Protein AF-A0A9D8ZMS9-F1 (afdb_monomer)

Radius of gyration: 28.66 Å; Cα contacts (8 Å, |Δi|>4): 1091; chains: 1; bounding box: 72×51×78 Å

Solvent-accessible surface area (backbone atoms only — not comparable to full-atom values): 24114 Å² total; per-residue (Å²): 144,78,85,88,74,78,82,69,72,63,55,64,58,48,53,50,51,54,50,47,52,61,45,56,66,60,70,61,58,89,68,68,77,79,68,61,65,37,78,36,44,39,47,71,63,52,75,87,72,69,56,50,59,54,47,83,34,45,58,52,64,69,58,27,33,52,52,52,30,52,50,39,34,76,74,28,33,71,51,44,43,53,44,82,54,97,88,26,40,40,48,44,69,20,27,24,73,45,74,42,47,82,84,37,60,77,54,43,29,66,53,50,47,56,52,56,53,75,39,49,81,30,61,60,34,47,71,55,50,38,30,41,48,37,57,49,44,64,27,46,49,36,48,60,50,75,44,78,42,77,48,94,53,92,51,32,22,30,42,33,45,50,61,52,77,45,56,63,52,70,50,79,47,79,46,72,56,83,48,104,77,59,52,21,38,40,38,36,39,40,40,37,36,25,31,76,88,45,51,40,12,36,41,38,39,40,39,38,38,33,29,70,39,89,68,22,42,39,39,36,37,37,42,35,45,36,36,64,73,52,95,69,51,32,31,39,32,42,36,42,38,41,38,44,35,41,32,52,40,95,89,42,86,90,44,70,45,40,42,38,38,43,37,42,35,44,36,42,36,38,41,82,44,56,40,86,45,34,40,33,38,41,38,38,34,45,37,40,38,40,39,39,39,76,86,48,77,70,42,34,37,44,34,44,37,40,38,42,40,42,38,38,47,48,83,92,74,22,36,43,35,40,36,45,32,44,34,44,35,34,36,71,71,47,87,83,46,60,29,44,37,42,37,38,36,43,38,38,38,37,60,39,63,83,96,39,62,66,29,40,37,40,40,39,36,39,37,36,46,44,36,88,60,54,54,82,93,72,39,42,54,41,58,5,84,83,46,34,50,98,47,64,58,62,58,42,42,11,43,24,28,38,38,34,34,40,38,38,35,37,69,47,57,91,51,62,100,86,42,48,40,37,31,45,33,40,39,41,21,36,36,38,34,30,27,50,87,92,58,56,45,94,50,18,43,51,64,51,75,51,74,37,70,54,70,39,38,39,40,40,38,95,88,74,53,70,50,76,85

Nearest PDB structures (foldseek):
  3aeh-assembly2_B  TM=5.557E-01  e=7.759E-02  Escherichia coli
  3qq2-assembly1_A-2  TM=4.553E-01  e=2.622E-01  Bordetella pertussis
  3qq2-assembly2_B  TM=3.272E-01  e=3.555E-01  Bordetella pertussis
  1qj9-assembly1_A  TM=1.861E-01  e=5.507E+00  Escherichia coli

Foldseek 3Di:
DDDDDDPPPVPVVVVVVVVVVVVVVVVVPPDDPPQAKDWAQEADDDVVNVPDRTDIFGPPPVRRQVVVQVVVVVVFQVLWGWDADPRHTYIAQAAEAAEAQPQDDPLASVLLCVLVVVRHRHSGGNQSLQQSQQLQCLQPQKHWDWDWDDDPDPRYTYTYIDTDGDQKDKDWDWDQDDDVVSQKIKIKIWMKGGSPPHHSKIWIKIWMWIAHHVAKIKIKIKIKIKDAPDSQAKIKMKMKMKMKMWHADPVHGPDIKIKIKIKIKIKIKGWPGTGPFKTKMKMKMWMWMWMDMPVDHIWIKIKIKMKIKMKGADPLGKIKIKMKMKMWMDTPVDRPQIKIKIKMKIWIWDQDDPPRRQKIKIKIKMWMAMDLSDDPVRWDWDCAPPFADPDDTLQATANIKMKMKIKMWGWDAPDPPQGKIKIKMKMKMKMKHAHDPVPDDSRYHRIDIHIDIDIWMWTAHPVGDIDID

pLDDT: mean 86.44, std 16.37, range [25.28, 98.62]

Structure (mmCIF, N/CA/C/O backbone):
data_AF-A0A9D8ZMS9-F1
#
_entry.id   AF-A0A9D8ZMS9-F1
#
loop_
_atom_site.group_PDB
_atom_site.id
_atom_site.type_symbol
_atom_site.label_atom_id
_atom_site.label_alt_id
_atom_site.label_comp_id
_atom_site.label_asym_id
_atom_site.label_entity_id
_atom_site.label_seq_id
_atom_site.pdbx_PDB_ins_code
_atom_site.Cartn_x
_atom_site.Cartn_y
_atom_site.Cartn_z
_atom_site.occupancy
_atom_site.B_iso_or_equiv
_atom_site.auth_seq_id
_atom_site.auth_comp_id
_atom_site.auth_asym_id
_atom_site.auth_atom_id
_atom_site.pdbx_PDB_model_num
ATOM 1 N N . MET A 1 1 ? -31.679 13.398 -10.135 1.00 32.59 1 MET A N 1
ATOM 2 C CA . MET A 1 1 ? -32.448 12.443 -9.307 1.00 32.59 1 MET A CA 1
ATOM 3 C C . MET A 1 1 ? -32.090 11.039 -9.766 1.00 32.59 1 MET A C 1
ATOM 5 O O . MET A 1 1 ? -32.759 10.492 -10.629 1.00 32.59 1 MET A O 1
ATOM 9 N N . ALA A 1 2 ? -30.979 10.505 -9.268 1.00 25.44 2 ALA A N 1
ATOM 10 C CA . ALA A 1 2 ? -30.561 9.128 -9.500 1.00 25.44 2 ALA A CA 1
ATOM 11 C C . ALA A 1 2 ? -30.476 8.478 -8.120 1.00 25.44 2 ALA A C 1
ATOM 13 O O . ALA A 1 2 ? -29.866 9.046 -7.216 1.00 25.44 2 ALA A O 1
ATOM 14 N N . ALA A 1 3 ? -31.209 7.381 -7.946 1.00 25.28 3 ALA A N 1
ATOM 15 C CA . ALA A 1 3 ? -31.308 6.666 -6.689 1.00 25.28 3 ALA A CA 1
ATOM 16 C C . ALA A 1 3 ? -29.977 5.969 -6.395 1.00 25.28 3 ALA A C 1
ATOM 18 O O . ALA A 1 3 ? -29.545 5.104 -7.154 1.00 25.28 3 ALA A O 1
ATOM 19 N N . ASP A 1 4 ? -29.368 6.373 -5.288 1.00 28.28 4 ASP A N 1
ATOM 20 C CA . ASP A 1 4 ? -28.261 5.694 -4.638 1.00 28.28 4 ASP A CA 1
ATOM 21 C C . ASP A 1 4 ? -28.756 4.330 -4.131 1.00 28.28 4 ASP A C 1
ATOM 23 O O . ASP A 1 4 ? -29.648 4.235 -3.283 1.00 28.28 4 ASP A O 1
ATOM 27 N N . ARG A 1 5 ? -28.255 3.263 -4.748 1.00 29.19 5 ARG A N 1
ATOM 28 C CA . ARG A 1 5 ? -28.404 1.886 -4.279 1.00 29.19 5 ARG A CA 1
ATOM 29 C C . ARG A 1 5 ? -27.010 1.285 -4.250 1.00 29.19 5 ARG A C 1
ATOM 31 O O . ARG A 1 5 ? -26.634 0.550 -5.161 1.00 29.19 5 ARG A O 1
ATOM 38 N N . SER A 1 6 ? -26.246 1.625 -3.217 1.00 29.08 6 SER A N 1
ATOM 39 C CA . SER A 1 6 ? -25.078 0.833 -2.851 1.00 29.08 6 SER A CA 1
ATOM 40 C C . SER A 1 6 ? -25.536 -0.592 -2.481 1.00 29.08 6 SER A C 1
ATOM 42 O O . SER A 1 6 ? -26.592 -0.767 -1.857 1.00 29.08 6 SER A O 1
ATOM 44 N N . PRO A 1 7 ? -24.814 -1.643 -2.900 1.00 32.88 7 PRO A N 1
ATOM 45 C CA . PRO A 1 7 ? -25.074 -2.993 -2.427 1.00 32.88 7 PRO A CA 1
ATOM 46 C C . PRO A 1 7 ? -24.729 -3.059 -0.936 1.00 32.88 7 PRO A C 1
ATOM 48 O O . PRO A 1 7 ? -23.581 -2.877 -0.546 1.00 32.88 7 PRO A O 1
ATOM 51 N N . ASP A 1 8 ? -25.742 -3.306 -0.108 1.00 38.41 8 ASP A N 1
ATOM 52 C CA . ASP A 1 8 ? -25.639 -3.506 1.340 1.00 38.41 8 ASP A CA 1
ATOM 53 C C . ASP A 1 8 ? -24.909 -4.838 1.619 1.00 38.41 8 ASP A C 1
ATOM 55 O O . ASP A 1 8 ? -25.531 -5.882 1.842 1.00 38.41 8 ASP A O 1
ATOM 59 N N . SER A 1 9 ? -23.572 -4.819 1.539 1.00 37.38 9 SER A N 1
ATOM 60 C CA . SER A 1 9 ? -22.677 -5.962 1.790 1.00 37.38 9 SER A CA 1
ATOM 61 C C . SER A 1 9 ? -22.818 -6.524 3.211 1.00 37.38 9 SER A C 1
ATOM 63 O O . SER A 1 9 ? -22.474 -7.679 3.454 1.00 37.38 9 SER A O 1
ATOM 65 N N . GLY A 1 10 ? -23.437 -5.770 4.127 1.00 34.59 10 GLY A N 1
ATOM 66 C CA . GLY A 1 10 ? -23.785 -6.221 5.471 1.00 34.59 10 GLY A CA 1
ATOM 67 C C . GLY A 1 10 ? -24.973 -7.189 5.539 1.00 34.59 10 GLY A C 1
ATOM 68 O O . GLY A 1 10 ? -25.121 -7.891 6.539 1.00 34.59 10 GLY A O 1
ATOM 69 N N . ARG A 1 11 ? -25.835 -7.290 4.514 1.00 41.75 11 ARG A N 1
ATOM 70 C CA . ARG A 1 11 ? -27.015 -8.182 4.576 1.00 41.75 11 ARG A CA 1
ATOM 71 C C . ARG A 1 11 ? -26.667 -9.662 4.493 1.00 41.75 11 ARG A C 1
ATOM 73 O O . ARG A 1 11 ? -27.336 -10.464 5.144 1.00 41.75 11 ARG A O 1
ATOM 80 N N . PHE A 1 12 ? -25.630 -10.031 3.744 1.00 35.69 12 PHE A N 1
ATOM 81 C CA . PHE A 1 12 ? -25.224 -11.434 3.620 1.00 35.69 12 PHE A CA 1
ATOM 82 C C . PHE A 1 12 ? -24.545 -11.937 4.901 1.00 35.69 12 PHE A C 1
ATOM 84 O O . PHE A 1 12 ? -24.896 -13.005 5.399 1.00 35.69 12 PHE A O 1
ATOM 91 N N . THR A 1 13 ? -23.682 -11.128 5.518 1.00 42.75 13 THR A N 1
ATOM 92 C CA . THR A 1 13 ? -23.058 -11.420 6.820 1.00 42.75 13 THR A CA 1
ATOM 93 C C . THR A 1 13 ? -24.071 -11.409 7.969 1.00 42.75 13 THR A C 1
ATOM 95 O O . THR A 1 13 ? -23.980 -12.244 8.867 1.00 42.75 13 THR A O 1
ATOM 98 N N . ARG A 1 14 ? -25.094 -10.538 7.935 1.00 45.81 14 ARG A N 1
ATOM 99 C CA . ARG A 1 14 ? -26.176 -10.513 8.944 1.00 45.81 14 ARG A CA 1
ATOM 100 C C . ARG A 1 14 ? -27.107 -11.724 8.857 1.00 45.81 14 ARG A C 1
ATOM 102 O O . ARG A 1 14 ? -27.477 -12.264 9.896 1.00 45.81 14 ARG A O 1
ATOM 109 N N . LEU A 1 15 ? -27.446 -12.190 7.651 1.00 39.09 15 LEU A N 1
ATOM 110 C CA . LEU A 1 15 ? -28.250 -13.407 7.465 1.00 39.09 15 LEU A CA 1
ATOM 111 C C . LEU A 1 15 ? -27.482 -14.670 7.879 1.00 39.09 15 LEU A C 1
ATOM 113 O O . LEU A 1 15 ? -28.068 -15.551 8.506 1.00 39.09 15 LEU A O 1
ATOM 117 N N . TRP A 1 16 ? -26.170 -14.725 7.626 1.00 36.34 16 TRP A N 1
ATOM 118 C CA . TRP A 1 16 ? -25.318 -15.811 8.117 1.00 36.34 16 TRP A CA 1
ATOM 119 C C . TRP A 1 16 ? -25.125 -15.778 9.638 1.00 36.34 16 TRP A C 1
ATOM 121 O O . TRP A 1 16 ? -25.208 -16.830 10.262 1.00 36.34 16 TRP A O 1
ATOM 131 N N . ARG A 1 17 ? -24.969 -14.603 10.270 1.00 43.09 17 ARG A N 1
ATOM 132 C CA . ARG A 1 17 ? -24.903 -14.475 11.743 1.00 43.09 17 ARG A CA 1
ATOM 133 C C . ARG A 1 17 ? -26.229 -14.818 12.432 1.00 43.09 17 ARG A C 1
ATOM 135 O O . ARG A 1 17 ? -26.209 -15.467 13.474 1.00 43.09 17 ARG A O 1
ATOM 142 N N . ALA A 1 18 ? -27.373 -14.463 11.843 1.00 39.91 18 ALA A N 1
ATOM 143 C CA . ALA A 1 18 ? -28.687 -14.871 12.349 1.00 39.91 18 ALA A CA 1
ATOM 144 C C . ALA A 1 18 ? -28.916 -16.390 12.209 1.00 39.91 18 ALA A C 1
ATOM 146 O O . ALA A 1 18 ? -29.448 -17.022 13.122 1.00 39.91 18 ALA A O 1
ATOM 147 N N . ALA A 1 19 ? -28.453 -16.999 11.110 1.00 35.91 19 ALA A N 1
ATOM 148 C CA . ALA A 1 19 ? -28.483 -18.450 10.921 1.00 35.91 19 ALA A CA 1
ATOM 149 C C . ALA A 1 19 ? -27.513 -19.185 11.869 1.00 35.91 19 ALA A C 1
ATOM 151 O O . ALA A 1 19 ? -27.873 -20.216 12.431 1.00 35.91 19 ALA A O 1
ATOM 152 N N . LEU A 1 20 ? -26.326 -18.625 12.132 1.00 35.28 20 LEU A N 1
ATOM 153 C CA . LEU A 1 20 ? -25.379 -19.133 13.131 1.00 35.28 20 LEU A CA 1
ATOM 154 C C . LEU A 1 20 ? -25.895 -18.972 14.566 1.00 35.28 20 LEU A C 1
ATOM 156 O O . LEU A 1 20 ? -25.636 -19.850 15.378 1.00 35.28 20 LEU A O 1
ATOM 160 N N . MET A 1 21 ? -26.686 -17.940 14.883 1.00 37.22 21 MET A N 1
ATOM 161 C CA . MET A 1 21 ? -27.389 -17.854 16.172 1.00 37.22 21 MET A CA 1
ATOM 162 C C . MET A 1 21 ? -28.465 -18.935 16.315 1.00 37.22 21 MET A C 1
ATOM 164 O O . MET A 1 21 ? -28.586 -19.525 17.386 1.00 37.22 21 MET A O 1
ATOM 168 N N . ALA A 1 22 ? -29.210 -19.251 15.252 1.00 35.62 22 ALA A N 1
ATOM 169 C CA . ALA A 1 22 ? -30.188 -20.340 15.285 1.00 35.62 22 ALA A CA 1
ATOM 170 C C . ALA A 1 22 ? -29.521 -21.725 15.434 1.00 35.62 22 ALA A C 1
ATOM 172 O O . ALA A 1 22 ? -30.077 -22.606 16.086 1.00 35.62 22 ALA A O 1
ATOM 173 N N . VAL A 1 23 ? -28.310 -21.907 14.891 1.00 34.38 23 VAL A N 1
ATOM 174 C CA . VAL A 1 23 ? -27.540 -23.161 14.994 1.00 34.38 23 VAL A CA 1
ATOM 175 C C . VAL A 1 23 ? -26.730 -23.250 16.296 1.00 34.38 23 VAL A C 1
ATOM 177 O O . VAL A 1 23 ? -26.658 -24.323 16.883 1.00 34.38 23 VAL A O 1
ATOM 180 N N . ALA A 1 24 ? -26.200 -22.149 16.834 1.00 32.69 24 ALA A N 1
ATOM 181 C CA . ALA A 1 24 ? -25.522 -22.138 18.136 1.00 32.69 24 ALA A CA 1
ATOM 182 C C . ALA A 1 24 ? -26.488 -22.432 19.298 1.00 32.69 24 ALA A C 1
ATOM 184 O O . ALA A 1 24 ? -26.107 -23.082 20.269 1.00 32.69 24 ALA A O 1
ATOM 185 N N . VAL A 1 25 ? -27.763 -22.048 19.167 1.00 39.34 25 VAL A N 1
ATOM 186 C CA . VAL A 1 25 ? -28.828 -22.467 20.096 1.00 39.34 25 VAL A CA 1
ATOM 187 C C . VAL A 1 25 ? -29.140 -23.968 19.966 1.00 39.34 25 VAL A C 1
ATOM 189 O O . VAL A 1 25 ? -29.541 -24.590 20.946 1.00 39.34 25 VAL A O 1
ATOM 192 N N . ALA A 1 26 ? -28.897 -24.577 18.801 1.00 32.78 26 ALA A N 1
ATOM 193 C CA . ALA A 1 26 ? -29.140 -26.001 18.558 1.00 32.78 26 ALA A CA 1
ATOM 194 C C . ALA A 1 26 ? -27.946 -26.919 18.897 1.00 32.78 26 ALA A C 1
ATOM 196 O O . ALA A 1 26 ? -28.153 -28.097 19.154 1.00 32.78 26 ALA A O 1
ATOM 197 N N . VAL A 1 27 ? -26.704 -26.418 18.927 1.00 35.09 27 VAL A N 1
ATOM 198 C CA . VAL A 1 27 ? -25.498 -27.247 19.173 1.00 35.09 27 VAL A CA 1
ATOM 199 C C . VAL A 1 27 ? -25.089 -27.293 20.658 1.00 35.09 27 VAL A C 1
ATOM 201 O O . VAL A 1 27 ? -24.317 -28.156 21.064 1.00 35.09 27 VAL A O 1
ATOM 204 N N . CYS A 1 28 ? -25.676 -26.456 21.519 1.00 38.84 28 CYS A N 1
ATOM 205 C CA . CYS A 1 28 ? -25.526 -26.576 22.977 1.00 38.84 28 CYS A CA 1
ATOM 206 C C . CYS A 1 28 ? -26.526 -27.548 23.644 1.00 38.84 28 CYS A C 1
ATOM 208 O O . CYS A 1 28 ? -26.547 -27.633 24.872 1.00 38.84 28 CYS A O 1
ATOM 210 N N . SER A 1 29 ? -27.355 -28.285 22.891 1.00 37.97 29 SER A N 1
ATOM 211 C CA . SER A 1 29 ? -28.418 -29.122 23.477 1.00 37.97 29 SER A CA 1
ATOM 212 C C . SER A 1 29 ? -28.005 -30.536 23.905 1.00 37.97 29 SER A C 1
ATOM 214 O O . SER A 1 29 ? -28.779 -31.176 24.611 1.00 37.97 29 SER A O 1
ATOM 216 N N . ASP A 1 30 ? -26.802 -31.016 23.577 1.00 36.00 30 ASP A N 1
ATOM 217 C CA . ASP A 1 30 ? -26.403 -32.411 23.875 1.00 36.00 30 ASP A CA 1
ATOM 218 C C . ASP A 1 30 ? -25.651 -32.595 25.209 1.00 36.00 30 ASP A C 1
ATOM 220 O O . ASP A 1 30 ? -25.070 -33.640 25.497 1.00 36.00 30 ASP A O 1
ATOM 224 N N . GLY A 1 31 ? -25.746 -31.597 26.089 1.00 40.31 31 GLY A N 1
ATOM 225 C CA . GLY A 1 31 ? -25.284 -31.652 27.476 1.00 40.31 31 GLY A CA 1
ATOM 226 C C . GLY A 1 31 ? -26.101 -30.712 28.357 1.00 40.31 31 GLY A C 1
ATOM 227 O O . GLY A 1 31 ? -25.558 -29.782 28.946 1.00 40.31 31 GLY A O 1
ATOM 228 N N . ALA A 1 32 ? -27.423 -30.900 28.381 1.00 39.12 32 ALA A N 1
ATOM 229 C CA . ALA A 1 32 ? -28.373 -29.999 29.025 1.00 39.12 32 ALA A CA 1
ATOM 230 C C . ALA A 1 32 ? -28.212 -29.948 30.558 1.00 39.12 32 ALA A C 1
ATOM 232 O O . ALA A 1 32 ? -28.909 -30.633 31.307 1.00 39.12 32 ALA A O 1
ATOM 233 N N . TYR A 1 33 ? -27.374 -29.034 31.047 1.00 44.41 33 TYR A N 1
ATOM 234 C CA . TYR A 1 33 ? -27.774 -28.264 32.219 1.00 44.41 33 TYR A CA 1
ATOM 235 C C . TYR A 1 33 ? -28.958 -27.407 31.770 1.00 44.41 33 TYR A C 1
ATOM 237 O O . TYR A 1 33 ? -28.778 -26.376 31.126 1.00 44.41 33 TYR A O 1
ATOM 245 N N . ALA A 1 34 ? -30.178 -27.877 32.035 1.00 51.09 34 ALA A N 1
ATOM 246 C CA . ALA A 1 34 ? -31.378 -27.076 31.855 1.00 51.09 34 ALA A CA 1
ATOM 247 C C . ALA A 1 34 ? -31.293 -25.890 32.822 1.00 51.09 34 ALA A C 1
ATOM 249 O O . ALA A 1 34 ? -31.653 -25.994 33.994 1.00 51.09 34 ALA A O 1
ATOM 250 N N . PHE A 1 35 ? -30.730 -24.778 32.357 1.00 64.75 35 PHE A N 1
ATOM 251 C CA . PHE A 1 35 ? -30.815 -23.527 33.083 1.00 64.75 35 PHE A CA 1
ATOM 252 C C . PHE A 1 35 ? -32.279 -23.108 33.056 1.00 64.75 35 PHE A C 1
ATOM 254 O O . PHE A 1 35 ? -32.855 -22.927 31.987 1.00 64.75 35 PHE A O 1
ATOM 261 N N . GLU A 1 36 ? -32.884 -22.982 34.233 1.00 86.56 36 GLU A N 1
ATOM 262 C CA . GLU A 1 36 ? -34.180 -22.329 34.375 1.00 86.56 36 GLU A CA 1
ATOM 263 C C . GLU A 1 36 ? -34.077 -20.943 33.725 1.00 86.56 36 GLU A C 1
ATOM 265 O O . GLU A 1 36 ? -33.159 -20.184 34.048 1.00 86.56 36 GLU A O 1
ATOM 270 N N . THR A 1 37 ? -34.943 -20.634 32.761 1.00 89.62 37 THR A N 1
ATOM 271 C CA . THR A 1 37 ? -34.996 -19.331 32.088 1.00 89.62 37 THR A CA 1
ATOM 272 C C . THR A 1 37 ? -36.157 -18.510 32.633 1.00 89.62 37 THR A C 1
ATOM 274 O O . THR A 1 37 ? -37.153 -19.042 33.122 1.00 89.62 37 THR A O 1
ATOM 277 N N . ARG A 1 38 ? -36.030 -17.182 32.580 1.00 91.94 38 ARG A N 1
ATOM 278 C CA . ARG A 1 38 ? -37.138 -16.260 32.842 1.00 91.94 38 ARG A CA 1
ATOM 279 C C . ARG A 1 38 ? -37.095 -15.093 31.865 1.00 91.94 38 ARG A C 1
ATOM 281 O O . ARG A 1 38 ? -36.030 -14.731 31.364 1.00 91.94 38 ARG A O 1
ATOM 288 N N . ASN A 1 39 ? -38.248 -14.473 31.644 1.00 91.19 39 ASN A N 1
ATOM 289 C CA . ASN A 1 39 ? -38.324 -13.221 30.899 1.00 91.19 39 ASN A CA 1
ATOM 290 C C . ASN A 1 39 ? -37.866 -12.077 31.801 1.00 91.19 39 ASN A C 1
ATOM 292 O O . ASN A 1 39 ? -38.512 -11.763 32.800 1.00 91.19 39 ASN A O 1
ATOM 296 N N . TRP A 1 40 ? -36.736 -11.476 31.454 1.00 91.12 40 TRP A N 1
ATOM 297 C CA . TRP A 1 40 ? -36.205 -10.301 32.131 1.00 91.12 40 TRP A CA 1
ATOM 298 C C . TRP A 1 40 ? -36.715 -9.044 31.457 1.00 91.12 40 TRP A C 1
ATOM 300 O O . TRP A 1 40 ? -36.636 -8.959 30.237 1.00 91.12 40 TRP A O 1
ATOM 310 N N . VAL A 1 41 ? -37.180 -8.067 32.237 1.00 90.12 41 VAL A N 1
ATOM 311 C CA . VAL A 1 41 ? -37.403 -6.709 31.727 1.00 90.12 41 VAL A CA 1
ATOM 312 C C . VAL A 1 41 ? -36.042 -6.046 31.539 1.00 90.12 41 VAL A C 1
ATOM 314 O O . VAL A 1 41 ? -35.221 -6.067 32.464 1.00 90.12 41 VAL A O 1
ATOM 317 N N . VAL A 1 42 ? -35.797 -5.507 30.347 1.00 89.12 42 VAL A N 1
ATOM 318 C CA . VAL A 1 42 ? -34.519 -4.893 29.980 1.00 89.12 42 VAL A CA 1
ATOM 319 C C . VAL A 1 42 ? -34.739 -3.448 29.550 1.00 89.12 42 VAL A C 1
ATOM 321 O O . VAL A 1 42 ? -35.445 -3.190 28.578 1.00 89.12 42 VAL A O 1
ATOM 324 N N . ASP A 1 43 ? -34.084 -2.523 30.243 1.00 87.06 43 ASP A N 1
ATOM 325 C CA . ASP A 1 43 ? -34.103 -1.099 29.923 1.00 87.06 43 ASP A CA 1
ATOM 326 C C . ASP A 1 43 ? -32.843 -0.719 29.131 1.00 87.06 43 ASP A C 1
ATOM 328 O O . ASP A 1 43 ? -31.720 -1.059 29.515 1.00 87.06 43 ASP A O 1
ATOM 332 N N . GLY A 1 44 ? -33.028 0.021 28.033 1.00 83.31 44 GLY A N 1
ATOM 333 C CA . GLY A 1 44 ? -31.926 0.563 27.233 1.00 83.31 44 GLY A CA 1
ATOM 334 C C . GLY A 1 44 ? -31.354 -0.385 26.178 1.00 83.31 44 GLY A C 1
ATOM 335 O O . GLY A 1 44 ? -30.194 -0.234 25.815 1.00 83.31 44 GLY A O 1
ATOM 336 N N . LEU A 1 45 ? -32.129 -1.357 25.679 1.00 83.19 45 LEU A N 1
ATOM 337 C CA . LEU A 1 45 ? -31.731 -2.133 24.497 1.00 83.19 45 LEU A CA 1
ATOM 338 C C . LEU A 1 45 ? -31.652 -1.222 23.263 1.00 83.19 45 LEU A C 1
ATOM 340 O O . LEU A 1 45 ? -32.537 -0.384 23.064 1.00 83.19 45 LEU A O 1
ATOM 344 N N . PRO A 1 46 ? -30.633 -1.389 22.408 1.00 75.44 46 PRO A N 1
ATOM 345 C CA . PRO A 1 46 ? -30.525 -0.588 21.206 1.00 75.44 46 PRO A CA 1
ATOM 346 C C . PRO A 1 46 ? -31.580 -1.050 20.185 1.00 75.44 46 PRO A C 1
ATOM 348 O O . PRO A 1 46 ? -32.026 -2.202 20.189 1.00 75.44 46 PRO A O 1
ATOM 351 N N . ALA A 1 47 ? -32.033 -0.130 19.330 1.00 69.31 47 ALA A N 1
ATOM 352 C CA . ALA A 1 47 ? -33.161 -0.362 18.419 1.00 69.31 47 ALA A CA 1
ATOM 353 C C . ALA A 1 47 ? -32.907 -1.488 17.396 1.00 69.31 47 ALA A C 1
ATOM 355 O O . ALA A 1 47 ? -33.844 -2.089 16.876 1.00 69.31 47 ALA A O 1
ATOM 356 N N . ASP A 1 48 ? -31.642 -1.771 17.111 1.00 66.12 48 ASP A N 1
ATOM 357 C CA . ASP A 1 48 ? -31.160 -2.846 16.248 1.00 66.12 48 ASP A CA 1
ATOM 358 C C . ASP A 1 48 ? -31.063 -4.213 16.954 1.00 66.12 48 ASP A C 1
ATOM 360 O O . ASP A 1 48 ? -31.041 -5.237 16.273 1.00 66.12 48 ASP A O 1
ATOM 364 N N . ALA A 1 49 ? -31.109 -4.262 18.291 1.00 61.66 49 ALA A N 1
ATOM 365 C CA . ALA A 1 49 ? -31.246 -5.488 19.088 1.00 61.66 49 ALA A CA 1
ATOM 366 C C . ALA A 1 49 ? -32.719 -5.821 19.401 1.00 61.66 49 ALA A C 1
ATOM 368 O O . ALA A 1 49 ? -33.060 -6.310 20.480 1.00 61.66 49 ALA A O 1
ATOM 369 N N . ASP A 1 50 ? -33.593 -5.561 18.428 1.00 57.38 50 ASP A N 1
ATOM 370 C CA . ASP A 1 50 ? -35.014 -5.922 18.411 1.00 57.38 50 ASP A CA 1
ATOM 371 C C . ASP A 1 50 ? -35.915 -5.149 19.396 1.00 57.38 50 ASP A C 1
ATOM 373 O O . ASP A 1 50 ? -37.099 -5.460 19.498 1.00 57.38 50 ASP A O 1
ATOM 377 N N . GLY A 1 51 ? -35.394 -4.133 20.103 1.00 56.03 51 GLY A N 1
ATOM 378 C CA . GLY A 1 51 ? -36.173 -3.160 20.893 1.00 56.03 51 GLY A CA 1
ATOM 379 C C . GLY A 1 51 ? -37.150 -3.755 21.918 1.00 56.03 51 GLY A C 1
ATOM 380 O O . GLY A 1 51 ? -38.056 -3.063 22.380 1.00 56.03 51 GLY A O 1
ATOM 381 N N . ARG A 1 52 ? -37.019 -5.048 22.239 1.00 61.44 52 ARG A N 1
ATOM 382 C CA . ARG A 1 52 ? -37.960 -5.761 23.101 1.00 61.44 52 ARG A CA 1
ATOM 383 C C . ARG A 1 52 ? -37.720 -5.339 24.540 1.00 61.44 52 ARG A C 1
ATOM 385 O O . ARG A 1 52 ? -36.623 -5.502 25.052 1.00 61.44 52 ARG A O 1
ATOM 392 N N . GLU A 1 53 ? -38.777 -4.911 25.221 1.00 69.81 53 GLU A N 1
ATOM 393 C CA . GLU A 1 53 ? -38.743 -4.612 26.661 1.00 69.81 53 GLU A CA 1
ATOM 394 C C . GLU A 1 53 ? -38.481 -5.864 27.516 1.00 69.81 53 GLU A C 1
ATOM 396 O O . GLU A 1 53 ? -38.236 -5.751 28.715 1.00 69.81 53 GLU A O 1
ATOM 401 N N . THR A 1 54 ? -38.526 -7.066 26.919 1.00 80.75 54 THR A N 1
ATOM 402 C CA . THR A 1 54 ? -38.225 -8.329 27.600 1.00 80.75 54 THR A CA 1
ATOM 403 C C . THR A 1 54 ? -37.318 -9.257 26.792 1.00 80.75 54 THR A C 1
ATOM 405 O O . THR A 1 54 ? -37.479 -9.412 25.580 1.00 80.75 54 THR A O 1
ATOM 408 N N . VAL A 1 55 ? -36.375 -9.911 27.479 1.00 85.00 55 VAL A N 1
ATOM 409 C CA . VAL A 1 55 ? -35.440 -10.890 26.900 1.00 85.00 55 VAL A CA 1
ATOM 410 C C . VAL A 1 55 ? -35.431 -12.159 27.747 1.00 85.00 55 VAL A C 1
ATOM 412 O O . VAL A 1 55 ? -35.293 -12.102 28.970 1.00 85.00 55 VAL A O 1
ATOM 415 N N . GLU A 1 56 ? -35.550 -13.315 27.097 1.00 89.69 56 GLU A N 1
ATOM 416 C CA . GLU A 1 56 ? -35.409 -14.610 27.762 1.00 89.69 56 GLU A CA 1
ATOM 417 C C . GLU A 1 56 ? -33.925 -14.899 28.043 1.00 89.69 56 GLU A C 1
ATOM 419 O O . GLU A 1 56 ? -33.092 -14.974 27.132 1.00 89.69 56 GLU A O 1
ATOM 424 N N . LEU A 1 57 ? -33.583 -15.013 29.326 1.00 91.00 57 LEU A N 1
ATOM 425 C CA . LEU A 1 57 ? -32.232 -15.273 29.837 1.00 91.00 57 LEU A CA 1
ATOM 426 C C . LEU A 1 57 ? -32.331 -16.219 31.049 1.00 91.00 57 LEU A C 1
ATOM 428 O O . LEU A 1 57 ? -33.432 -16.423 31.569 1.00 91.00 57 LEU A O 1
ATOM 432 N N . PRO A 1 58 ? -31.217 -16.790 31.546 1.00 93.81 58 PRO A N 1
ATOM 433 C CA . PRO A 1 58 ? -31.251 -17.601 32.760 1.00 93.81 58 PRO A CA 1
ATOM 434 C C . PRO A 1 58 ? -31.912 -16.874 33.937 1.00 93.81 58 PRO A C 1
ATOM 436 O O . PRO A 1 58 ? -31.757 -15.667 34.108 1.00 93.81 58 PRO A O 1
ATOM 439 N N . ALA A 1 59 ? -32.635 -17.606 34.776 1.00 91.44 59 ALA A N 1
ATOM 440 C CA . ALA A 1 59 ? -33.311 -17.076 35.953 1.00 91.44 59 ALA A CA 1
ATOM 441 C C . ALA A 1 59 ? -32.322 -16.548 37.002 1.00 91.44 59 ALA A C 1
ATOM 443 O O . ALA A 1 59 ? -32.654 -15.637 37.758 1.00 91.44 59 ALA A O 1
ATOM 444 N N . ASN A 1 60 ? -31.091 -17.075 37.018 1.00 93.62 60 ASN A N 1
ATOM 445 C CA . ASN A 1 60 ? -30.004 -16.545 37.833 1.00 93.62 60 ASN A CA 1
ATOM 446 C C . ASN A 1 60 ? -29.613 -15.125 37.350 1.00 93.62 60 ASN A C 1
ATOM 448 O O . ASN A 1 60 ? -29.154 -14.989 36.210 1.00 93.62 60 ASN A O 1
ATOM 452 N N . PRO A 1 61 ? -29.732 -14.083 38.198 1.00 91.75 61 PRO A N 1
ATOM 453 C CA . PRO A 1 61 ? -29.480 -12.698 37.797 1.00 91.75 61 PRO A CA 1
ATOM 454 C C . PRO A 1 61 ? -28.066 -12.437 37.277 1.00 91.75 61 PRO A C 1
ATOM 456 O O . PRO A 1 61 ? -27.892 -11.734 36.284 1.00 91.75 61 PRO A O 1
ATOM 459 N N . ASP A 1 62 ? -27.047 -13.027 37.900 1.00 92.00 62 ASP A N 1
ATOM 460 C CA . ASP A 1 62 ? -25.656 -12.819 37.492 1.00 92.00 62 ASP A CA 1
ATOM 461 C C . ASP A 1 62 ? -25.360 -13.484 36.146 1.00 92.00 62 ASP A C 1
ATOM 463 O O . ASP A 1 62 ? -24.632 -12.933 35.317 1.00 92.00 62 ASP A O 1
ATOM 467 N N . ALA A 1 63 ? -25.942 -14.662 35.904 1.00 92.56 63 ALA A N 1
ATOM 468 C CA . ALA A 1 63 ? -25.858 -15.327 34.611 1.00 92.56 63 ALA A CA 1
ATOM 469 C C . ALA A 1 63 ? -26.573 -14.515 33.521 1.00 92.56 63 ALA A C 1
ATOM 471 O O . ALA A 1 63 ? -25.998 -14.308 32.453 1.00 92.56 63 ALA A O 1
ATOM 472 N N . ALA A 1 64 ? -27.774 -13.995 33.801 1.00 92.00 64 ALA A N 1
ATOM 473 C CA . ALA A 1 64 ? -28.514 -13.137 32.877 1.00 92.00 64 ALA A CA 1
ATOM 474 C C . ALA A 1 64 ? -27.726 -11.873 32.510 1.00 92.00 64 ALA A C 1
ATOM 476 O O . ALA A 1 64 ? -27.564 -11.576 31.326 1.00 92.00 64 ALA A O 1
ATOM 477 N N . ARG A 1 65 ? -27.162 -11.177 33.508 1.00 94.06 65 ARG A N 1
ATOM 478 C CA . ARG A 1 65 ? -26.321 -9.986 33.310 1.00 94.06 65 ARG A CA 1
ATOM 479 C C . ARG A 1 65 ? -25.123 -10.266 32.410 1.00 94.06 65 ARG A C 1
ATOM 481 O O . ARG A 1 65 ? -24.910 -9.539 31.446 1.00 94.06 65 ARG A O 1
ATOM 488 N N . ARG A 1 66 ? -24.348 -11.318 32.706 1.00 92.38 66 ARG A N 1
ATOM 489 C CA . ARG A 1 66 ? -23.152 -11.672 31.921 1.00 92.38 66 ARG A CA 1
ATOM 490 C C . ARG A 1 66 ? -23.499 -12.046 30.485 1.00 92.38 66 ARG A C 1
ATOM 492 O O . ARG A 1 66 ? -22.828 -11.589 29.569 1.00 92.38 66 ARG A O 1
ATOM 499 N N . ILE A 1 67 ? -24.549 -12.844 30.285 1.00 92.69 67 ILE A N 1
ATOM 500 C CA . ILE A 1 67 ? -24.979 -13.252 28.942 1.00 92.69 67 ILE A CA 1
ATOM 501 C C . ILE A 1 67 ? -25.485 -12.049 28.149 1.00 92.69 67 ILE A C 1
ATOM 503 O O . ILE A 1 67 ? -25.144 -11.918 26.978 1.00 92.69 67 ILE A O 1
ATOM 507 N N . LEU A 1 68 ? -26.272 -11.158 28.761 1.00 91.56 68 LEU A N 1
ATOM 508 C CA . LEU A 1 68 ? -26.744 -9.952 28.083 1.00 91.56 68 LEU A CA 1
ATOM 509 C C . LEU A 1 68 ? -25.587 -9.003 27.745 1.00 91.56 68 LEU A C 1
ATOM 511 O O . LEU A 1 68 ? -25.535 -8.505 26.625 1.00 91.56 68 LEU A O 1
ATOM 515 N N . ALA A 1 69 ? -24.633 -8.808 28.659 1.00 91.88 69 ALA A N 1
ATOM 516 C CA . ALA A 1 69 ? -23.431 -8.018 28.394 1.00 91.88 69 ALA A CA 1
ATOM 517 C C . ALA A 1 69 ? -22.620 -8.599 27.224 1.00 91.88 69 ALA A C 1
ATOM 519 O O . ALA A 1 69 ? -22.275 -7.873 26.298 1.00 91.88 69 ALA A O 1
ATOM 520 N N . HIS A 1 70 ? -22.411 -9.918 27.203 1.00 91.12 70 HIS A N 1
ATOM 521 C CA . HIS A 1 70 ? -21.722 -10.587 26.101 1.00 91.12 70 HIS A CA 1
ATOM 522 C C . HIS A 1 70 ? -22.500 -10.505 24.774 1.00 91.12 70 HIS A C 1
ATOM 524 O O . HIS A 1 70 ? -21.913 -10.367 23.703 1.00 91.12 70 HIS A O 1
ATOM 530 N N . LYS A 1 71 ? -23.840 -10.538 24.808 1.00 90.56 71 LYS A N 1
ATOM 531 C CA . LYS A 1 71 ? -24.661 -10.270 23.615 1.00 90.56 71 LYS A CA 1
ATOM 532 C C . LYS A 1 71 ? -24.435 -8.848 23.096 1.00 90.56 71 LYS A C 1
ATOM 534 O O . LYS A 1 71 ? -24.255 -8.685 21.896 1.00 90.56 71 LYS A O 1
ATOM 539 N N . LEU A 1 72 ? -24.418 -7.841 23.971 1.00 91.12 72 LEU A N 1
ATOM 540 C CA . LEU A 1 72 ? -24.175 -6.442 23.592 1.00 91.12 72 LEU A CA 1
ATOM 541 C C . LEU A 1 72 ? -22.770 -6.235 23.012 1.00 91.12 72 LEU A C 1
ATOM 543 O O . LEU A 1 72 ? -22.628 -5.541 22.009 1.00 91.12 72 LEU A O 1
ATOM 547 N N . GLU A 1 73 ? -21.758 -6.887 23.580 1.00 90.81 73 GLU A N 1
ATOM 548 C CA . GLU A 1 73 ? -20.397 -6.924 23.033 1.00 90.81 73 GLU A CA 1
ATOM 549 C C . GLU A 1 73 ? -20.386 -7.480 21.598 1.00 90.81 73 GLU A C 1
ATOM 551 O O . GLU A 1 73 ? -19.858 -6.838 20.692 1.00 90.81 73 GLU A O 1
ATOM 556 N N . ASN A 1 74 ? -21.066 -8.607 21.359 1.00 89.62 74 ASN A N 1
ATOM 557 C CA . ASN A 1 74 ? -21.209 -9.203 20.024 1.00 89.62 74 ASN A CA 1
ATOM 558 C C . ASN A 1 74 ? -22.043 -8.347 19.050 1.00 89.62 74 ASN A C 1
ATOM 560 O O . ASN A 1 74 ? -21.872 -8.458 17.834 1.00 89.62 74 ASN A O 1
ATOM 564 N N . PHE A 1 75 ? -22.929 -7.488 19.564 1.00 89.06 75 PHE A N 1
ATOM 565 C CA . PHE A 1 75 ? -23.628 -6.462 18.781 1.00 89.06 75 PHE A CA 1
ATOM 566 C C . PHE A 1 75 ? -22.774 -5.212 18.522 1.00 89.06 75 PHE A C 1
ATOM 568 O O . PHE A 1 75 ? -23.225 -4.301 17.836 1.00 89.06 75 PHE A O 1
ATOM 575 N N . GLY A 1 76 ? -21.535 -5.172 19.019 1.00 92.38 76 GLY A N 1
ATOM 576 C CA . GLY A 1 76 ? -20.594 -4.089 18.765 1.00 92.38 76 GLY A CA 1
ATOM 577 C C . GLY A 1 76 ? -20.600 -2.989 19.822 1.00 92.38 76 GLY A C 1
ATOM 578 O O . GLY A 1 76 ? -20.118 -1.900 19.531 1.00 92.38 76 GLY A O 1
ATOM 579 N N . TYR A 1 77 ? -21.111 -3.240 21.031 1.00 92.75 77 TYR A N 1
ATOM 580 C CA . TYR A 1 77 ? -21.093 -2.296 22.156 1.00 92.75 77 TYR A CA 1
ATOM 581 C C . TYR A 1 77 ? -20.126 -2.761 23.259 1.00 92.75 77 TYR A C 1
ATOM 583 O O . TYR A 1 77 ? -20.568 -3.209 24.320 1.00 92.75 77 TYR A O 1
ATOM 591 N N . PRO A 1 78 ? -18.800 -2.648 23.054 1.00 92.69 78 PRO A N 1
ATOM 592 C CA . PRO A 1 78 ? -17.801 -3.251 23.943 1.00 92.69 78 PRO A CA 1
ATOM 593 C C . PRO A 1 78 ? -17.747 -2.608 25.335 1.00 92.69 78 PRO A C 1
ATOM 595 O O . PRO A 1 78 ? -17.261 -3.216 26.284 1.00 92.69 78 PRO A O 1
ATOM 598 N N . LEU A 1 79 ? -18.248 -1.378 25.476 1.00 93.44 79 LEU A N 1
ATOM 599 C CA . LEU A 1 79 ? -18.297 -0.663 26.754 1.00 93.44 79 LEU A CA 1
ATOM 600 C C . LEU A 1 79 ? -19.660 -0.752 27.453 1.00 93.44 79 LEU A C 1
ATOM 602 O O . LEU A 1 79 ? -19.882 -0.060 28.449 1.00 93.44 79 LEU A O 1
ATOM 606 N N . ALA A 1 80 ? -20.600 -1.545 26.934 1.00 92.19 80 ALA A N 1
ATOM 607 C CA . ALA A 1 80 ? -21.898 -1.704 27.571 1.00 92.19 80 ALA A CA 1
ATOM 608 C C . ALA A 1 80 ? -21.775 -2.507 28.873 1.00 92.19 80 ALA A C 1
ATOM 610 O O . ALA A 1 80 ? -21.121 -3.548 28.942 1.00 92.19 80 ALA A O 1
ATOM 611 N N . ARG A 1 81 ? -22.447 -2.031 29.918 1.00 90.88 81 ARG A N 1
ATOM 612 C CA . ARG A 1 81 ? -22.560 -2.713 31.209 1.00 90.88 81 ARG A CA 1
ATOM 613 C C . ARG A 1 81 ? -24.022 -3.001 31.490 1.00 90.88 81 ARG A C 1
ATOM 615 O O . ARG A 1 81 ? -24.894 -2.217 31.128 1.00 90.88 81 ARG A O 1
ATOM 622 N N . VAL A 1 82 ? -24.270 -4.132 32.140 1.00 92.62 82 VAL A N 1
ATOM 623 C CA . VAL A 1 82 ? -25.614 -4.554 32.534 1.00 92.62 82 VAL A CA 1
ATOM 624 C C . VAL A 1 82 ? -25.658 -4.651 34.047 1.00 92.62 82 VAL A C 1
ATOM 626 O O . VAL A 1 82 ? -24.931 -5.457 34.642 1.00 92.62 82 VAL A O 1
ATOM 629 N N . ASP A 1 83 ? -26.525 -3.855 34.658 1.00 92.44 83 ASP A N 1
ATOM 630 C CA . ASP A 1 83 ? -26.767 -3.829 36.097 1.00 92.44 83 ASP A CA 1
ATOM 631 C C . ASP A 1 83 ? -28.177 -4.312 36.432 1.00 92.44 83 ASP A C 1
ATOM 633 O O . ASP A 1 83 ? -29.078 -4.271 35.600 1.00 92.44 83 ASP A O 1
ATOM 637 N N . LEU A 1 84 ? -28.353 -4.822 37.652 1.00 92.50 84 LEU A N 1
ATOM 638 C CA . LEU A 1 84 ? -29.652 -5.244 38.167 1.00 92.50 84 LEU A CA 1
ATOM 639 C C . LEU A 1 84 ? -30.198 -4.152 39.087 1.00 92.50 84 LEU A C 1
ATOM 641 O O . LEU A 1 84 ? -29.620 -3.905 40.146 1.00 92.50 84 LEU A O 1
ATOM 645 N N . VAL A 1 85 ? -31.318 -3.544 38.709 1.00 92.31 85 VAL A N 1
ATOM 646 C CA . VAL A 1 85 ? -32.004 -2.514 39.498 1.00 92.31 85 VAL A CA 1
ATOM 647 C C . VAL A 1 85 ? -33.466 -2.915 39.629 1.00 92.31 85 VAL A C 1
ATOM 649 O O . VAL A 1 85 ? -34.149 -3.059 38.622 1.00 92.31 85 VAL A O 1
ATOM 652 N N . GLU A 1 86 ? -33.939 -3.136 40.859 1.00 87.12 86 GLU A N 1
ATOM 653 C CA . GLU A 1 86 ? -35.357 -3.438 41.142 1.00 87.12 86 GLU A CA 1
ATOM 654 C C . GLU A 1 86 ? -35.937 -4.560 40.249 1.00 87.12 86 GLU A C 1
ATOM 656 O O . GLU A 1 86 ? -37.013 -4.438 39.672 1.00 87.12 86 GLU A O 1
ATOM 661 N N . GLU A 1 87 ? -35.182 -5.660 40.116 1.00 87.00 87 GLU A N 1
ATOM 662 C CA . GLU A 1 87 ? -35.485 -6.838 39.275 1.00 87.00 87 GLU A CA 1
ATOM 663 C C . GLU A 1 87 ? -35.409 -6.640 37.750 1.00 87.00 87 GLU A C 1
ATOM 665 O O . GLU A 1 87 ? -35.686 -7.577 36.994 1.00 87.00 87 GLU A O 1
ATOM 670 N N . ARG A 1 88 ? -34.959 -5.473 37.287 1.00 90.88 88 ARG A N 1
ATOM 671 C CA . ARG A 1 88 ? -34.757 -5.150 35.870 1.00 90.88 88 ARG A CA 1
ATOM 672 C C . ARG A 1 88 ? -33.284 -5.134 35.507 1.00 90.88 88 ARG A C 1
ATOM 674 O O . ARG A 1 88 ? -32.440 -4.749 36.317 1.00 90.88 88 ARG A O 1
ATOM 681 N N . LEU A 1 89 ? -32.976 -5.535 34.279 1.00 92.50 89 LEU A N 1
ATOM 682 C CA . LEU A 1 89 ? -31.637 -5.392 33.718 1.00 92.50 89 LEU A CA 1
ATOM 683 C C . LEU A 1 89 ? -31.539 -4.023 33.044 1.00 92.50 89 LEU A C 1
ATOM 685 O O . LEU A 1 89 ? -32.215 -3.775 32.052 1.00 92.50 89 LEU A O 1
ATOM 689 N N . VAL A 1 90 ? -30.705 -3.138 33.577 1.00 91.50 90 VAL A N 1
ATOM 690 C CA . VAL A 1 90 ? -30.486 -1.796 33.029 1.00 91.50 90 VAL A CA 1
ATOM 691 C C . VAL A 1 90 ? -29.164 -1.785 32.277 1.00 91.50 90 VAL A C 1
ATOM 693 O O . VAL A 1 90 ? -28.122 -2.143 32.835 1.00 91.50 90 VAL A O 1
ATOM 696 N N . ILE A 1 91 ? -29.206 -1.381 31.009 1.00 91.56 91 ILE A N 1
ATOM 697 C CA . ILE A 1 91 ? -28.022 -1.254 30.163 1.00 91.56 91 ILE A CA 1
ATOM 698 C C . ILE A 1 91 ? -27.476 0.168 30.283 1.00 91.56 91 ILE A C 1
ATOM 700 O O . ILE A 1 91 ? -28.165 1.144 29.998 1.00 91.56 91 ILE A O 1
ATOM 704 N N . THR A 1 92 ? -26.208 0.279 30.672 1.00 91.00 92 THR A N 1
ATOM 705 C CA . THR A 1 92 ? -25.455 1.535 30.631 1.00 91.00 92 THR A CA 1
ATOM 706 C C . THR A 1 92 ? -24.401 1.439 29.544 1.00 91.00 92 THR A C 1
ATOM 708 O O . THR A 1 92 ? -23.492 0.610 29.623 1.00 91.00 92 THR A O 1
ATOM 711 N N . TYR A 1 93 ? -24.500 2.298 28.534 1.00 91.44 93 TYR A N 1
ATOM 712 C CA . TYR A 1 93 ? -23.470 2.410 27.511 1.00 91.44 93 TYR A CA 1
ATOM 713 C C . TYR A 1 93 ? -22.310 3.243 28.036 1.00 91.44 93 TYR A C 1
ATOM 715 O O . TYR A 1 93 ? -22.485 4.404 28.410 1.00 91.44 93 TYR A O 1
ATOM 723 N N . GLY A 1 94 ? -21.116 2.654 28.066 1.00 93.12 94 GLY A N 1
ATOM 724 C CA . GLY A 1 94 ? -19.920 3.400 28.413 1.00 93.12 94 GLY A CA 1
ATOM 725 C C . GLY A 1 94 ? -19.700 4.566 27.452 1.00 93.12 94 GLY A C 1
ATOM 726 O O . GLY A 1 94 ? -19.893 4.420 26.247 1.00 93.12 94 GLY A O 1
ATOM 727 N N . THR A 1 95 ? -19.321 5.724 27.978 1.00 95.81 95 THR A N 1
ATOM 728 C CA . THR A 1 95 ? -19.056 6.948 27.218 1.00 95.81 95 THR A CA 1
ATOM 729 C C . THR A 1 95 ? -17.597 7.337 27.381 1.00 95.81 95 THR A C 1
ATOM 731 O O . THR A 1 95 ? -17.087 7.390 28.500 1.00 95.81 95 THR A O 1
ATOM 734 N N . VAL A 1 96 ? -16.919 7.642 26.276 1.00 96.75 96 VAL A N 1
ATOM 735 C CA . VAL A 1 96 ? -15.562 8.196 26.335 1.00 96.75 96 VAL A CA 1
ATOM 736 C C . VAL A 1 96 ? -15.664 9.683 26.665 1.00 96.75 96 VAL A C 1
ATOM 738 O O . VAL A 1 96 ? -16.217 10.452 25.885 1.00 96.75 96 VAL A O 1
ATOM 741 N N . THR A 1 97 ? -15.155 10.111 27.816 1.00 97.00 97 THR A N 1
ATOM 742 C CA . THR A 1 97 ? -15.257 11.502 28.295 1.00 97.00 97 THR A CA 1
ATOM 743 C C . THR A 1 97 ? -13.967 12.291 28.113 1.00 97.00 97 THR A C 1
ATOM 745 O O . THR A 1 97 ? -14.006 13.517 28.017 1.00 97.00 97 THR A O 1
ATOM 748 N N . ALA A 1 98 ? -12.829 11.604 28.015 1.00 96.94 98 ALA A N 1
ATOM 749 C CA . ALA A 1 98 ? -11.520 12.219 27.854 1.00 96.94 98 ALA A CA 1
ATOM 750 C C . ALA A 1 98 ? -10.592 11.368 26.978 1.00 96.94 98 ALA A C 1
ATOM 752 O O . ALA A 1 98 ? -10.832 10.181 26.744 1.00 96.94 98 ALA A O 1
ATOM 753 N N . ILE A 1 99 ? -9.508 11.990 26.517 1.00 97.38 99 ILE A N 1
ATOM 754 C CA . ILE A 1 99 ? -8.420 11.328 25.795 1.00 97.38 99 ILE A CA 1
ATOM 755 C C . ILE A 1 99 ? -7.091 11.637 26.478 1.00 97.38 99 ILE A C 1
ATOM 757 O O . ILE A 1 99 ? -6.900 12.744 26.985 1.00 97.38 99 ILE A O 1
ATOM 761 N N . ASP A 1 100 ? -6.166 10.685 26.449 1.00 97.38 100 ASP A N 1
ATOM 762 C CA . ASP A 1 100 ? -4.789 10.881 26.893 1.00 97.38 100 ASP A CA 1
ATOM 763 C C . ASP A 1 100 ? -3.813 10.454 25.792 1.00 97.38 100 ASP A C 1
ATOM 765 O O . ASP A 1 100 ? -3.782 9.305 25.353 1.00 97.38 100 ASP A O 1
ATOM 769 N N . VAL A 1 101 ? -3.022 11.424 25.338 1.00 97.25 101 VAL A N 1
ATOM 770 C CA . VAL A 1 101 ? -1.970 11.277 24.320 1.00 97.25 101 VAL A CA 1
ATOM 771 C C . VAL A 1 101 ? -0.615 11.769 24.843 1.00 97.25 101 VAL A C 1
ATOM 773 O O . VAL A 1 101 ? 0.319 11.999 24.073 1.00 97.25 101 VAL A O 1
ATOM 776 N N . SER A 1 102 ? -0.503 11.991 26.155 1.00 95.88 102 SER A N 1
ATOM 777 C CA . SER A 1 102 ? 0.668 12.604 26.787 1.00 95.88 102 SER A CA 1
ATOM 778 C C . SER A 1 102 ? 1.927 11.743 26.670 1.00 95.88 102 SER A C 1
ATOM 780 O O . SER A 1 102 ? 3.019 12.288 26.512 1.00 95.88 102 SER A O 1
ATOM 782 N N . ALA A 1 103 ? 1.768 10.417 26.664 1.00 93.75 103 ALA A N 1
ATOM 783 C CA . ALA A 1 103 ? 2.857 9.450 26.534 1.00 93.75 103 ALA A CA 1
ATOM 784 C C . ALA A 1 103 ? 3.445 9.347 25.112 1.00 93.75 103 ALA A C 1
ATOM 786 O O . ALA A 1 103 ? 4.474 8.704 24.924 1.00 93.75 103 ALA A O 1
ATOM 787 N N . LEU A 1 104 ? 2.808 9.961 24.110 1.00 95.62 104 LEU A N 1
ATOM 788 C CA . LEU A 1 104 ? 3.227 9.867 22.711 1.00 95.62 104 LEU A CA 1
ATOM 789 C C . LEU A 1 104 ? 4.305 10.895 22.355 1.00 95.62 104 LEU A C 1
ATOM 791 O O . LEU A 1 104 ? 4.361 11.984 22.943 1.00 95.62 104 LEU A O 1
ATOM 795 N N . ASP A 1 105 ? 5.098 10.573 21.327 1.00 94.69 105 ASP A N 1
ATOM 796 C CA . ASP A 1 105 ? 6.033 11.513 20.700 1.00 94.69 105 ASP A CA 1
ATOM 797 C C . ASP A 1 105 ? 5.280 12.773 20.232 1.00 94.69 105 ASP A C 1
ATOM 799 O O . ASP A 1 105 ? 4.190 12.705 19.649 1.00 94.69 105 ASP A O 1
ATOM 803 N N . GLU A 1 106 ? 5.863 13.938 20.512 1.00 94.06 106 GLU A N 1
ATOM 804 C CA . GLU A 1 106 ? 5.292 15.246 20.191 1.00 94.06 106 GLU A CA 1
ATOM 805 C C . GLU A 1 106 ? 4.986 15.401 18.695 1.00 94.06 106 GLU A C 1
ATOM 807 O O . GLU A 1 106 ? 4.003 16.051 18.340 1.00 94.06 106 GLU A O 1
ATOM 812 N N . ALA A 1 107 ? 5.759 14.742 17.825 1.00 92.81 107 ALA A N 1
ATOM 813 C CA . ALA A 1 107 ? 5.584 14.805 16.380 1.00 92.81 107 ALA A CA 1
ATOM 814 C C . ALA A 1 107 ? 4.236 14.235 15.910 1.00 92.81 107 ALA A C 1
ATOM 816 O O . ALA A 1 107 ? 3.671 14.743 14.945 1.00 92.81 107 ALA A O 1
ATOM 817 N N . VAL A 1 108 ? 3.688 13.215 16.581 1.00 94.25 108 VAL A N 1
ATOM 818 C CA . VAL A 1 108 ? 2.434 12.539 16.175 1.00 94.25 108 VAL A CA 1
ATOM 819 C C . VAL A 1 108 ? 1.250 12.848 17.088 1.00 94.25 108 VAL A C 1
ATOM 821 O O . VAL A 1 108 ? 0.095 12.671 16.689 1.00 94.25 108 VAL A O 1
ATOM 824 N N . ARG A 1 109 ? 1.516 13.361 18.296 1.00 95.00 109 ARG A N 1
ATOM 825 C CA . ARG A 1 109 ? 0.506 13.673 19.317 1.00 95.00 109 ARG A CA 1
ATOM 826 C C . ARG A 1 109 ? -0.679 14.500 18.792 1.00 95.00 109 ARG A C 1
ATOM 828 O O . ARG A 1 109 ? -1.809 14.118 19.103 1.00 95.00 109 ARG A O 1
ATOM 835 N N . PRO A 1 110 ? -0.496 15.581 18.001 1.00 93.31 110 PRO A N 1
ATOM 836 C CA . PRO A 1 110 ? -1.623 16.377 17.518 1.00 93.31 110 PRO A CA 1
ATOM 837 C C . PRO A 1 110 ? -2.579 15.575 16.631 1.00 93.31 110 PRO A C 1
ATOM 839 O O . PRO A 1 110 ? -3.790 15.656 16.814 1.00 93.31 110 PRO A O 1
ATOM 842 N N . LEU A 1 111 ? -2.049 14.777 15.698 1.00 93.00 111 LEU A N 1
ATOM 843 C CA . LEU A 1 111 ? -2.860 13.990 14.765 1.00 93.00 111 LEU A CA 1
ATOM 844 C C . LEU A 1 111 ? -3.621 12.871 15.487 1.00 93.00 111 LEU A C 1
ATOM 846 O O . LEU A 1 111 ? -4.830 12.735 15.307 1.00 93.00 111 LEU A O 1
ATOM 850 N N . ILE A 1 112 ? -2.944 12.127 16.367 1.00 94.94 112 ILE A N 1
ATOM 851 C CA . ILE A 1 112 ? -3.577 11.062 17.162 1.00 94.94 112 ILE A CA 1
ATOM 852 C C . ILE A 1 112 ? -4.649 11.644 18.091 1.00 94.94 112 ILE A C 1
ATOM 854 O O . ILE A 1 112 ? -5.739 11.083 18.202 1.00 94.94 112 ILE A O 1
ATOM 858 N N . GLY A 1 113 ? -4.388 12.808 18.693 1.00 95.44 113 GLY A N 1
ATOM 859 C CA . GLY A 1 113 ? -5.373 13.532 19.494 1.00 95.44 113 GLY A CA 1
ATOM 860 C C . GLY A 1 113 ? -6.637 13.887 18.706 1.00 95.44 113 GLY A C 1
ATOM 861 O O . GLY A 1 113 ? -7.738 13.729 19.228 1.00 95.44 113 GLY A O 1
ATOM 862 N N . ARG A 1 114 ? -6.511 14.293 17.433 1.00 93.50 114 ARG A N 1
ATOM 863 C CA . ARG A 1 114 ? -7.675 14.554 16.566 1.00 93.50 114 ARG A CA 1
ATOM 864 C C . ARG A 1 114 ? -8.461 13.286 16.245 1.00 93.50 114 ARG A C 1
ATOM 866 O O . ARG A 1 114 ? -9.688 13.329 16.281 1.00 93.50 114 ARG A O 1
ATOM 873 N N . TYR A 1 115 ? -7.793 12.161 15.981 1.00 93.62 115 TYR A N 1
ATOM 874 C CA . TYR A 1 115 ? -8.467 10.879 15.743 1.00 93.62 115 TYR A CA 1
ATOM 875 C C . TYR A 1 115 ? -9.220 10.375 16.977 1.00 93.62 115 TYR A C 1
ATOM 877 O O . TYR A 1 115 ? -10.401 10.042 16.876 1.00 93.62 115 TYR A O 1
ATOM 885 N N . LEU A 1 116 ? -8.579 10.386 18.148 1.00 95.19 116 LEU A N 1
ATOM 886 C CA . LEU A 1 116 ? -9.223 9.998 19.404 1.00 95.19 116 LEU A CA 1
ATOM 887 C C . LEU A 1 116 ? -10.324 10.966 19.831 1.00 95.19 116 LEU A C 1
ATOM 889 O O . LEU A 1 116 ? -11.330 10.539 20.394 1.00 95.19 116 LEU A O 1
ATOM 893 N N . GLY A 1 117 ? -10.169 12.258 19.538 1.00 94.69 117 GLY A N 1
ATOM 894 C CA . GLY A 1 117 ? -11.171 13.279 19.838 1.00 94.69 117 GLY A CA 1
ATOM 895 C C . GLY A 1 117 ? -12.541 12.965 19.237 1.00 94.69 117 GLY A C 1
ATOM 896 O O . GLY A 1 117 ? -13.558 13.364 19.794 1.00 94.69 117 GLY A O 1
ATOM 897 N N . GLN A 1 118 ? -12.591 12.175 18.159 1.00 92.25 118 GLN A N 1
ATOM 898 C CA . GLN A 1 118 ? -13.845 11.746 17.544 1.00 92.25 118 GLN A CA 1
ATOM 899 C C . GLN A 1 118 ? -14.619 10.686 18.354 1.00 92.25 118 GLN A C 1
ATOM 901 O O . GLN A 1 118 ? -15.726 10.324 17.953 1.00 92.25 118 GLN A O 1
ATOM 906 N N . LEU A 1 119 ? -14.037 10.159 19.436 1.00 94.69 119 LEU A N 1
ATOM 907 C CA . LEU A 1 119 ? -14.687 9.245 20.381 1.00 94.69 119 LEU A CA 1
ATOM 908 C C . LEU A 1 119 ? -15.304 9.996 21.572 1.00 94.69 119 LEU A C 1
ATOM 910 O O . LEU A 1 119 ? -16.199 9.465 22.228 1.00 94.69 119 LEU A O 1
ATOM 914 N N . VAL A 1 120 ? -14.852 11.221 21.859 1.00 96.00 120 VAL A N 1
ATOM 915 C CA . VAL A 1 120 ? -15.280 11.979 23.042 1.00 96.00 120 VAL A CA 1
ATOM 916 C C . VAL A 1 120 ? -16.766 12.328 22.964 1.00 96.00 120 VAL A C 1
ATOM 918 O O . VAL A 1 120 ? -17.255 12.813 21.947 1.00 96.00 120 VAL A O 1
ATOM 921 N N . GLY A 1 121 ? -17.485 12.091 24.060 1.00 93.69 121 GLY A N 1
ATOM 922 C CA . GLY A 1 121 ? -18.930 12.286 24.169 1.00 93.69 121 GLY A CA 1
ATOM 923 C C . GLY A 1 121 ? -19.756 11.195 23.487 1.00 93.69 121 GLY A C 1
ATOM 924 O O . GLY A 1 121 ? -20.970 11.344 23.374 1.00 93.69 121 GLY A O 1
ATOM 925 N N . THR A 1 122 ? -19.124 10.113 23.026 1.00 92.31 122 THR A N 1
ATOM 926 C CA . THR A 1 122 ? -19.803 8.998 22.355 1.00 92.31 122 THR A CA 1
ATOM 927 C C . THR A 1 122 ? -19.681 7.706 23.155 1.00 92.31 122 THR A C 1
ATOM 929 O O . THR A 1 122 ? -18.751 7.539 23.948 1.00 92.31 122 THR A O 1
ATOM 932 N N . SER A 1 123 ? -20.600 6.775 22.901 1.00 92.69 123 SER A N 1
ATOM 933 C CA . SER A 1 123 ? -20.459 5.365 23.262 1.00 92.69 123 SER A CA 1
ATOM 934 C C . SER A 1 123 ? -19.947 4.601 22.044 1.00 92.69 123 SER A C 1
ATOM 936 O O . SER A 1 123 ? -20.753 4.216 21.193 1.00 92.69 123 SER A O 1
ATOM 938 N N . PRO A 1 124 ? -18.620 4.458 21.884 1.00 92.50 124 PRO A N 1
ATOM 939 C CA . PRO A 1 124 ? -18.061 3.989 20.631 1.00 92.50 124 PRO A CA 1
ATOM 940 C C . PRO A 1 124 ? -18.400 2.518 20.398 1.00 92.50 124 PRO A C 1
ATOM 942 O O . PRO A 1 124 ? -18.261 1.681 21.292 1.00 92.50 124 PRO A O 1
ATOM 945 N N . THR A 1 125 ? -18.831 2.215 19.176 1.00 93.31 125 THR A N 1
ATOM 946 C CA . THR A 1 125 ? -19.018 0.838 18.725 1.00 93.31 125 THR A CA 1
ATOM 947 C C . THR A 1 125 ? -17.679 0.197 18.363 1.00 93.31 125 THR A C 1
ATOM 949 O O . THR A 1 125 ? -16.689 0.902 18.145 1.00 93.31 125 THR A O 1
ATOM 952 N N . THR A 1 126 ? -17.642 -1.131 18.244 1.00 92.50 126 THR A N 1
ATOM 953 C CA . THR A 1 126 ? -16.453 -1.863 17.775 1.00 92.50 126 THR A CA 1
ATOM 954 C C . THR A 1 126 ? -15.965 -1.334 16.426 1.00 92.50 126 THR A C 1
ATOM 956 O O . THR A 1 126 ? -14.795 -0.989 16.315 1.00 92.50 126 THR A O 1
ATOM 959 N N . ASP A 1 127 ? -16.858 -1.139 15.451 1.00 91.12 127 ASP A N 1
ATOM 960 C CA . ASP A 1 127 ? -16.514 -0.589 14.128 1.00 91.12 127 ASP A CA 1
ATOM 961 C C . ASP A 1 127 ? -15.873 0.802 14.224 1.00 91.12 127 ASP A C 1
ATOM 963 O O . ASP A 1 127 ? -14.975 1.160 13.460 1.00 91.12 127 ASP A O 1
ATOM 967 N N . ARG A 1 128 ? -16.339 1.617 15.177 1.00 92.06 128 ARG A N 1
ATOM 968 C CA . ARG A 1 128 ? -15.820 2.967 15.374 1.00 92.06 128 ARG A CA 1
ATOM 969 C C . ARG A 1 128 ? -14.443 2.955 16.026 1.00 92.06 128 ARG A C 1
ATOM 971 O O . ARG A 1 128 ? -13.583 3.735 15.618 1.00 92.06 128 ARG A O 1
ATOM 978 N N . LEU A 1 129 ? -14.240 2.099 17.027 1.00 94.00 129 LEU A N 1
ATOM 979 C CA . LEU A 1 129 ? -12.930 1.892 17.645 1.00 94.00 129 LEU A CA 1
ATOM 980 C C . LEU A 1 129 ? -11.937 1.365 16.617 1.00 94.00 129 LEU A C 1
ATOM 982 O O . LEU A 1 129 ? -10.843 1.913 16.503 1.00 94.00 129 LEU A O 1
ATOM 986 N N . ASP A 1 130 ? -12.349 0.372 15.837 1.00 93.31 130 ASP A N 1
ATOM 987 C CA . ASP A 1 130 ? -11.535 -0.229 14.795 1.00 93.31 130 ASP A CA 1
ATOM 988 C C . ASP A 1 130 ? -11.079 0.811 13.766 1.00 93.31 130 ASP A C 1
ATOM 990 O O . ASP A 1 130 ? -9.884 0.982 13.530 1.00 93.31 130 ASP A O 1
ATOM 994 N N . GLN A 1 131 ? -12.008 1.619 13.250 1.00 91.75 131 GLN A N 1
ATOM 995 C CA . GLN A 1 131 ? -11.681 2.698 12.322 1.00 91.75 131 GLN A CA 1
ATOM 996 C C . GLN A 1 131 ? -10.668 3.699 12.907 1.00 91.75 131 GLN A C 1
ATOM 998 O O . GLN A 1 131 ? -9.769 4.164 12.202 1.00 91.75 131 GLN A O 1
ATOM 1003 N N . VAL A 1 132 ? -10.801 4.067 14.186 1.00 92.75 132 VAL A N 1
ATOM 1004 C CA . VAL A 1 132 ? -9.889 5.022 14.836 1.00 92.75 132 VAL A CA 1
ATOM 1005 C C . VAL A 1 132 ? -8.508 4.404 15.072 1.00 92.75 132 VAL A C 1
ATOM 1007 O O . VAL A 1 132 ? -7.510 5.040 14.737 1.00 92.75 132 VAL A O 1
ATOM 1010 N N . ILE A 1 133 ? -8.432 3.172 15.585 1.00 93.69 133 ILE A N 1
ATOM 1011 C CA . ILE A 1 133 ? -7.167 2.434 15.777 1.00 93.69 133 ILE A CA 1
ATOM 1012 C C . ILE A 1 133 ? -6.450 2.274 14.443 1.00 93.69 133 ILE A C 1
ATOM 1014 O O . ILE A 1 133 ? -5.242 2.487 14.339 1.00 93.69 133 ILE A O 1
ATOM 1018 N N . THR A 1 134 ? -7.205 1.932 13.412 1.00 93.19 134 THR A N 1
ATOM 1019 C CA . THR A 1 134 ? -6.668 1.704 12.086 1.00 93.19 134 THR A CA 1
ATOM 1020 C C . THR A 1 134 ? -6.095 2.993 11.491 1.00 93.19 134 THR A C 1
ATOM 1022 O O . THR A 1 134 ? -4.968 2.993 11.009 1.00 93.19 134 THR A O 1
ATOM 1025 N N . ARG A 1 135 ? -6.785 4.134 11.625 1.00 91.50 135 ARG A N 1
ATOM 1026 C CA . ARG A 1 135 ? -6.250 5.447 11.206 1.00 91.50 135 ARG A CA 1
ATOM 1027 C C . ARG A 1 135 ? -5.008 5.874 11.978 1.00 91.50 135 ARG A C 1
ATOM 1029 O O . ARG A 1 135 ? -4.136 6.522 11.409 1.00 91.50 135 ARG A O 1
ATOM 1036 N N . ILE A 1 136 ? -4.931 5.537 13.265 1.00 93.50 136 ILE A N 1
ATOM 1037 C CA . ILE A 1 136 ? -3.730 5.765 14.073 1.00 93.50 136 ILE A CA 1
ATOM 1038 C C . ILE A 1 136 ? -2.561 4.934 13.526 1.00 93.50 136 ILE A C 1
ATOM 1040 O O . ILE A 1 136 ? -1.458 5.457 13.411 1.00 93.50 136 ILE A O 1
ATOM 1044 N N . ASN A 1 137 ? -2.799 3.678 13.147 1.00 93.44 137 ASN A N 1
ATOM 1045 C CA . ASN A 1 137 ? -1.773 2.799 12.577 1.00 93.44 137 ASN A CA 1
ATOM 1046 C C . ASN A 1 137 ? -1.451 3.082 11.098 1.00 93.44 137 ASN A C 1
ATOM 1048 O O . ASN A 1 137 ? -0.415 2.643 10.610 1.00 93.44 137 ASN A O 1
ATOM 1052 N N . ASP A 1 138 ? -2.278 3.864 10.401 1.00 91.69 138 ASP A N 1
ATOM 1053 C CA . ASP A 1 138 ? -1.960 4.396 9.070 1.00 91.69 138 ASP A CA 1
ATOM 1054 C C . ASP A 1 138 ? -0.997 5.604 9.130 1.00 91.69 138 ASP A C 1
ATOM 1056 O O . ASP A 1 138 ? -0.491 6.051 8.097 1.00 91.69 138 ASP A O 1
ATOM 1060 N N . ILE A 1 139 ? -0.715 6.151 10.321 1.00 93.25 139 ILE A N 1
ATOM 1061 C CA . ILE A 1 139 ? 0.288 7.209 10.497 1.00 93.25 139 ILE A CA 1
ATOM 1062 C C . ILE A 1 139 ? 1.667 6.629 10.182 1.00 93.25 139 ILE A C 1
ATOM 1064 O O . ILE A 1 139 ? 2.165 5.735 10.867 1.00 93.25 139 ILE A O 1
ATOM 1068 N N . ALA A 1 140 ? 2.316 7.172 9.153 1.00 93.12 140 ALA A N 1
ATOM 1069 C CA . ALA A 1 140 ? 3.593 6.661 8.682 1.00 93.12 140 ALA A CA 1
ATOM 1070 C C . ALA A 1 140 ? 4.657 6.677 9.795 1.00 93.12 140 ALA A C 1
ATOM 1072 O O . ALA A 1 140 ? 4.923 7.710 10.410 1.00 93.12 140 ALA A O 1
ATOM 1073 N N . GLY A 1 141 ? 5.278 5.517 10.034 1.00 93.38 141 GLY A N 1
ATOM 1074 C CA . GLY A 1 141 ? 6.315 5.346 11.053 1.00 93.38 141 GLY A CA 1
ATOM 1075 C C . GLY A 1 141 ? 5.797 5.183 12.484 1.00 93.38 141 GLY A C 1
ATOM 1076 O O . GLY A 1 141 ? 6.618 4.997 13.377 1.00 93.38 141 GLY A O 1
ATOM 1077 N N . PHE A 1 142 ? 4.484 5.207 12.715 1.00 95.56 142 PHE A N 1
ATOM 1078 C CA . PHE A 1 142 ? 3.888 4.991 14.029 1.00 95.56 142 PHE A CA 1
ATOM 1079 C C . PHE A 1 142 ? 3.221 3.615 14.112 1.00 95.56 142 PHE A C 1
ATOM 1081 O O . PHE A 1 142 ? 2.642 3.120 13.148 1.00 95.56 142 PHE A O 1
ATOM 1088 N N . THR A 1 143 ? 3.281 2.985 15.279 1.00 94.88 143 THR A N 1
ATOM 1089 C CA . THR A 1 143 ? 2.486 1.792 15.587 1.00 94.88 143 THR A CA 1
ATOM 1090 C C . THR A 1 143 ? 1.964 1.925 17.001 1.00 94.88 143 THR A C 1
ATOM 1092 O O . THR A 1 143 ? 2.724 2.231 17.921 1.00 94.88 143 THR A O 1
ATOM 1095 N N . GLY A 1 144 ? 0.665 1.718 17.189 1.00 94.12 144 GLY A N 1
ATOM 1096 C CA . GLY A 1 144 ? 0.047 1.953 18.480 1.00 94.12 144 GLY A CA 1
ATOM 1097 C C . GLY A 1 144 ? -1.284 1.255 18.694 1.00 94.12 144 GLY A C 1
ATOM 1098 O O . GLY A 1 144 ? -1.847 0.586 17.828 1.00 94.12 144 GLY A O 1
ATOM 1099 N N . SER A 1 145 ? -1.774 1.436 19.910 1.00 94.75 145 SER A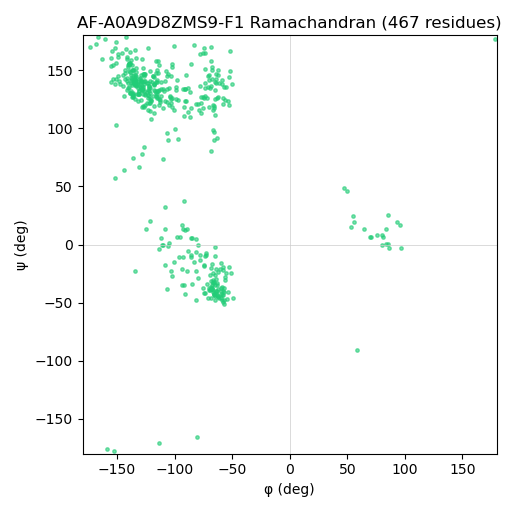 N 1
ATOM 1100 C CA . SER A 1 145 ? -3.009 0.866 20.427 1.00 94.75 145 SER A CA 1
ATOM 1101 C C . SER A 1 145 ? -3.759 1.902 21.261 1.00 94.75 145 SER A C 1
ATOM 1103 O O . SER A 1 145 ? -3.213 2.944 21.640 1.00 94.75 145 SER A O 1
ATOM 1105 N N . ILE A 1 146 ? -5.025 1.607 21.542 1.00 95.31 146 ILE A N 1
ATOM 1106 C CA . ILE A 1 146 ? -5.875 2.407 22.420 1.00 95.31 146 ILE A CA 1
ATOM 1107 C C . ILE A 1 146 ? -6.270 1.539 23.608 1.00 95.31 146 ILE A C 1
ATOM 1109 O O . ILE A 1 146 ? -6.727 0.411 23.434 1.00 95.31 146 ILE A O 1
ATOM 1113 N N . LEU A 1 147 ? -6.142 2.088 24.810 1.00 95.06 147 LEU A N 1
ATOM 1114 C CA . LEU A 1 147 ? -6.672 1.511 26.034 1.00 95.06 147 LEU A CA 1
ATOM 1115 C C . LEU A 1 147 ? -7.851 2.356 26.513 1.00 95.06 147 LEU A C 1
ATOM 1117 O O . LEU A 1 147 ? -7.756 3.578 26.591 1.00 95.06 147 LEU A O 1
ATOM 1121 N N . LEU A 1 148 ? -8.962 1.708 26.858 1.00 95.38 148 LEU A N 1
ATOM 1122 C CA . LEU A 1 148 ? -10.142 2.370 27.415 1.00 95.38 148 LEU A CA 1
ATOM 1123 C C . LEU A 1 148 ? -10.119 2.194 28.934 1.00 95.38 148 LEU A C 1
ATOM 1125 O O . LEU A 1 148 ? -10.460 1.134 29.457 1.00 95.38 148 LEU A O 1
ATOM 1129 N N . GLN A 1 149 ? -9.666 3.224 29.645 1.00 95.19 149 GLN A N 1
ATOM 1130 C CA . GLN A 1 149 ? -9.545 3.202 31.100 1.00 95.19 149 GLN A CA 1
ATOM 1131 C C . GLN A 1 149 ? -10.830 3.716 31.754 1.00 95.19 149 GLN A C 1
ATOM 1133 O O . GLN A 1 149 ? -11.321 4.760 31.332 1.00 95.19 149 GLN A O 1
ATOM 1138 N N . PRO A 1 150 ? -11.377 3.043 32.780 1.00 93.00 150 PRO A N 1
ATOM 1139 C CA . PRO A 1 150 ? -12.518 3.566 33.525 1.00 93.00 150 PRO A CA 1
ATOM 1140 C C . PRO A 1 150 ? -12.218 4.945 34.131 1.00 93.00 150 PRO A C 1
ATOM 1142 O O . PRO A 1 150 ? -11.151 5.158 34.707 1.00 93.00 150 PRO A O 1
ATOM 1145 N N . GLY A 1 151 ? -13.168 5.866 33.997 1.00 89.81 151 GLY A N 1
ATOM 1146 C CA . GLY A 1 151 ? -13.134 7.205 34.574 1.00 89.81 151 GLY A CA 1
ATOM 1147 C C . GLY A 1 151 ? -13.548 7.237 36.048 1.00 89.81 151 GLY A C 1
ATOM 1148 O O . GLY A 1 151 ? -13.615 6.213 36.731 1.00 89.81 151 GLY A O 1
ATOM 1149 N N . THR A 1 152 ? -13.827 8.440 36.554 1.00 87.06 152 THR A N 1
ATOM 1150 C CA . THR A 1 152 ? -14.223 8.657 37.956 1.00 87.06 152 THR A CA 1
ATOM 1151 C C . THR A 1 152 ? -15.693 8.337 38.219 1.00 87.06 152 THR A C 1
ATOM 1153 O O . THR A 1 152 ? -16.022 7.937 39.337 1.00 87.06 152 THR A O 1
ATOM 1156 N N . ALA A 1 153 ? -16.573 8.481 37.222 1.00 87.44 153 ALA A N 1
ATOM 1157 C CA . ALA A 1 153 ? -17.972 8.079 37.321 1.00 87.44 153 ALA A CA 1
ATOM 1158 C C . ALA A 1 153 ? -18.246 6.744 36.609 1.00 87.44 153 ALA A C 1
ATOM 1160 O O . ALA A 1 153 ? -17.539 6.321 35.691 1.00 87.44 153 ALA A O 1
ATOM 1161 N N . ALA A 1 154 ? -19.299 6.053 37.052 1.00 83.56 154 ALA A N 1
ATOM 1162 C CA . ALA A 1 154 ? -19.705 4.784 36.465 1.00 83.56 154 ALA A CA 1
ATOM 1163 C C . ALA A 1 154 ? -20.112 4.970 34.994 1.00 83.56 154 ALA A C 1
ATOM 1165 O O . ALA A 1 154 ? -20.963 5.796 34.682 1.00 83.56 154 ALA A O 1
ATOM 1166 N N . GLY A 1 155 ? -19.508 4.179 34.104 1.00 86.81 155 GLY A N 1
ATOM 1167 C CA . GLY A 1 155 ? -19.775 4.255 32.667 1.00 86.81 155 GLY A CA 1
ATOM 1168 C C . GLY A 1 155 ? -18.968 5.330 31.938 1.00 86.81 155 GLY A C 1
ATOM 1169 O O . GLY A 1 155 ? -19.097 5.439 30.727 1.00 86.81 155 GLY A O 1
ATOM 1170 N N . GLU A 1 156 ? -18.107 6.086 32.615 1.00 94.88 156 GLU A N 1
ATOM 1171 C CA . GLU A 1 156 ? -17.165 6.985 31.946 1.00 94.88 156 GLU A CA 1
ATOM 1172 C C . GLU A 1 156 ? -15.851 6.270 31.638 1.00 94.88 156 GLU A C 1
ATOM 1174 O O . GLU A 1 156 ? -15.397 5.424 32.412 1.00 94.88 156 GLU A O 1
ATOM 1179 N N . TYR A 1 157 ? -15.232 6.624 30.513 1.00 96.94 157 TYR A N 1
ATOM 1180 C CA . TYR A 1 157 ? -13.960 6.069 30.066 1.00 96.94 157 TYR A CA 1
ATOM 1181 C C . TYR A 1 157 ? -13.034 7.157 29.509 1.00 96.94 157 TYR A C 1
ATOM 1183 O O . TYR A 1 157 ? -13.474 8.090 28.839 1.00 96.94 157 TYR A O 1
ATOM 1191 N N . THR A 1 158 ? -11.734 6.991 29.721 1.00 97.12 158 THR A N 1
ATOM 1192 C CA . THR A 1 158 ? -10.674 7.759 29.063 1.00 97.12 158 THR A CA 1
ATOM 1193 C C . THR A 1 158 ? -10.023 6.888 27.995 1.00 97.12 158 THR A C 1
ATOM 1195 O O . THR A 1 158 ? -9.591 5.771 28.287 1.00 97.12 158 THR A O 1
ATOM 1198 N N . ALA A 1 159 ? -9.926 7.389 26.763 1.00 97.12 159 ALA A N 1
ATOM 1199 C CA . ALA A 1 159 ? -9.187 6.721 25.695 1.00 97.12 159 ALA A CA 1
ATOM 1200 C C . ALA A 1 159 ? -7.708 7.127 25.742 1.00 97.12 159 ALA A C 1
ATOM 1202 O O . ALA A 1 159 ? -7.352 8.266 25.442 1.00 97.12 159 ALA A O 1
ATOM 1203 N N . VAL A 1 160 ? -6.849 6.190 26.125 1.00 97.25 160 VAL A N 1
ATOM 1204 C CA . VAL A 1 160 ? -5.405 6.388 26.268 1.00 97.25 160 VAL A CA 1
ATOM 1205 C C . VAL A 1 160 ? -4.702 5.778 25.064 1.00 97.25 160 VAL A C 1
ATOM 1207 O O . VAL A 1 160 ? -4.803 4.571 24.847 1.00 97.25 160 VAL A O 1
ATOM 1210 N N . ALA A 1 161 ? -3.988 6.584 24.280 1.00 96.69 161 ALA A N 1
ATOM 1211 C CA . ALA A 1 161 ? -3.143 6.064 23.208 1.00 96.69 161 ALA A CA 1
ATOM 1212 C C . ALA A 1 161 ? -1.736 5.752 23.720 1.00 96.69 161 ALA A C 1
ATOM 1214 O O . ALA A 1 161 ? -1.102 6.566 24.394 1.00 96.69 161 ALA A O 1
ATOM 1215 N N . ALA A 1 162 ? -1.232 4.589 23.323 1.00 95.50 162 ALA A N 1
ATOM 1216 C CA . ALA A 1 162 ? 0.135 4.158 23.566 1.00 95.50 162 ALA A CA 1
ATOM 1217 C C . ALA A 1 162 ? 0.727 3.594 22.274 1.00 95.50 162 ALA A C 1
ATOM 1219 O O . ALA A 1 162 ? 0.038 2.906 21.519 1.00 95.50 162 ALA A O 1
ATOM 1220 N N . GLY A 1 163 ? 1.998 3.874 22.012 1.00 95.50 163 GLY A N 1
ATOM 1221 C CA . GLY A 1 163 ? 2.660 3.392 20.810 1.00 95.50 163 GLY A CA 1
ATOM 1222 C C . GLY A 1 163 ? 4.094 3.870 20.691 1.00 95.50 163 GLY A C 1
ATOM 1223 O O . GLY A 1 163 ? 4.581 4.650 21.510 1.00 95.50 163 GLY A O 1
ATOM 1224 N N . GLU A 1 164 ? 4.749 3.398 19.642 1.00 95.31 164 GLU A N 1
ATOM 1225 C CA . GLU A 1 164 ? 6.137 3.703 19.329 1.00 95.31 164 GLU A CA 1
ATOM 1226 C C . GLU A 1 164 ? 6.228 4.434 17.992 1.00 95.31 164 GLU A C 1
ATOM 1228 O O . GLU A 1 164 ? 5.478 4.165 17.051 1.00 95.31 164 GLU A O 1
ATOM 1233 N N . MET A 1 165 ? 7.168 5.377 17.919 1.00 94.94 165 MET A N 1
ATOM 1234 C CA . MET A 1 165 ? 7.438 6.156 16.718 1.00 94.94 165 MET A CA 1
ATOM 1235 C C . MET A 1 165 ? 8.827 5.822 16.182 1.00 94.94 165 MET A C 1
ATOM 1237 O O . MET A 1 165 ? 9.847 6.078 16.825 1.00 94.94 165 MET A O 1
ATOM 1241 N N . ARG A 1 166 ? 8.877 5.326 14.951 1.00 95.44 166 ARG A N 1
ATOM 1242 C CA . ARG A 1 166 ? 10.094 5.214 14.155 1.00 95.44 166 ARG A CA 1
ATOM 1243 C C . ARG A 1 166 ? 10.241 6.480 13.320 1.00 95.44 166 ARG A C 1
ATOM 1245 O O . ARG A 1 166 ? 9.417 6.748 12.459 1.00 95.44 166 ARG A O 1
ATOM 1252 N N . ARG A 1 167 ? 11.320 7.240 13.528 1.00 95.81 167 ARG A N 1
ATOM 1253 C CA . ARG A 1 167 ? 11.569 8.502 12.795 1.00 95.81 167 ARG A CA 1
ATOM 1254 C C . ARG A 1 167 ? 12.185 8.319 11.411 1.00 95.81 167 ARG A C 1
ATOM 1256 O O . ARG A 1 167 ? 12.056 9.196 10.565 1.00 95.81 167 ARG A O 1
ATOM 1263 N N . GLN A 1 168 ? 12.851 7.193 11.172 1.00 96.44 168 GLN A N 1
ATOM 1264 C CA . GLN A 1 168 ? 13.471 6.898 9.883 1.00 96.44 168 GLN A CA 1
ATOM 1265 C C . GLN A 1 168 ? 13.587 5.393 9.637 1.00 96.44 168 GLN A C 1
ATOM 1267 O O . GLN A 1 168 ? 13.658 4.604 10.579 1.00 96.44 168 GLN A O 1
ATOM 1272 N N . SER A 1 169 ? 13.630 4.997 8.370 1.00 96.12 169 SER A N 1
ATOM 1273 C CA . SER A 1 169 ? 13.881 3.621 7.936 1.00 96.12 169 SER A CA 1
ATOM 1274 C C . SER A 1 169 ? 14.549 3.638 6.573 1.00 96.12 169 SER A C 1
ATOM 1276 O O . SER A 1 169 ? 14.206 4.476 5.748 1.00 96.12 169 SER A O 1
ATOM 1278 N N . GLY A 1 170 ? 15.491 2.734 6.329 1.00 96.50 170 GLY A N 1
ATOM 1279 C CA . GLY A 1 170 ? 16.147 2.659 5.036 1.00 96.50 170 GLY A CA 1
ATOM 1280 C C . GLY A 1 170 ? 16.708 1.281 4.741 1.00 96.50 170 GLY A C 1
ATOM 1281 O O . GLY A 1 170 ? 16.899 0.466 5.644 1.00 96.50 170 GLY A O 1
ATOM 1282 N N . VAL A 1 171 ? 16.946 1.037 3.458 1.00 95.62 171 VAL A N 1
ATOM 1283 C CA . VAL A 1 171 ? 17.495 -0.204 2.920 1.00 95.62 171 VAL A CA 1
ATOM 1284 C C . VAL A 1 171 ? 18.508 0.153 1.842 1.00 95.62 171 VAL A C 1
ATOM 1286 O O . VAL A 1 171 ? 18.212 0.922 0.929 1.00 95.62 171 VAL A O 1
ATOM 1289 N N . LEU A 1 172 ? 19.697 -0.435 1.936 1.00 96.19 172 LEU A N 1
ATOM 1290 C CA . LEU A 1 172 ? 20.686 -0.450 0.866 1.00 96.19 172 LEU A CA 1
ATOM 1291 C C . LEU A 1 172 ? 20.712 -1.860 0.280 1.00 96.19 172 LEU A C 1
ATOM 1293 O O . LEU A 1 172 ? 20.955 -2.821 1.007 1.00 96.19 172 LEU A O 1
ATOM 1297 N N . SER A 1 173 ? 20.465 -1.981 -1.019 1.00 93.44 173 SER A N 1
ATOM 1298 C CA . SER A 1 173 ? 20.494 -3.256 -1.735 1.00 93.44 173 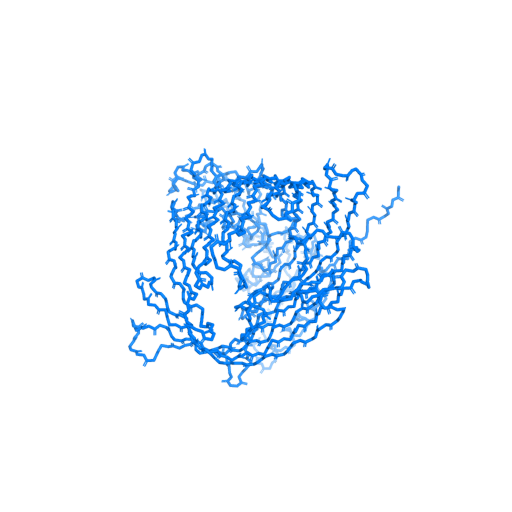SER A CA 1
ATOM 1299 C C . SER A 1 173 ? 21.591 -3.243 -2.785 1.00 93.44 173 SER A C 1
ATOM 1301 O O . SER A 1 173 ? 21.785 -2.245 -3.478 1.00 93.44 173 SER A O 1
ATOM 1303 N N . VAL A 1 174 ? 22.284 -4.371 -2.915 1.00 92.19 174 VAL A N 1
ATOM 1304 C CA . VAL A 1 174 ? 23.220 -4.642 -4.007 1.00 92.19 174 VAL A CA 1
ATOM 1305 C C . VAL A 1 174 ? 22.723 -5.894 -4.707 1.00 92.19 174 VAL A C 1
ATOM 1307 O O . VAL A 1 174 ? 22.567 -6.938 -4.073 1.00 92.19 174 VAL A O 1
ATOM 1310 N N . ARG A 1 175 ? 22.447 -5.785 -6.002 1.00 87.00 175 ARG A N 1
ATOM 1311 C CA . ARG A 1 175 ? 21.912 -6.864 -6.828 1.00 87.00 175 ARG A CA 1
ATOM 1312 C C . ARG A 1 175 ? 22.887 -7.177 -7.952 1.00 87.00 175 ARG A C 1
ATOM 1314 O O . ARG A 1 175 ? 23.455 -6.278 -8.565 1.00 87.00 175 ARG A O 1
ATOM 1321 N N . ASN A 1 176 ? 23.047 -8.463 -8.235 1.00 84.12 176 ASN A N 1
ATOM 1322 C CA . ASN A 1 176 ? 23.632 -8.945 -9.477 1.00 84.12 176 ASN A CA 1
ATOM 1323 C C . ASN A 1 176 ? 22.550 -9.762 -10.181 1.00 84.12 176 ASN A C 1
ATOM 1325 O O . ASN A 1 176 ? 22.119 -10.784 -9.647 1.00 84.12 176 ASN A O 1
ATOM 1329 N N . THR A 1 177 ? 22.069 -9.271 -11.320 1.00 73.62 177 THR A N 1
ATOM 1330 C CA . THR A 1 177 ? 21.089 -10.001 -12.126 1.00 73.62 177 THR A CA 1
ATOM 1331 C C . THR A 1 177 ? 21.880 -10.836 -13.127 1.00 73.62 177 THR A C 1
ATOM 1333 O O . THR A 1 177 ? 22.514 -10.255 -14.008 1.00 73.62 177 THR A O 1
ATOM 1336 N N . PRO A 1 178 ? 21.903 -12.175 -13.011 1.00 64.50 178 PRO A N 1
ATOM 1337 C CA . PRO A 1 178 ? 22.698 -13.001 -13.905 1.00 64.50 178 PRO A CA 1
ATOM 1338 C C . PRO A 1 178 ? 22.140 -12.919 -15.331 1.00 64.50 178 PRO A C 1
ATOM 1340 O O . PRO A 1 178 ? 21.177 -13.589 -15.689 1.00 64.50 178 PRO A O 1
ATOM 1343 N N . THR A 1 179 ? 22.756 -12.073 -16.152 1.00 64.19 179 THR A N 1
ATOM 1344 C CA . THR A 1 179 ? 22.665 -12.130 -17.612 1.00 64.19 179 THR A CA 1
ATOM 1345 C C . THR A 1 179 ? 23.677 -13.150 -18.134 1.00 64.19 179 THR A C 1
ATOM 1347 O O . THR A 1 179 ? 24.515 -13.634 -17.372 1.00 64.19 179 THR A O 1
ATOM 1350 N N . GLN A 1 180 ? 23.642 -13.482 -19.432 1.00 60.25 180 GLN A N 1
ATOM 1351 C CA . GLN A 1 180 ? 24.582 -14.450 -20.031 1.00 60.25 180 GLN A CA 1
ATOM 1352 C C . GLN A 1 180 ? 26.064 -14.151 -19.710 1.00 60.25 180 GLN A C 1
ATOM 1354 O O . GLN A 1 180 ? 26.869 -15.079 -19.675 1.00 60.25 180 GLN A O 1
ATOM 1359 N N . ASN A 1 181 ? 26.402 -12.889 -19.413 1.00 62.19 181 ASN A N 1
ATOM 1360 C CA . ASN A 1 181 ? 27.764 -12.440 -19.122 1.00 62.19 181 ASN A CA 1
ATOM 1361 C C . ASN A 1 181 ? 28.011 -12.025 -17.656 1.00 62.19 181 ASN A C 1
ATOM 1363 O O . ASN A 1 181 ? 29.132 -11.662 -17.326 1.00 62.19 181 ASN A O 1
ATOM 1367 N N . PHE A 1 182 ? 27.014 -12.085 -16.760 1.00 66.06 182 PHE A N 1
ATOM 1368 C CA . PHE A 1 182 ? 27.124 -11.631 -15.354 1.00 66.06 182 PHE A CA 1
ATOM 1369 C C . PHE A 1 182 ? 27.585 -10.168 -15.167 1.00 66.06 182 PHE A C 1
ATOM 1371 O O . PHE A 1 182 ? 28.128 -9.800 -14.118 1.00 66.06 182 PHE A O 1
ATOM 1378 N N . ASP A 1 183 ? 27.361 -9.326 -16.174 1.00 73.69 183 ASP A N 1
ATOM 1379 C CA . ASP A 1 183 ? 27.839 -7.938 -16.192 1.00 73.69 183 ASP A CA 1
ATOM 1380 C C . ASP A 1 183 ? 26.879 -6.961 -15.498 1.00 73.69 183 ASP A C 1
ATOM 1382 O O . ASP A 1 183 ? 27.236 -5.809 -15.255 1.00 73.69 183 ASP A O 1
ATOM 1386 N N . THR A 1 184 ? 25.666 -7.410 -15.167 1.00 80.75 184 THR A N 1
ATOM 1387 C CA . THR A 1 184 ? 24.614 -6.545 -14.630 1.00 80.75 184 THR A CA 1
ATOM 1388 C C . THR A 1 184 ? 24.749 -6.401 -13.116 1.00 80.75 184 THR A C 1
ATOM 1390 O O . THR A 1 184 ? 24.644 -7.377 -12.367 1.00 80.75 184 THR A O 1
ATOM 1393 N N . ARG A 1 185 ? 24.976 -5.175 -12.644 1.00 87.81 185 ARG A N 1
ATOM 1394 C CA . ARG A 1 185 ? 25.133 -4.856 -11.220 1.00 87.81 185 ARG A CA 1
ATOM 1395 C C . ARG A 1 185 ? 24.366 -3.597 -10.886 1.00 87.81 185 ARG A C 1
ATOM 1397 O O . ARG A 1 185 ? 24.642 -2.552 -11.465 1.00 87.81 185 ARG A O 1
ATOM 1404 N N . ASP A 1 186 ? 23.510 -3.686 -9.882 1.00 88.94 186 ASP A N 1
ATOM 1405 C CA . ASP A 1 186 ? 22.675 -2.577 -9.440 1.00 88.94 186 ASP A CA 1
ATOM 1406 C C . ASP A 1 186 ? 22.869 -2.326 -7.947 1.00 88.94 186 ASP A C 1
ATOM 1408 O O . ASP A 1 186 ? 22.970 -3.254 -7.139 1.00 88.94 186 ASP A O 1
ATOM 1412 N N . VAL A 1 187 ? 22.897 -1.054 -7.573 1.00 94.31 187 VAL A N 1
ATOM 1413 C CA . VAL A 1 187 ? 22.866 -0.594 -6.188 1.00 94.31 187 VAL A CA 1
ATOM 1414 C C . VAL A 1 187 ? 21.656 0.309 -6.030 1.00 94.31 187 VAL A C 1
ATOM 1416 O O . VAL A 1 187 ? 21.462 1.2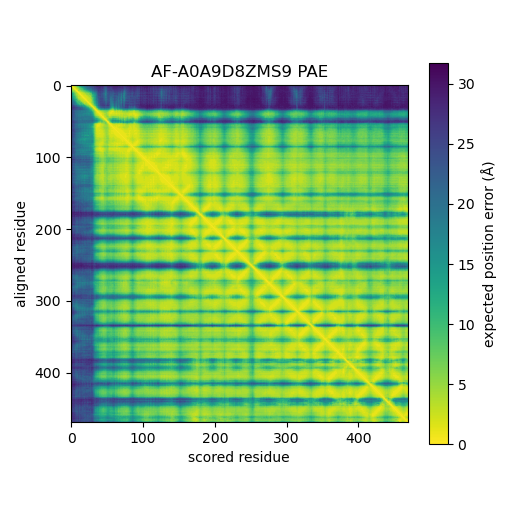34 -6.817 1.00 94.31 187 VAL A O 1
ATOM 1419 N N . SER A 1 188 ? 20.849 0.065 -5.003 1.00 95.44 188 SER A N 1
ATOM 1420 C CA . SER A 1 188 ? 19.696 0.906 -4.691 1.00 95.44 188 SER A CA 1
ATOM 1421 C C . SER A 1 188 ? 19.654 1.277 -3.215 1.00 95.44 188 SER A C 1
ATOM 1423 O O . SER A 1 188 ? 19.819 0.420 -2.348 1.00 95.44 188 SER A O 1
ATOM 1425 N N . LEU A 1 189 ? 19.390 2.547 -2.933 1.00 97.69 189 LEU A N 1
ATOM 1426 C CA . LEU A 1 189 ? 19.140 3.091 -1.608 1.00 97.69 189 LEU A CA 1
ATOM 1427 C C . LEU A 1 189 ? 17.683 3.545 -1.536 1.00 97.69 189 LEU A C 1
ATOM 1429 O O . LEU A 1 189 ? 17.263 4.397 -2.312 1.00 97.69 189 LEU A O 1
ATOM 1433 N N . HIS A 1 190 ? 16.952 3.024 -0.562 1.00 98.00 190 HIS A N 1
ATOM 1434 C CA . HIS A 1 190 ? 15.659 3.548 -0.147 1.00 98.00 190 HIS A CA 1
ATOM 1435 C C . HIS A 1 190 ? 15.810 4.143 1.249 1.00 98.00 190 HIS A C 1
ATOM 1437 O O . HIS A 1 190 ? 16.299 3.464 2.151 1.00 98.00 190 HIS A O 1
ATOM 1443 N N . GLN A 1 191 ? 15.386 5.385 1.454 1.00 98.31 191 GLN A N 1
ATOM 1444 C CA . GLN A 1 191 ? 15.386 6.039 2.759 1.00 98.31 191 GLN A CA 1
ATOM 1445 C C . GLN A 1 191 ? 14.071 6.789 2.965 1.00 98.31 191 GLN A C 1
ATOM 1447 O O . GLN A 1 191 ? 13.688 7.632 2.163 1.00 98.31 191 GLN A O 1
ATOM 1452 N N . SER A 1 192 ? 13.410 6.517 4.082 1.00 98.31 192 SER A N 1
ATOM 1453 C CA . SER A 1 192 ? 12.191 7.178 4.535 1.00 98.31 192 SER A CA 1
ATOM 1454 C C . SER A 1 192 ? 12.447 7.935 5.838 1.00 98.31 192 SER A C 1
ATOM 1456 O O . SER A 1 192 ? 13.129 7.430 6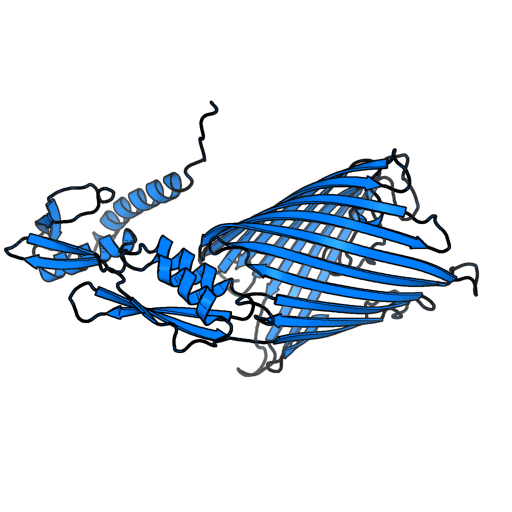.736 1.00 98.31 192 SER A O 1
ATOM 1458 N N . PHE A 1 193 ? 11.864 9.123 5.957 1.00 98.25 193 PHE A N 1
ATOM 1459 C CA . PHE A 1 193 ? 11.799 9.940 7.168 1.00 98.25 193 PHE A CA 1
ATOM 1460 C C . PHE A 1 193 ? 10.334 10.201 7.501 1.00 98.25 193 PHE A C 1
ATOM 1462 O O . PHE A 1 193 ? 9.560 10.539 6.609 1.00 98.25 193 PHE A O 1
ATOM 1469 N N . TYR A 1 194 ? 9.956 10.047 8.765 1.00 97.69 194 TYR A N 1
ATOM 1470 C CA . TYR A 1 194 ? 8.562 10.050 9.203 1.00 97.69 194 TYR A CA 1
ATOM 1471 C C . TYR A 1 194 ? 8.275 11.201 10.167 1.00 97.69 194 TYR A C 1
ATOM 1473 O O . TYR A 1 194 ? 9.062 11.446 11.084 1.00 97.69 194 TYR A O 1
ATOM 1481 N N . SER A 1 195 ? 7.124 11.855 9.990 1.00 95.69 195 SER A N 1
ATOM 1482 C CA . SER A 1 195 ? 6.671 13.027 10.755 1.00 95.69 195 SER A CA 1
ATOM 1483 C C . SER A 1 195 ? 7.758 14.102 10.891 1.00 95.69 195 SER A C 1
ATOM 1485 O O . SER A 1 195 ? 8.068 14.557 11.993 1.00 95.69 195 SER A O 1
ATOM 1487 N N . LEU A 1 196 ? 8.384 14.456 9.765 1.00 94.12 196 LEU A N 1
ATOM 1488 C CA . LEU A 1 196 ? 9.506 15.389 9.690 1.00 94.12 196 LEU A CA 1
ATOM 1489 C C . LEU A 1 196 ? 9.040 16.849 9.704 1.00 94.12 196 LEU A C 1
ATOM 1491 O O . LEU A 1 196 ? 9.611 17.653 10.440 1.00 94.12 196 LEU A O 1
ATOM 1495 N N . LEU A 1 197 ? 8.044 17.202 8.883 1.00 93.56 197 LEU A N 1
ATOM 1496 C CA . LEU A 1 197 ? 7.543 18.581 8.770 1.00 93.56 197 LEU A CA 1
ATOM 1497 C C . LEU A 1 197 ? 6.179 18.739 9.439 1.00 93.56 197 LEU A C 1
ATOM 1499 O O . LEU A 1 197 ? 5.901 19.766 10.056 1.00 93.56 197 LEU A O 1
ATOM 1503 N N . THR A 1 198 ? 5.325 17.726 9.313 1.00 92.44 198 THR A N 1
ATOM 1504 C CA . THR A 1 198 ? 3.975 17.702 9.883 1.00 92.44 198 THR A CA 1
ATOM 1505 C C . THR A 1 198 ? 3.646 16.322 10.445 1.00 92.44 198 THR A C 1
ATOM 1507 O O . THR A 1 198 ? 4.218 15.316 10.034 1.00 92.44 198 THR A O 1
ATOM 1510 N N . SER A 1 199 ? 2.720 16.256 11.404 1.00 92.75 199 SER A N 1
ATOM 1511 C CA . SER A 1 199 ? 2.323 14.987 12.019 1.00 92.75 199 SER A CA 1
ATOM 1512 C C . SER A 1 199 ? 1.813 13.993 10.975 1.00 92.75 199 SER A C 1
ATOM 1514 O O . SER A 1 199 ? 0.826 14.269 10.296 1.00 92.75 199 SER A O 1
ATOM 1516 N N . GLY A 1 200 ? 2.461 12.830 10.888 1.00 92.56 200 GLY A N 1
ATOM 1517 C CA . GLY A 1 200 ? 2.091 11.745 9.980 1.00 92.56 200 GLY A CA 1
ATOM 1518 C C . GLY A 1 200 ? 2.544 11.908 8.532 1.00 92.56 200 GLY A C 1
ATOM 1519 O O . GLY A 1 200 ? 2.142 11.097 7.699 1.00 92.56 200 GLY A O 1
ATOM 1520 N N . ASP A 1 201 ? 3.365 12.912 8.215 1.00 96.44 201 ASP A N 1
ATOM 1521 C CA . ASP A 1 201 ? 3.983 12.988 6.894 1.00 96.44 201 ASP A CA 1
ATOM 1522 C C . ASP A 1 201 ? 5.133 11.990 6.717 1.00 96.44 201 ASP A C 1
ATOM 1524 O O . ASP A 1 201 ? 5.645 11.387 7.665 1.00 96.44 201 ASP A O 1
ATOM 1528 N N . VAL A 1 202 ? 5.526 11.784 5.465 1.00 97.88 202 VAL A N 1
ATOM 1529 C CA . VAL A 1 202 ? 6.660 10.943 5.106 1.00 97.88 202 VAL A CA 1
ATOM 1530 C C . VAL A 1 202 ? 7.396 11.530 3.912 1.00 97.88 202 VAL A C 1
ATOM 1532 O O . VAL A 1 202 ? 6.810 11.828 2.870 1.00 97.88 202 VAL A O 1
ATOM 1535 N N . LEU A 1 203 ? 8.705 11.694 4.077 1.00 98.50 203 LEU A N 1
ATOM 1536 C CA . LEU A 1 203 ? 9.639 12.042 3.015 1.00 98.50 203 LEU A CA 1
ATOM 1537 C C . LEU A 1 203 ? 10.399 10.776 2.621 1.00 98.50 203 LEU A C 1
ATOM 1539 O O . LEU A 1 203 ? 11.059 10.174 3.468 1.00 98.50 203 LEU A O 1
ATOM 1543 N N . ARG A 1 204 ? 10.325 10.386 1.350 1.00 98.44 204 ARG A N 1
ATOM 1544 C CA . ARG A 1 204 ? 11.045 9.229 0.802 1.00 98.44 204 ARG A CA 1
ATOM 1545 C C . ARG A 1 204 ? 12.061 9.680 -0.231 1.00 98.44 204 ARG A C 1
ATOM 1547 O O . ARG A 1 204 ? 11.801 10.605 -1.001 1.00 98.44 204 ARG A O 1
ATOM 1554 N N . ILE A 1 205 ? 13.205 9.016 -0.214 1.00 98.62 205 ILE A N 1
ATOM 1555 C CA . ILE A 1 205 ? 14.308 9.183 -1.147 1.00 98.62 205 ILE A CA 1
ATOM 1556 C C . ILE A 1 205 ? 14.635 7.797 -1.691 1.00 98.62 205 ILE A C 1
ATOM 1558 O O . ILE A 1 205 ? 15.025 6.908 -0.931 1.00 98.62 205 ILE A O 1
ATOM 1562 N N . ASP A 1 206 ? 14.497 7.639 -2.999 1.00 98.25 206 ASP A N 1
ATOM 1563 C CA . ASP A 1 206 ? 14.892 6.450 -3.742 1.00 98.25 206 ASP A CA 1
ATOM 1564 C C . ASP A 1 206 ? 16.044 6.829 -4.661 1.00 98.25 206 ASP A C 1
ATOM 1566 O O . ASP A 1 206 ? 15.919 7.762 -5.450 1.00 98.25 206 ASP A O 1
ATOM 1570 N N . LEU A 1 207 ? 17.165 6.124 -4.574 1.00 98.06 207 LEU A N 1
ATOM 1571 C CA . LEU A 1 207 ? 18.282 6.259 -5.503 1.00 98.06 207 LEU A CA 1
ATOM 1572 C C . LEU A 1 207 ? 18.623 4.876 -6.037 1.00 98.06 207 LEU A C 1
ATOM 1574 O O . LEU A 1 207 ? 18.764 3.934 -5.261 1.00 98.06 207 LEU A O 1
ATOM 1578 N N . ASN A 1 208 ? 18.811 4.751 -7.340 1.00 94.88 208 ASN A N 1
ATOM 1579 C CA . ASN A 1 208 ? 19.286 3.528 -7.967 1.00 94.88 208 ASN A CA 1
ATOM 1580 C C . ASN A 1 208 ? 20.364 3.859 -8.993 1.00 94.88 208 ASN A C 1
ATOM 1582 O O . ASN A 1 208 ? 20.300 4.871 -9.682 1.00 94.88 208 ASN A O 1
ATOM 1586 N N . GLY A 1 209 ? 21.372 3.007 -9.087 1.00 93.38 209 GLY A N 1
ATOM 1587 C CA . GLY A 1 209 ? 22.456 3.173 -10.037 1.00 93.38 209 GLY A CA 1
ATOM 1588 C C . GLY A 1 209 ? 23.099 1.839 -10.343 1.00 93.38 209 GLY A C 1
ATOM 1589 O O . GLY A 1 209 ? 23.283 1.020 -9.442 1.00 93.38 209 GLY A O 1
ATOM 1590 N N . GLY A 1 210 ? 23.444 1.617 -11.602 1.00 90.06 210 GLY A N 1
ATOM 1591 C CA . GLY A 1 210 ? 23.947 0.323 -12.014 1.00 90.06 210 GLY A CA 1
ATOM 1592 C C . GLY A 1 210 ? 24.556 0.299 -13.400 1.00 90.06 210 GLY A C 1
ATOM 1593 O O . GLY A 1 210 ? 24.507 1.268 -14.161 1.00 90.06 210 GLY A O 1
ATOM 1594 N N . GLN A 1 211 ? 25.153 -0.846 -13.689 1.00 86.25 211 GLN A N 1
ATOM 1595 C CA . GLN A 1 211 ? 25.635 -1.234 -14.998 1.00 86.25 211 GLN A CA 1
ATOM 1596 C C . GLN A 1 211 ? 24.701 -2.321 -15.523 1.00 86.25 211 GLN A C 1
ATOM 1598 O O . GLN A 1 211 ? 24.518 -3.335 -14.854 1.00 86.25 211 GLN A O 1
ATOM 1603 N N . THR A 1 212 ? 24.105 -2.118 -16.696 1.00 72.00 212 THR A N 1
ATOM 1604 C CA . THR A 1 212 ? 23.155 -3.074 -17.291 1.00 72.00 212 THR A CA 1
ATOM 1605 C C . THR A 1 212 ? 23.860 -4.075 -18.208 1.00 72.00 212 THR A C 1
ATOM 1607 O O . THR A 1 212 ? 23.512 -5.257 -18.216 1.00 72.00 212 THR A O 1
ATOM 1610 N N . SER A 1 213 ? 24.908 -3.626 -18.903 1.00 73.56 213 SER A N 1
ATOM 1611 C CA . SER A 1 213 ? 25.819 -4.421 -19.735 1.00 73.56 213 SER A CA 1
ATOM 1612 C C . SER A 1 213 ? 27.219 -3.792 -19.771 1.00 73.56 213 SER A C 1
ATOM 1614 O O . SER A 1 213 ? 27.439 -2.684 -19.272 1.00 73.56 213 SER A O 1
ATOM 1616 N N . ALA A 1 214 ? 28.197 -4.465 -20.386 1.00 69.56 214 ALA A N 1
ATOM 1617 C CA . ALA A 1 2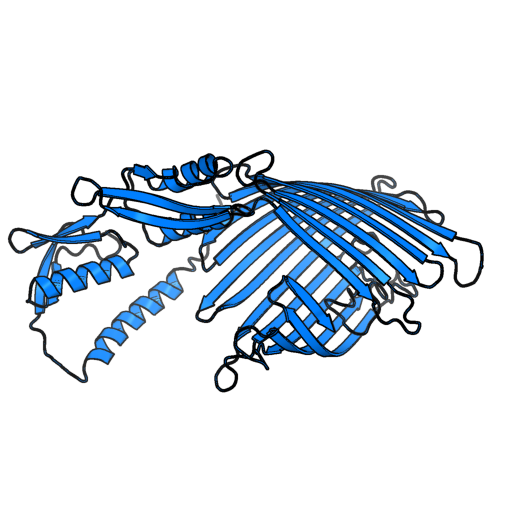14 ? 29.477 -3.836 -20.717 1.00 69.56 214 ALA A CA 1
ATOM 1618 C C . ALA A 1 214 ? 29.238 -2.532 -21.511 1.00 69.56 214 ALA A C 1
ATOM 1620 O O . ALA A 1 214 ? 28.600 -2.570 -22.559 1.00 69.56 214 ALA A O 1
ATOM 1621 N N . GLY A 1 215 ? 29.694 -1.390 -20.980 1.00 74.25 215 GLY A N 1
ATOM 1622 C CA . GLY A 1 215 ? 29.535 -0.080 -21.630 1.00 74.25 215 GLY A CA 1
ATOM 1623 C C . GLY A 1 215 ? 28.177 0.615 -21.448 1.00 74.25 215 GLY A C 1
ATOM 1624 O O . GLY A 1 215 ? 27.966 1.661 -22.051 1.00 74.25 215 GLY A O 1
ATOM 1625 N N . SER A 1 216 ? 27.257 0.086 -20.625 1.00 84.19 216 SER A N 1
ATOM 1626 C CA . SER A 1 216 ? 25.987 0.766 -20.328 1.00 84.19 216 SER A CA 1
ATOM 1627 C C . SER A 1 216 ? 25.791 1.027 -18.839 1.00 84.19 216 SER A C 1
ATOM 1629 O O . SER A 1 216 ? 25.901 0.118 -18.016 1.00 84.19 216 SER A O 1
ATOM 1631 N N . THR A 1 217 ? 25.493 2.277 -18.492 1.00 89.69 217 THR A N 1
ATOM 1632 C CA . THR A 1 217 ? 25.241 2.730 -17.122 1.00 89.69 217 THR A CA 1
ATOM 1633 C C . THR A 1 217 ? 23.905 3.448 -17.037 1.00 89.69 217 THR A C 1
ATOM 1635 O O . THR A 1 217 ? 23.483 4.127 -17.971 1.00 89.69 217 THR A O 1
ATOM 1638 N N . ALA A 1 218 ? 23.232 3.308 -15.900 1.00 91.38 218 ALA A N 1
ATOM 1639 C CA . ALA A 1 218 ? 21.994 4.018 -15.625 1.00 91.38 218 ALA A CA 1
ATOM 1640 C C . ALA A 1 218 ? 21.945 4.463 -14.167 1.00 91.38 218 ALA A C 1
ATOM 1642 O O . ALA A 1 218 ? 22.375 3.737 -13.268 1.00 91.38 218 ALA A O 1
ATOM 1643 N N . TYR A 1 219 ? 21.383 5.645 -13.938 1.00 94.88 219 TYR A N 1
ATOM 1644 C CA . TYR A 1 219 ? 21.138 6.215 -12.623 1.00 94.88 219 TYR A CA 1
ATOM 1645 C C . TYR A 1 219 ? 19.727 6.785 -12.587 1.00 94.88 219 TYR A C 1
ATOM 1647 O O . TYR A 1 219 ? 19.290 7.452 -13.522 1.00 94.88 219 TYR A O 1
ATOM 1655 N N . ALA A 1 220 ? 19.019 6.570 -11.490 1.00 95.56 220 ALA A N 1
ATOM 1656 C CA . ALA A 1 220 ? 17.775 7.257 -11.215 1.00 95.56 220 ALA A CA 1
ATOM 1657 C C . ALA A 1 220 ? 17.701 7.702 -9.759 1.00 95.56 220 ALA A C 1
ATOM 1659 O O . ALA A 1 220 ? 18.345 7.157 -8.861 1.00 95.56 220 ALA A O 1
ATOM 1660 N N . GLY A 1 221 ? 16.906 8.740 -9.553 1.00 97.94 221 GLY A N 1
ATOM 1661 C CA . GLY A 1 221 ? 16.578 9.261 -8.246 1.00 97.94 221 GLY A CA 1
ATOM 1662 C C . GLY A 1 221 ? 15.133 9.721 -8.207 1.00 97.94 221 GLY A C 1
ATOM 1663 O O . GLY A 1 221 ? 14.631 10.304 -9.168 1.00 97.94 221 GLY A O 1
ATOM 1664 N N . GLN A 1 222 ? 14.472 9.487 -7.084 1.00 98.31 222 GLN A N 1
ATOM 1665 C CA . GLN A 1 222 ? 13.143 9.991 -6.789 1.00 98.31 222 GLN A CA 1
ATOM 1666 C C . GLN A 1 222 ? 13.115 10.552 -5.370 1.00 98.31 222 GLN A C 1
ATOM 1668 O O . GLN A 1 222 ? 13.682 9.984 -4.439 1.00 98.31 222 GLN A O 1
ATOM 1673 N N . ILE A 1 223 ? 12.426 11.676 -5.208 1.00 98.56 223 ILE A N 1
ATOM 1674 C CA . ILE A 1 223 ? 12.068 12.231 -3.908 1.00 98.56 223 ILE A CA 1
ATOM 1675 C C . ILE A 1 223 ? 10.554 12.392 -3.884 1.00 98.56 223 ILE A C 1
ATOM 1677 O O . ILE A 1 223 ? 9.974 12.959 -4.813 1.00 98.56 223 ILE A O 1
ATOM 1681 N N . SER A 1 224 ? 9.917 11.909 -2.822 1.00 98.44 224 SER A N 1
ATOM 1682 C CA . SER A 1 224 ? 8.479 12.061 -2.610 1.00 98.44 224 SER A CA 1
ATOM 1683 C C . SER A 1 224 ? 8.176 12.584 -1.216 1.00 98.44 224 SER A C 1
ATOM 1685 O O . SER A 1 224 ? 8.717 12.057 -0.244 1.00 98.44 224 SER A O 1
ATOM 1687 N N . HIS A 1 225 ? 7.269 13.549 -1.095 1.00 98.44 225 HIS A N 1
ATOM 1688 C CA . HIS A 1 225 ? 6.743 14.001 0.194 1.00 98.44 225 HIS A CA 1
ATOM 1689 C C . HIS A 1 225 ? 5.231 13.829 0.221 1.00 98.44 225 HIS A C 1
ATOM 1691 O O . HIS A 1 225 ? 4.525 14.476 -0.552 1.00 98.44 225 HIS A O 1
ATOM 1697 N N . GLN A 1 226 ? 4.765 12.949 1.104 1.00 97.81 226 GLN A N 1
ATOM 1698 C CA . GLN A 1 226 ? 3.359 12.644 1.338 1.00 97.81 226 GLN A CA 1
ATOM 1699 C C . GLN A 1 226 ? 2.946 13.190 2.704 1.00 97.81 226 GLN A C 1
ATOM 1701 O O . GLN A 1 226 ? 3.646 12.963 3.687 1.00 97.81 226 GLN A O 1
ATOM 1706 N N . PHE A 1 227 ? 1.800 13.860 2.791 1.00 95.75 227 PHE A N 1
ATOM 1707 C CA . PHE A 1 227 ? 1.285 14.418 4.041 1.00 95.75 227 PHE A CA 1
ATOM 1708 C C . PHE A 1 227 ? -0.246 14.304 4.132 1.00 95.75 227 PHE A C 1
ATOM 1710 O O . PHE A 1 227 ? -0.938 14.369 3.108 1.00 95.75 227 PHE A O 1
ATOM 1717 N N . PRO A 1 228 ? -0.802 14.128 5.346 1.00 93.69 228 PRO A N 1
ATOM 1718 C CA . PRO A 1 228 ? -2.245 14.084 5.541 1.00 93.69 228 PRO A CA 1
ATOM 1719 C C . PRO A 1 228 ? -2.867 15.462 5.285 1.00 93.69 228 PRO A C 1
ATOM 1721 O O . PRO A 1 228 ? -2.362 16.488 5.739 1.00 93.69 228 PRO A O 1
ATOM 1724 N N . VAL A 1 229 ? -3.991 15.484 4.571 1.00 94.25 229 VAL A N 1
ATOM 1725 C CA . VAL A 1 229 ? -4.743 16.712 4.254 1.00 94.25 229 VAL A CA 1
ATOM 1726 C C . VAL A 1 229 ? -5.847 16.957 5.282 1.00 94.25 229 VAL A C 1
ATOM 1728 O O . VAL A 1 229 ? -6.152 18.102 5.608 1.00 94.25 229 VAL A O 1
ATOM 1731 N N . ASN A 1 230 ? -6.458 15.891 5.800 1.00 89.12 230 ASN A N 1
ATOM 1732 C CA . ASN A 1 230 ? -7.517 15.966 6.802 1.00 89.12 230 ASN A CA 1
ATOM 1733 C C . ASN A 1 230 ? -7.555 14.706 7.681 1.00 89.12 230 ASN A C 1
ATOM 1735 O O . ASN A 1 230 ? -6.772 13.775 7.505 1.00 89.12 230 ASN A O 1
ATOM 1739 N N . ASP A 1 231 ? -8.521 14.668 8.599 1.00 82.69 231 ASP A N 1
ATOM 1740 C CA . ASP A 1 231 ? -8.665 13.584 9.572 1.00 82.69 231 ASP A CA 1
ATOM 1741 C C . ASP A 1 231 ? -9.582 12.436 9.095 1.00 82.69 231 ASP A C 1
ATOM 1743 O O . ASP A 1 231 ? -10.012 11.599 9.897 1.00 82.69 231 ASP A O 1
ATOM 1747 N N . THR A 1 232 ? -9.936 12.403 7.804 1.00 83.56 232 THR A N 1
ATOM 1748 C CA . THR A 1 232 ? -10.781 11.354 7.205 1.00 83.56 232 THR A CA 1
ATOM 1749 C C . THR A 1 232 ? -9.995 10.366 6.348 1.00 83.56 232 THR A C 1
ATOM 1751 O O . THR A 1 232 ? -10.594 9.436 5.815 1.00 83.56 232 THR A O 1
ATOM 1754 N N . GLY A 1 233 ? -8.671 10.523 6.259 1.00 85.88 233 GLY A N 1
ATOM 1755 C CA . GLY A 1 233 ? -7.796 9.663 5.460 1.00 85.88 233 GLY A CA 1
ATOM 1756 C C . GLY A 1 233 ? -7.486 10.219 4.069 1.00 85.88 233 GLY A C 1
ATOM 1757 O O . GLY A 1 233 ? -7.056 9.458 3.203 1.00 85.88 233 GLY A O 1
ATOM 1758 N N . THR A 1 234 ? -7.714 11.516 3.825 1.00 94.12 234 THR A N 1
ATOM 1759 C CA . THR A 1 234 ? -7.179 12.184 2.631 1.00 94.12 234 THR A CA 1
ATOM 1760 C C . THR A 1 234 ? -5.700 12.496 2.824 1.00 94.12 234 THR A C 1
ATOM 1762 O O . THR A 1 234 ? -5.309 13.051 3.854 1.00 94.12 234 THR A O 1
ATOM 1765 N N . PHE A 1 235 ? -4.886 12.244 1.805 1.00 95.44 235 PHE A N 1
ATOM 1766 C CA . PHE A 1 235 ? -3.499 12.694 1.756 1.00 95.44 235 PHE A CA 1
ATOM 1767 C C . PHE A 1 235 ? -3.165 13.312 0.401 1.00 95.44 235 PHE A C 1
ATOM 1769 O O . PHE A 1 235 ? -3.844 13.078 -0.601 1.00 95.44 235 PHE A O 1
ATOM 1776 N N . ALA A 1 236 ? -2.095 14.094 0.384 1.00 97.94 236 ALA A N 1
ATOM 1777 C CA . ALA A 1 236 ? -1.482 14.598 -0.828 1.00 97.94 236 ALA A CA 1
ATOM 1778 C C . ALA A 1 236 ? -0.029 14.139 -0.882 1.00 97.94 236 ALA A C 1
ATOM 1780 O O . ALA A 1 236 ? 0.607 13.964 0.158 1.00 97.94 236 ALA A O 1
ATOM 1781 N N . GLU A 1 237 ? 0.495 13.947 -2.084 1.00 98.38 237 GLU A N 1
ATOM 1782 C CA . GLU A 1 237 ? 1.900 13.636 -2.295 1.00 98.38 237 GLU A CA 1
ATOM 1783 C C . GLU A 1 237 ? 2.449 14.409 -3.485 1.00 98.38 237 GLU A C 1
ATOM 1785 O O . GLU A 1 237 ? 1.801 14.553 -4.520 1.00 98.38 237 GLU A O 1
ATOM 1790 N N . THR A 1 238 ? 3.668 14.909 -3.331 1.00 98.44 238 THR A N 1
ATOM 1791 C CA . THR A 1 238 ? 4.446 15.486 -4.428 1.00 98.44 238 THR A CA 1
ATOM 1792 C C . THR A 1 238 ? 5.630 14.585 -4.705 1.00 98.44 238 THR A C 1
ATOM 1794 O O . THR A 1 238 ? 6.302 14.155 -3.768 1.00 98.44 238 THR A O 1
ATOM 1797 N N . ARG A 1 239 ? 5.883 14.288 -5.979 1.00 98.31 239 ARG A N 1
ATOM 1798 C CA . ARG A 1 239 ? 7.008 13.457 -6.411 1.00 98.31 239 ARG A CA 1
ATOM 1799 C C . ARG A 1 239 ? 7.828 14.172 -7.461 1.00 98.31 239 ARG A C 1
ATOM 1801 O O . ARG A 1 239 ? 7.274 14.773 -8.377 1.00 98.31 239 ARG A O 1
ATOM 1808 N N . LEU A 1 240 ? 9.140 14.061 -7.344 1.00 98.56 240 LEU A N 1
ATOM 1809 C CA . LEU A 1 240 ? 10.104 14.502 -8.340 1.00 98.56 240 LEU A CA 1
ATOM 1810 C C . LEU A 1 240 ? 11.009 13.323 -8.657 1.00 98.56 240 LEU A C 1
ATOM 1812 O O . LEU A 1 240 ? 11.510 12.679 -7.736 1.00 98.56 240 LEU A O 1
ATOM 1816 N N . SER A 1 241 ? 11.223 13.042 -9.936 1.00 98.06 241 SER A N 1
ATOM 1817 C CA . SER A 1 241 ? 12.127 11.979 -10.359 1.00 98.06 241 SER A CA 1
ATOM 1818 C C . SER A 1 241 ? 13.017 12.406 -11.512 1.00 98.06 241 SER A C 1
ATOM 1820 O O . SER A 1 241 ? 12.651 13.239 -12.345 1.00 98.06 241 SER A O 1
ATOM 1822 N N . HIS A 1 242 ? 14.203 11.816 -11.544 1.00 97.75 242 HIS A N 1
ATOM 1823 C CA . HIS A 1 242 ? 15.183 11.981 -12.598 1.00 97.75 242 HIS A CA 1
ATOM 1824 C C . HIS A 1 242 ? 15.800 10.625 -12.935 1.00 97.75 242 HIS A C 1
ATOM 1826 O O . HIS A 1 242 ? 16.043 9.815 -12.045 1.00 97.75 242 HIS A O 1
ATOM 1832 N N . PHE A 1 243 ? 16.056 10.394 -14.213 1.00 95.50 243 PHE A N 1
ATOM 1833 C CA . PHE A 1 243 ? 16.709 9.207 -14.743 1.00 95.50 243 PHE A CA 1
ATOM 1834 C C . PHE A 1 243 ? 17.672 9.635 -15.850 1.00 95.50 243 PHE A C 1
ATOM 1836 O O . PHE A 1 243 ? 17.306 10.453 -16.695 1.00 95.50 243 PHE A O 1
ATOM 1843 N N . ASP A 1 244 ? 18.877 9.081 -15.840 1.00 94.62 244 ASP A N 1
ATOM 1844 C CA . ASP A 1 244 ? 19.918 9.285 -16.846 1.00 94.62 244 ASP A CA 1
ATOM 1845 C C . ASP A 1 244 ? 20.544 7.922 -17.161 1.00 94.62 244 ASP A C 1
ATOM 1847 O O . ASP A 1 244 ? 20.918 7.180 -16.249 1.00 94.62 244 ASP A O 1
ATOM 1851 N N . ALA A 1 245 ? 20.627 7.574 -18.438 1.00 91.81 245 ALA A N 1
ATOM 1852 C CA . ALA A 1 245 ? 21.234 6.342 -18.907 1.00 91.81 245 ALA A CA 1
ATOM 1853 C C . ALA A 1 245 ? 22.092 6.596 -20.140 1.00 91.81 245 ALA A C 1
ATOM 1855 O O . ALA A 1 245 ? 21.725 7.379 -21.014 1.00 91.81 245 ALA A O 1
ATOM 1856 N N . SER A 1 246 ? 23.205 5.875 -20.220 1.00 89.75 246 SER A N 1
ATOM 1857 C CA . SER A 1 246 ? 24.110 5.864 -21.360 1.00 89.75 246 SER A CA 1
ATOM 1858 C C . SER A 1 246 ? 24.384 4.420 -21.771 1.00 89.75 246 SER A C 1
ATOM 1860 O O . SER A 1 246 ? 24.504 3.531 -20.923 1.00 89.75 246 SER A O 1
ATOM 1862 N N . SER A 1 247 ? 24.445 4.155 -23.071 1.00 84.81 247 SER A N 1
ATOM 1863 C CA . SER A 1 247 ? 24.761 2.833 -23.613 1.00 84.81 247 SER A CA 1
ATOM 1864 C C . SER A 1 247 ? 25.635 2.955 -24.847 1.00 84.81 247 SER A C 1
ATOM 1866 O O . SER A 1 247 ? 25.308 3.706 -25.764 1.00 84.81 247 SER A O 1
ATOM 1868 N N . ASP A 1 248 ? 26.696 2.157 -24.908 1.00 81.56 248 ASP A N 1
ATOM 1869 C CA . ASP A 1 248 ? 27.440 1.944 -26.146 1.00 81.56 248 ASP A CA 1
ATOM 1870 C C . ASP A 1 248 ? 26.558 1.244 -27.191 1.00 81.56 248 ASP A C 1
ATOM 1872 O O . ASP A 1 248 ? 25.799 0.318 -26.877 1.00 81.56 248 ASP A O 1
ATOM 1876 N N . LEU A 1 249 ? 26.665 1.667 -28.451 1.00 69.38 249 LEU A N 1
ATOM 1877 C CA . LEU A 1 249 ? 25.991 0.995 -29.557 1.00 69.38 249 LEU A CA 1
ATOM 1878 C C . LEU A 1 249 ? 26.671 -0.356 -29.849 1.00 69.38 249 LEU A C 1
ATOM 1880 O O . LEU A 1 249 ? 27.869 -0.379 -30.144 1.00 69.38 249 LEU A O 1
ATOM 1884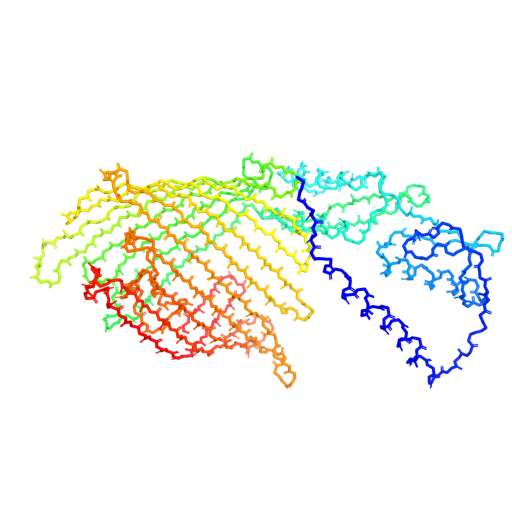 N N . PRO A 1 250 ? 25.924 -1.481 -29.874 1.00 62.81 250 PRO A N 1
ATOM 1885 C CA . PRO A 1 250 ? 26.504 -2.821 -30.032 1.00 62.81 250 PRO A CA 1
ATOM 1886 C C . PRO A 1 250 ? 27.361 -3.006 -31.292 1.00 62.81 250 PRO A C 1
ATOM 1888 O O . PRO A 1 250 ? 28.277 -3.824 -31.306 1.00 62.81 250 PRO A O 1
ATOM 1891 N N . ASN A 1 251 ? 27.060 -2.249 -32.351 1.00 62.88 251 ASN A N 1
ATOM 1892 C CA . ASN A 1 251 ? 27.712 -2.361 -33.657 1.00 62.88 251 ASN A CA 1
ATOM 1893 C C . ASN A 1 251 ? 28.611 -1.161 -33.999 1.00 62.88 251 ASN A C 1
ATOM 1895 O O . ASN A 1 251 ? 29.227 -1.160 -35.064 1.00 62.88 251 ASN A O 1
ATOM 1899 N N . GLU A 1 252 ? 28.707 -0.157 -33.120 1.00 67.50 252 GLU A N 1
ATOM 1900 C CA . GLU A 1 252 ? 29.506 1.057 -33.340 1.00 67.50 252 GLU A CA 1
ATOM 1901 C C . GLU A 1 252 ? 30.294 1.432 -32.070 1.00 67.50 252 GLU A C 1
ATOM 1903 O O . GLU A 1 252 ? 29.943 2.386 -31.372 1.00 67.50 252 GLU A O 1
ATOM 1908 N N . PRO A 1 253 ? 31.374 0.690 -31.747 1.00 59.94 253 PRO A N 1
ATOM 1909 C CA . PRO A 1 253 ? 32.170 0.936 -30.548 1.00 59.94 253 PRO A CA 1
ATOM 1910 C C . PRO A 1 253 ? 32.688 2.381 -30.502 1.00 59.94 253 PRO A C 1
ATOM 1912 O O . PRO A 1 253 ? 33.370 2.830 -31.425 1.00 59.94 253 PRO A O 1
ATOM 1915 N N . GLY A 1 254 ? 32.380 3.102 -29.420 1.00 65.00 254 GLY A N 1
ATOM 1916 C CA . GLY A 1 254 ? 32.730 4.516 -29.238 1.00 65.00 254 GLY A CA 1
ATOM 1917 C C . GLY A 1 254 ? 31.620 5.513 -29.592 1.00 65.00 254 GLY A C 1
ATOM 1918 O O . GLY A 1 254 ? 31.822 6.710 -29.389 1.00 65.00 254 GLY A O 1
ATOM 1919 N N . GLN A 1 255 ? 30.465 5.052 -30.086 1.00 72.69 255 GLN A N 1
ATOM 1920 C CA . GLN A 1 255 ? 29.238 5.849 -30.124 1.00 72.69 255 GLN A CA 1
ATOM 1921 C C . GLN A 1 255 ? 28.325 5.490 -28.952 1.00 72.69 255 GLN A C 1
ATOM 1923 O O . GLN A 1 255 ? 27.960 4.328 -28.770 1.00 72.69 255 GLN A O 1
ATOM 1928 N N . THR A 1 256 ? 27.946 6.510 -28.183 1.00 79.31 256 THR A N 1
ATOM 1929 C CA . THR A 1 256 ? 27.092 6.391 -27.002 1.00 79.31 256 THR A CA 1
ATOM 1930 C C . THR A 1 256 ? 25.699 6.939 -27.294 1.00 79.31 256 THR A C 1
ATOM 1932 O O . THR A 1 256 ? 25.533 8.030 -27.849 1.00 79.31 256 THR A O 1
ATOM 1935 N N . THR A 1 257 ? 24.675 6.190 -26.901 1.00 84.38 257 THR A N 1
ATOM 1936 C CA . THR A 1 257 ? 23.304 6.690 -26.832 1.00 84.38 257 THR A CA 1
ATOM 1937 C C . THR A 1 257 ? 22.995 7.116 -25.414 1.00 84.38 257 THR A C 1
ATOM 1939 O O . THR A 1 257 ? 23.095 6.294 -24.505 1.00 84.38 257 THR A O 1
ATOM 1942 N N . ASP A 1 258 ? 22.574 8.364 -25.249 1.00 90.25 258 ASP A N 1
ATOM 1943 C CA . ASP A 1 258 ? 22.183 8.909 -23.955 1.00 90.25 258 ASP A CA 1
ATOM 1944 C C . ASP A 1 258 ? 20.667 9.098 -23.921 1.00 90.25 258 ASP A C 1
ATOM 1946 O O . ASP A 1 258 ? 20.063 9.525 -24.909 1.00 90.25 258 ASP A O 1
ATOM 1950 N N . SER A 1 259 ? 20.055 8.803 -22.780 1.00 90.56 259 SER A N 1
ATOM 1951 C CA . SER A 1 259 ? 18.630 8.983 -22.525 1.00 90.56 259 SER A CA 1
ATOM 1952 C C . SER A 1 259 ? 18.429 9.596 -21.148 1.00 90.56 259 SER A C 1
ATOM 1954 O O . SER A 1 259 ? 18.933 9.091 -20.150 1.00 90.56 259 SER A O 1
ATOM 1956 N N . LYS A 1 260 ? 17.636 10.662 -21.084 1.00 95.31 260 LYS A N 1
ATOM 1957 C CA . LYS A 1 260 ? 17.324 11.401 -19.862 1.00 95.31 260 LYS A CA 1
ATOM 1958 C C . LYS A 1 260 ? 15.826 11.562 -19.719 1.00 95.31 260 LYS A C 1
ATOM 1960 O O . LYS A 1 260 ? 15.133 11.863 -20.684 1.00 95.31 260 LYS A O 1
ATOM 1965 N N . SER A 1 261 ? 15.343 11.418 -18.497 1.00 95.56 261 SER A N 1
ATOM 1966 C CA . SER A 1 261 ? 13.942 11.604 -18.140 1.00 95.56 261 SER A CA 1
ATOM 1967 C C . SER A 1 261 ? 13.857 12.401 -16.851 1.00 95.56 261 SER A C 1
ATOM 1969 O O . SER A 1 261 ? 14.489 12.053 -15.858 1.00 95.56 261 SER A O 1
ATOM 1971 N N . THR A 1 262 ? 13.041 13.448 -16.831 1.00 97.44 262 THR A N 1
ATOM 1972 C CA . THR A 1 262 ? 12.699 14.177 -15.604 1.00 97.44 262 THR A CA 1
ATOM 1973 C C . THR A 1 262 ? 11.192 14.267 -15.485 1.00 97.44 262 THR A C 1
ATOM 1975 O O . THR A 1 262 ? 10.514 14.578 -16.463 1.00 97.44 262 THR A O 1
ATOM 1978 N N . SER A 1 263 ? 10.651 14.016 -14.296 1.00 97.56 263 SER A N 1
ATOM 1979 C CA . SER A 1 263 ? 9.214 14.127 -14.078 1.00 97.56 263 SER A CA 1
ATOM 1980 C C . SER A 1 263 ? 8.863 14.742 -12.731 1.00 97.56 263 SER A C 1
ATOM 1982 O O . SER A 1 263 ? 9.619 14.652 -11.761 1.00 97.56 263 SER A O 1
ATOM 1984 N N . GLY A 1 264 ? 7.697 15.377 -12.694 1.00 98.56 264 GLY A N 1
ATOM 1985 C CA . GLY A 1 264 ? 7.043 15.852 -11.487 1.00 98.56 264 GLY A CA 1
ATOM 1986 C C . GLY A 1 264 ? 5.622 15.310 -11.425 1.00 98.56 264 GLY A C 1
ATOM 1987 O O . GLY A 1 264 ? 4.941 15.227 -12.449 1.00 98.56 264 GLY A O 1
ATOM 1988 N N . ALA A 1 265 ? 5.165 14.925 -10.240 1.00 98.31 265 ALA A N 1
ATOM 1989 C CA . ALA A 1 265 ? 3.802 14.465 -10.034 1.00 98.31 265 ALA A CA 1
ATOM 1990 C C . ALA A 1 265 ? 3.181 15.063 -8.773 1.00 98.31 265 ALA A C 1
ATOM 1992 O O . ALA A 1 265 ? 3.857 15.260 -7.761 1.00 98.31 265 ALA A O 1
ATOM 1993 N N . LEU A 1 266 ? 1.876 15.305 -8.845 1.00 98.62 266 LEU A N 1
ATOM 1994 C CA . LEU A 1 266 ? 1.015 15.591 -7.707 1.00 98.62 266 LEU A CA 1
ATOM 1995 C C . LEU A 1 266 ? -0.008 14.464 -7.596 1.00 98.62 266 LEU A C 1
ATOM 1997 O O . LEU A 1 266 ? -0.708 14.174 -8.563 1.00 98.62 266 LEU A O 1
ATOM 2001 N N . VAL A 1 267 ? -0.114 13.868 -6.416 1.00 98.50 267 VAL A N 1
ATOM 2002 C CA . VAL A 1 267 ? -1.055 12.795 -6.103 1.00 98.50 267 VAL A CA 1
ATOM 2003 C C . VAL A 1 267 ? -2.000 13.270 -5.007 1.00 98.50 267 VAL A C 1
ATOM 2005 O O . VAL A 1 267 ? -1.576 13.889 -4.033 1.00 98.50 267 VAL A O 1
ATOM 2008 N N . LEU A 1 268 ? -3.282 12.959 -5.152 1.00 98.38 268 LEU A N 1
ATOM 2009 C CA . LEU A 1 268 ? -4.296 13.084 -4.113 1.00 98.38 268 LEU A CA 1
ATOM 2010 C C . LEU A 1 268 ? -4.906 11.710 -3.862 1.00 98.38 268 LEU A C 1
ATOM 2012 O O . LEU A 1 268 ? -5.395 11.074 -4.794 1.00 98.38 268 LEU A O 1
ATOM 2016 N N . GLY A 1 269 ? -4.874 11.262 -2.611 1.00 97.25 269 GLY A N 1
ATOM 2017 C CA . GLY A 1 269 ? -5.431 9.985 -2.180 1.00 97.25 269 GLY A CA 1
ATOM 2018 C C . GLY A 1 269 ? -6.544 10.167 -1.156 1.00 97.25 269 GLY A C 1
ATOM 2019 O O . GLY A 1 269 ? -6.473 11.058 -0.314 1.00 97.25 269 GLY A O 1
ATOM 2020 N N . GLN A 1 270 ? -7.558 9.307 -1.205 1.00 95.94 270 GLN A N 1
ATOM 2021 C CA . GLN A 1 270 ? -8.650 9.229 -0.239 1.00 95.94 270 GLN A CA 1
ATOM 2022 C C . GLN A 1 270 ? -8.873 7.780 0.174 1.00 95.94 270 GLN A C 1
ATOM 2024 O O . GLN A 1 270 ? -9.089 6.924 -0.681 1.00 95.94 270 GLN A O 1
ATOM 2029 N N . SER A 1 271 ? -8.923 7.529 1.480 1.00 93.25 271 SER A N 1
ATOM 2030 C CA . SER A 1 271 ? -9.483 6.291 2.021 1.00 93.25 271 SER A CA 1
ATOM 2031 C C . SER A 1 271 ? -10.985 6.450 2.290 1.00 93.25 271 SER A C 1
ATOM 2033 O O . SER A 1 271 ? -11.387 7.373 3.000 1.00 93.25 271 SER A O 1
ATOM 2035 N N . PHE A 1 272 ? -11.834 5.600 1.707 1.00 89.69 272 PHE A N 1
ATOM 2036 C CA . PHE A 1 272 ? -13.296 5.671 1.895 1.00 89.69 272 PHE A CA 1
ATOM 2037 C C . PHE A 1 272 ? -13.779 4.822 3.065 1.00 89.69 272 PHE A C 1
ATOM 2039 O O . PHE A 1 272 ? -14.610 5.258 3.860 1.00 89.69 272 PHE A O 1
ATOM 2046 N N . SER A 1 273 ? -13.232 3.619 3.178 1.00 88.75 273 SER A N 1
ATOM 2047 C CA . SER A 1 273 ? -13.438 2.719 4.303 1.00 88.75 273 SER A CA 1
ATOM 2048 C C . SER A 1 273 ? -12.085 2.182 4.721 1.00 88.75 273 SER A C 1
ATOM 2050 O O . SER A 1 273 ? -11.251 1.859 3.873 1.00 88.75 273 SER A O 1
ATOM 2052 N N . ARG A 1 274 ? -11.869 2.127 6.031 1.00 89.25 274 ARG A N 1
ATOM 2053 C CA . ARG A 1 274 ? -10.619 1.667 6.613 1.00 89.25 274 ARG A CA 1
ATOM 2054 C C . ARG A 1 274 ? -10.906 1.054 7.971 1.00 89.25 274 ARG A C 1
ATOM 2056 O O . ARG A 1 274 ? -11.155 1.774 8.937 1.00 89.25 274 ARG A O 1
ATOM 2063 N N . TYR A 1 275 ? -10.892 -0.264 7.965 1.00 91.44 275 TYR A N 1
ATOM 2064 C CA . TYR A 1 275 ? -11.085 -1.174 9.082 1.00 91.44 275 TYR A CA 1
ATOM 2065 C C . TYR A 1 275 ? -9.858 -2.083 9.163 1.00 91.44 275 TYR A C 1
ATOM 2067 O O . TYR A 1 275 ? -9.033 -2.085 8.239 1.00 91.44 275 TYR A O 1
ATOM 2075 N N . LEU A 1 276 ? -9.711 -2.850 10.237 1.00 89.12 276 LEU A N 1
ATOM 2076 C CA . LEU A 1 276 ? -8.596 -3.787 10.381 1.00 89.12 276 LEU A CA 1
ATOM 2077 C C . LEU A 1 276 ? -8.577 -4.831 9.256 1.00 89.12 276 LEU A C 1
ATOM 2079 O O . LEU A 1 276 ? -7.507 -5.183 8.765 1.00 89.12 276 LEU A O 1
ATOM 2083 N N . ASP A 1 277 ? -9.757 -5.287 8.837 1.00 92.06 277 ASP A N 1
ATOM 2084 C CA . ASP A 1 277 ? -9.954 -6.359 7.862 1.00 92.06 277 ASP A CA 1
ATOM 2085 C C . ASP A 1 277 ? -10.174 -5.865 6.428 1.00 92.06 277 ASP A C 1
ATOM 2087 O O . ASP A 1 277 ? -10.151 -6.662 5.498 1.00 92.06 277 ASP A O 1
ATOM 2091 N N . SER A 1 278 ? -10.393 -4.570 6.209 1.00 94.00 278 SER A N 1
ATOM 2092 C CA . SER A 1 278 ? -10.753 -4.064 4.887 1.00 94.00 278 SER A CA 1
ATOM 2093 C C . SER A 1 278 ? -10.337 -2.617 4.680 1.00 94.00 278 SER A C 1
ATOM 2095 O O . SER A 1 278 ? -10.426 -1.768 5.575 1.00 94.00 278 SER A O 1
ATOM 2097 N N . ALA A 1 279 ? -9.889 -2.300 3.468 1.00 94.25 279 ALA A N 1
ATOM 2098 C CA . ALA A 1 279 ? -9.555 -0.932 3.110 1.00 94.25 279 ALA A CA 1
ATOM 2099 C C . ALA A 1 279 ? -9.830 -0.625 1.637 1.00 94.25 279 ALA A C 1
ATOM 2101 O O . ALA A 1 279 ? -9.523 -1.419 0.753 1.00 94.25 279 ALA A O 1
ATOM 2102 N N . ASN A 1 280 ? -10.386 0.562 1.395 1.00 95.56 280 ASN A N 1
ATOM 2103 C CA . ASN A 1 280 ? -10.728 1.070 0.071 1.00 95.56 280 ASN A CA 1
ATOM 2104 C C . ASN A 1 280 ? -10.093 2.431 -0.150 1.00 95.56 280 ASN A C 1
ATOM 2106 O O . ASN A 1 280 ? -10.286 3.350 0.657 1.00 95.56 280 ASN A O 1
ATOM 2110 N N . TYR A 1 281 ? -9.401 2.577 -1.272 1.00 95.50 281 TYR A N 1
ATOM 2111 C CA . TYR A 1 281 ? -8.663 3.778 -1.608 1.00 95.50 281 TYR A CA 1
ATOM 2112 C C . TYR A 1 281 ? -8.927 4.230 -3.038 1.00 95.50 281 TYR A C 1
ATOM 2114 O O . TYR A 1 281 ? -9.067 3.426 -3.957 1.00 95.50 281 TYR A O 1
ATOM 2122 N N . LEU A 1 282 ? -8.936 5.544 -3.225 1.00 97.69 282 LEU A N 1
ATOM 2123 C CA . LEU A 1 282 ? -8.916 6.189 -4.528 1.00 97.69 282 LEU A CA 1
ATOM 2124 C C . LEU A 1 282 ? -7.755 7.164 -4.575 1.00 97.69 282 LEU A C 1
ATOM 2126 O O . LEU A 1 282 ? -7.636 8.030 -3.712 1.00 97.69 282 LEU A O 1
ATOM 2130 N N . TYR A 1 283 ? -6.942 7.050 -5.614 1.00 96.31 283 TYR A N 1
ATOM 2131 C CA . TYR A 1 283 ? -5.820 7.937 -5.873 1.00 96.31 283 TYR A CA 1
ATOM 2132 C C . TYR A 1 283 ? -6.011 8.595 -7.229 1.00 96.31 283 TYR A C 1
ATOM 2134 O O . TYR A 1 283 ? -6.460 7.955 -8.178 1.00 96.31 283 TYR A O 1
ATOM 2142 N N . SER A 1 284 ? -5.679 9.873 -7.331 1.00 98.38 284 SER A N 1
ATOM 2143 C CA . SER A 1 284 ? -5.581 10.588 -8.598 1.00 98.38 284 SER A CA 1
ATOM 2144 C C . SER A 1 284 ? -4.242 11.295 -8.683 1.00 98.38 284 SER A C 1
ATOM 2146 O O . SER A 1 284 ? -3.819 11.944 -7.733 1.00 98.38 284 SER A O 1
ATOM 2148 N N . GLU A 1 285 ? -3.584 11.167 -9.822 1.00 98.44 285 GLU A N 1
ATOM 2149 C CA . GLU A 1 285 ? -2.245 11.665 -10.074 1.00 98.44 285 GLU A CA 1
ATOM 2150 C C . GLU A 1 285 ? -2.223 12.508 -11.338 1.00 98.44 285 GLU A C 1
ATOM 2152 O O . GLU A 1 285 ? -2.643 12.052 -12.400 1.00 98.44 285 GLU A O 1
ATOM 2157 N N . LEU A 1 286 ? -1.662 13.706 -11.231 1.00 98.38 286 LEU A N 1
ATOM 2158 C CA . LEU A 1 286 ? -1.247 14.508 -12.369 1.00 98.38 286 LEU A CA 1
ATOM 2159 C C . LEU A 1 286 ? 0.274 14.436 -12.478 1.00 98.38 286 LEU A C 1
ATOM 2161 O O . LEU A 1 286 ? 0.978 14.850 -11.558 1.00 98.38 286 LEU A O 1
ATOM 2165 N N . ASN A 1 287 ? 0.777 13.939 -13.600 1.00 97.88 287 ASN A N 1
ATOM 2166 C CA . ASN A 1 287 ? 2.199 13.778 -13.864 1.00 97.88 287 ASN A CA 1
ATOM 2167 C C . ASN A 1 287 ? 2.594 14.552 -15.121 1.00 97.88 287 ASN A C 1
ATOM 2169 O O . ASN A 1 287 ? 1.946 14.432 -16.158 1.00 97.88 287 ASN A O 1
ATOM 2173 N N . TYR A 1 288 ? 3.670 15.323 -15.019 1.00 97.69 288 TYR A N 1
ATOM 2174 C CA . TYR A 1 288 ? 4.335 15.948 -16.152 1.00 97.69 288 TYR A CA 1
ATOM 2175 C C . TYR A 1 288 ? 5.737 15.363 -16.282 1.00 97.69 288 TYR A C 1
ATOM 2177 O O . TYR A 1 288 ? 6.470 15.271 -15.293 1.00 97.69 288 TYR A O 1
ATOM 2185 N N . ARG A 1 289 ? 6.106 14.962 -17.493 1.00 96.50 289 ARG A N 1
ATOM 2186 C CA . ARG A 1 289 ? 7.364 14.284 -17.795 1.00 96.50 289 ARG A CA 1
ATOM 2187 C C . ARG A 1 289 ? 7.997 14.892 -19.038 1.00 96.50 289 ARG A C 1
ATOM 2189 O O . ARG A 1 289 ? 7.294 15.203 -19.992 1.00 96.50 289 ARG A O 1
ATOM 2196 N N . ARG A 1 290 ? 9.320 15.026 -19.020 1.00 96.00 290 ARG A N 1
ATOM 2197 C CA . ARG A 1 290 ? 10.137 15.377 -20.180 1.00 96.00 290 ARG A CA 1
ATOM 2198 C C . ARG A 1 290 ? 11.178 14.292 -20.397 1.00 96.00 290 ARG A C 1
ATOM 2200 O O . ARG A 1 290 ? 11.956 14.009 -19.483 1.00 96.00 290 ARG A O 1
ATOM 2207 N N . ASP A 1 291 ? 11.204 13.757 -21.605 1.00 93.25 291 ASP A N 1
ATOM 2208 C CA . ASP A 1 291 ? 12.185 12.790 -22.074 1.00 93.25 291 ASP A CA 1
ATOM 2209 C C . ASP A 1 291 ? 13.068 13.445 -23.145 1.00 93.25 291 ASP A C 1
ATOM 2211 O O . ASP A 1 291 ? 12.598 14.223 -23.975 1.00 93.25 291 ASP A O 1
ATOM 2215 N N . SER A 1 292 ? 14.366 13.164 -23.121 1.00 92.88 292 SER A N 1
ATOM 2216 C CA . SER A 1 292 ? 15.310 13.609 -24.149 1.00 92.88 292 SER A CA 1
ATOM 2217 C C . SER A 1 292 ? 16.375 12.552 -24.375 1.00 92.88 292 SER A C 1
ATOM 2219 O O . SER A 1 292 ? 16.839 11.943 -23.411 1.00 92.88 292 SER A O 1
ATOM 2221 N N . GLY A 1 293 ? 16.849 12.396 -25.604 1.00 88.50 293 GLY A N 1
ATOM 2222 C CA . GLY A 1 293 ? 17.940 11.476 -25.895 1.00 88.50 293 GLY A CA 1
ATOM 2223 C C . GLY A 1 293 ? 18.759 11.895 -27.101 1.00 88.50 293 GLY A C 1
ATOM 2224 O O . GLY A 1 293 ? 18.389 12.802 -27.839 1.00 88.50 293 GLY A O 1
ATOM 2225 N N . SER A 1 294 ? 19.904 11.246 -27.300 1.00 85.25 294 SER A N 1
ATOM 2226 C CA . SER A 1 294 ? 20.775 11.553 -28.442 1.00 85.25 294 SER A CA 1
ATOM 2227 C C . SER A 1 294 ? 20.238 11.017 -29.775 1.00 85.25 294 SER A C 1
ATOM 2229 O O . SER A 1 294 ? 20.658 11.481 -30.832 1.00 85.25 294 SER A O 1
ATOM 2231 N N . THR A 1 295 ? 19.301 10.065 -29.736 1.00 79.19 295 THR A N 1
ATOM 2232 C CA . THR A 1 295 ? 18.752 9.370 -30.913 1.00 79.19 295 THR A CA 1
ATOM 2233 C C . THR A 1 295 ? 17.275 9.657 -31.186 1.00 79.19 295 THR A C 1
ATOM 2235 O O . THR A 1 295 ? 16.750 9.191 -32.196 1.00 79.19 295 THR A O 1
ATOM 2238 N N . PHE A 1 296 ? 16.599 10.419 -30.323 1.00 79.38 296 PHE A N 1
ATOM 2239 C CA . PHE A 1 296 ? 15.187 10.774 -30.472 1.00 79.38 296 PHE A CA 1
ATOM 2240 C C . PHE A 1 296 ? 14.934 12.225 -30.053 1.00 79.38 296 PHE A C 1
ATOM 2242 O O . PHE A 1 296 ? 15.693 12.803 -29.278 1.00 79.38 296 PHE A O 1
ATOM 2249 N N . GLU A 1 297 ? 13.877 12.826 -30.600 1.00 84.12 297 GLU A N 1
ATOM 2250 C CA . GLU A 1 297 ? 13.500 14.203 -30.279 1.00 84.12 297 GLU A CA 1
ATOM 2251 C C . GLU A 1 297 ? 13.025 14.332 -28.830 1.00 84.12 297 GLU A C 1
ATOM 2253 O O . GLU A 1 297 ? 12.509 13.387 -28.238 1.00 84.12 297 GLU A O 1
ATOM 2258 N N . ASN A 1 298 ? 13.189 15.521 -28.251 1.00 90.00 298 ASN A N 1
ATOM 2259 C CA . ASN A 1 298 ? 12.687 15.783 -26.909 1.00 90.00 298 ASN A CA 1
ATOM 2260 C C . ASN A 1 298 ? 11.161 15.709 -26.911 1.00 90.00 298 ASN A C 1
ATOM 2262 O O . ASN A 1 298 ? 10.521 16.463 -27.645 1.00 90.00 298 ASN A O 1
ATOM 2266 N N . THR A 1 299 ? 10.596 14.876 -26.045 1.00 92.00 299 THR A N 1
ATOM 2267 C CA . THR A 1 299 ? 9.149 14.768 -25.874 1.00 92.00 299 THR A CA 1
ATOM 2268 C C . THR A 1 299 ? 8.737 15.228 -24.488 1.00 92.00 299 THR A C 1
ATOM 2270 O O . THR A 1 299 ? 9.466 15.101 -23.498 1.00 92.00 299 THR A O 1
ATOM 2273 N N . GLU A 1 300 ? 7.545 15.801 -24.411 1.00 95.06 300 GLU A N 1
ATOM 2274 C CA . GLU A 1 300 ? 6.942 16.223 -23.155 1.00 95.06 300 GLU A CA 1
ATOM 2275 C C . GLU A 1 300 ? 5.543 15.648 -23.045 1.00 95.06 300 GLU A C 1
ATOM 2277 O O . GLU A 1 300 ? 4.774 15.693 -24.000 1.00 95.06 300 GLU A O 1
ATOM 2282 N N . HIS A 1 301 ? 5.195 15.129 -21.873 1.00 95.12 301 HIS A N 1
ATOM 2283 C CA . HIS A 1 301 ? 3.921 14.470 -21.650 1.00 95.12 301 HIS A CA 1
ATOM 2284 C C . HIS A 1 301 ? 3.246 14.973 -20.381 1.00 95.12 301 HIS A C 1
ATOM 2286 O O . HIS A 1 301 ? 3.879 15.114 -19.333 1.00 95.12 301 HIS A O 1
ATOM 2292 N N . ALA A 1 302 ? 1.934 15.174 -20.467 1.00 96.81 302 ALA A N 1
ATOM 2293 C CA . ALA A 1 302 ? 1.062 15.404 -19.324 1.00 96.81 302 ALA A CA 1
ATOM 2294 C C . ALA A 1 302 ? 0.068 14.243 -19.215 1.00 96.81 302 ALA A C 1
ATOM 2296 O O . ALA A 1 302 ? -0.624 13.924 -20.182 1.00 96.81 302 ALA A O 1
ATOM 2297 N N . VAL A 1 303 ? -0.001 13.608 -18.045 1.00 97.19 303 VAL A N 1
ATOM 2298 C CA . VAL A 1 303 ? -0.828 12.419 -17.803 1.00 97.19 303 VAL A CA 1
ATOM 2299 C C . VAL A 1 303 ? -1.645 12.595 -16.531 1.00 97.19 303 VAL A C 1
ATOM 2301 O O . VAL A 1 303 ? -1.100 12.908 -15.474 1.00 97.19 303 VAL A O 1
ATOM 2304 N N . LEU A 1 304 ? -2.949 12.350 -16.630 1.00 98.31 304 LEU A N 1
ATOM 2305 C CA . LEU A 1 304 ? -3.852 12.185 -15.497 1.00 98.31 304 LEU A CA 1
ATOM 2306 C C . LEU A 1 304 ? -4.125 10.691 -15.308 1.00 98.31 304 LEU A C 1
ATOM 2308 O O . LEU A 1 304 ? -4.560 10.023 -16.249 1.00 98.31 304 LEU A O 1
ATOM 2312 N N . ARG A 1 305 ? -3.896 10.173 -14.102 1.00 98.19 305 ARG A N 1
ATOM 2313 C CA . ARG A 1 305 ? -4.189 8.784 -13.725 1.00 98.19 305 ARG A CA 1
ATOM 2314 C C . ARG A 1 305 ? -5.126 8.765 -12.529 1.00 98.19 305 ARG A C 1
ATOM 2316 O O . ARG A 1 305 ? -4.932 9.529 -11.593 1.00 98.19 305 ARG A O 1
ATOM 2323 N N . THR A 1 306 ? -6.097 7.866 -12.528 1.00 98.50 306 THR A N 1
ATOM 2324 C CA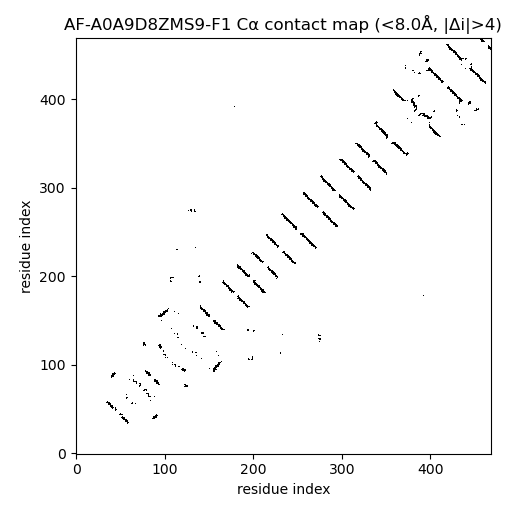 . THR A 1 306 ? -6.973 7.616 -11.381 1.00 98.50 306 THR A CA 1
ATOM 2325 C C . THR A 1 306 ? -7.040 6.121 -11.129 1.00 98.50 306 THR A C 1
ATOM 2327 O O . THR A 1 306 ? -7.286 5.358 -12.060 1.00 98.50 306 THR A O 1
ATOM 2330 N N . VAL A 1 307 ? -6.819 5.702 -9.885 1.00 98.25 307 VAL A N 1
ATOM 2331 C CA . VAL A 1 307 ? -6.765 4.293 -9.480 1.00 98.25 307 VAL A CA 1
ATOM 2332 C C . VAL A 1 307 ? -7.644 4.077 -8.259 1.00 98.25 307 VAL A C 1
ATOM 2334 O O . VAL A 1 307 ? -7.517 4.800 -7.274 1.00 98.25 307 VAL A O 1
ATOM 2337 N N . PHE A 1 308 ? -8.510 3.072 -8.322 1.00 98.44 308 PHE A N 1
ATOM 2338 C CA . PHE A 1 308 ? -9.248 2.549 -7.179 1.00 98.44 308 PHE A CA 1
ATOM 2339 C C . PHE A 1 308 ? -8.631 1.217 -6.750 1.00 98.44 308 PHE A C 1
ATOM 2341 O O . PHE A 1 308 ? -8.341 0.380 -7.607 1.00 98.44 308 PHE A O 1
ATOM 2348 N N . VAL A 1 309 ? -8.431 1.032 -5.447 1.00 97.81 309 VAL A N 1
ATOM 2349 C CA . VAL A 1 309 ? -7.881 -0.192 -4.852 1.00 97.81 309 VAL A CA 1
ATOM 2350 C C . VAL A 1 309 ? -8.728 -0.594 -3.657 1.00 97.81 309 VAL A C 1
ATOM 2352 O O . VAL A 1 309 ? -9.065 0.245 -2.823 1.00 97.81 309 VAL A O 1
ATOM 2355 N N . GLU A 1 310 ? -9.015 -1.882 -3.556 1.00 97.62 310 GLU A N 1
ATOM 2356 C CA . GLU A 1 310 ? -9.720 -2.499 -2.441 1.00 97.62 310 GLU A CA 1
ATOM 2357 C C . GLU A 1 310 ? -8.922 -3.702 -1.941 1.00 97.62 310 GLU A C 1
ATOM 2359 O O . GLU A 1 310 ? -8.435 -4.511 -2.733 1.00 97.62 310 GLU A O 1
ATOM 2364 N N . THR A 1 311 ? -8.792 -3.820 -0.624 1.00 96.56 311 THR A N 1
ATOM 2365 C CA . THR A 1 311 ? -8.130 -4.939 0.045 1.00 96.56 311 THR A CA 1
ATOM 2366 C C . THR A 1 311 ? -9.004 -5.482 1.166 1.00 96.56 311 THR A C 1
ATOM 2368 O O . THR A 1 311 ? -9.677 -4.722 1.864 1.00 96.56 311 THR A O 1
ATOM 2371 N N . HIS A 1 312 ? -8.979 -6.801 1.326 1.00 96.25 312 HIS A N 1
ATOM 2372 C CA . HIS A 1 312 ? -9.659 -7.565 2.363 1.00 96.25 312 HIS A CA 1
ATOM 2373 C C . HIS A 1 312 ? -8.664 -8.532 2.993 1.00 96.25 312 HIS A C 1
ATOM 2375 O O . HIS A 1 312 ? -7.957 -9.248 2.288 1.00 96.25 312 HIS A O 1
ATOM 2381 N N . THR A 1 313 ? -8.629 -8.574 4.315 1.00 94.12 313 THR A N 1
ATOM 2382 C CA . THR A 1 313 ? -7.871 -9.529 5.117 1.00 94.12 313 THR A CA 1
ATOM 2383 C C . THR A 1 313 ? -8.868 -10.415 5.847 1.00 94.12 313 THR A C 1
ATOM 2385 O O . THR A 1 313 ? -9.727 -9.928 6.572 1.00 94.12 313 THR A O 1
ATOM 2388 N N . TYR A 1 314 ? -8.766 -11.718 5.630 1.00 90.75 314 TYR A N 1
ATOM 2389 C CA . TYR A 1 314 ? -9.638 -12.721 6.221 1.00 90.75 314 TYR A CA 1
ATOM 2390 C C . TYR A 1 314 ? -8.958 -13.407 7.406 1.00 90.75 314 TYR A C 1
ATOM 2392 O O . TYR A 1 314 ? -7.751 -13.271 7.642 1.00 90.75 314 TYR A O 1
ATOM 2400 N N . ASP A 1 315 ? -9.746 -14.200 8.129 1.00 80.81 315 ASP A N 1
ATOM 2401 C CA . ASP A 1 315 ? -9.252 -15.061 9.197 1.00 80.81 315 ASP A CA 1
ATOM 2402 C C . ASP A 1 315 ? -8.089 -15.947 8.713 1.00 80.81 315 ASP A C 1
ATOM 2404 O O . ASP A 1 315 ? -8.002 -16.323 7.541 1.00 80.81 315 ASP A O 1
ATOM 2408 N N . ALA A 1 316 ? -7.174 -16.264 9.632 1.00 80.88 316 ALA A N 1
ATOM 2409 C CA . ALA A 1 316 ? -5.910 -16.957 9.362 1.00 80.88 316 ALA A CA 1
ATOM 2410 C C . ALA A 1 316 ? -4.907 -16.191 8.471 1.00 80.88 316 ALA A C 1
ATOM 2412 O O . ALA A 1 316 ? -3.916 -16.772 8.049 1.00 80.88 316 ALA A O 1
ATOM 2413 N N . GLY A 1 317 ? -5.107 -14.890 8.226 1.00 83.44 317 GLY A N 1
ATOM 2414 C CA . GLY A 1 317 ? -4.115 -14.030 7.565 1.00 83.44 317 GLY A CA 1
ATOM 2415 C C . GLY A 1 317 ? -4.134 -14.087 6.037 1.00 83.44 317 GLY A C 1
ATOM 2416 O O . GLY A 1 317 ? -3.203 -13.596 5.401 1.00 83.44 317 GLY A O 1
ATOM 2417 N N . ALA A 1 318 ? -5.175 -14.671 5.441 1.00 91.62 318 ALA A N 1
ATOM 2418 C CA . ALA A 1 318 ? -5.387 -14.602 4.001 1.00 91.62 318 ALA A CA 1
ATOM 2419 C C . ALA A 1 318 ? -5.716 -13.163 3.566 1.00 91.62 318 ALA A C 1
ATOM 2421 O O . ALA A 1 318 ? -6.456 -12.463 4.254 1.00 91.62 318 ALA A O 1
ATOM 2422 N N . ASN A 1 319 ? -5.219 -12.727 2.410 1.00 95.44 319 ASN A N 1
ATOM 2423 C CA . ASN A 1 319 ? -5.493 -11.401 1.856 1.00 95.44 319 ASN A CA 1
ATOM 2424 C C . ASN A 1 319 ? -5.995 -11.505 0.411 1.00 95.44 319 ASN A C 1
ATOM 2426 O O . ASN A 1 319 ? -5.488 -12.295 -0.384 1.00 95.44 319 ASN A O 1
ATOM 2430 N N . PHE A 1 320 ? -6.984 -10.686 0.071 1.00 96.69 320 PHE A N 1
ATOM 2431 C CA . PHE A 1 320 ? -7.416 -10.436 -1.294 1.00 96.69 320 PHE A CA 1
ATOM 2432 C C . PHE A 1 320 ? -7.327 -8.945 -1.590 1.00 96.69 320 PHE A C 1
ATOM 2434 O O . PHE A 1 320 ? -7.897 -8.131 -0.870 1.00 96.69 320 PHE A O 1
ATOM 2441 N N . THR A 1 321 ? -6.666 -8.587 -2.683 1.00 97.62 321 THR A N 1
ATOM 2442 C CA . THR A 1 321 ? -6.554 -7.206 -3.146 1.00 97.62 321 THR A CA 1
ATOM 2443 C C . THR A 1 321 ? -6.918 -7.126 -4.619 1.00 97.62 321 THR A C 1
ATOM 2445 O O . THR A 1 321 ? -6.516 -7.970 -5.417 1.00 97.62 321 THR A O 1
ATOM 2448 N N . TRP A 1 322 ? -7.659 -6.097 -5.009 1.00 98.00 322 TRP A N 1
ATOM 2449 C CA . TRP A 1 322 ? -7.912 -5.796 -6.411 1.00 98.00 322 TRP A CA 1
ATOM 2450 C C . TRP A 1 322 ? -7.838 -4.300 -6.673 1.00 98.00 322 TRP A C 1
ATOM 2452 O O . TRP A 1 322 ? -8.030 -3.477 -5.778 1.00 98.00 322 TRP A O 1
ATOM 2462 N N . GLY A 1 323 ? -7.552 -3.939 -7.918 1.00 98.19 323 GLY A N 1
ATOM 2463 C CA . GLY A 1 323 ? -7.525 -2.542 -8.313 1.00 98.19 323 GLY A CA 1
ATOM 2464 C C . GLY A 1 323 ? -7.783 -2.339 -9.791 1.00 98.19 323 GLY A C 1
ATOM 2465 O O . GLY A 1 323 ? -7.527 -3.214 -10.621 1.00 98.19 323 GLY A O 1
ATOM 2466 N N . VAL A 1 324 ? -8.297 -1.157 -10.112 1.00 98.38 324 VAL A N 1
ATOM 2467 C CA . VAL A 1 324 ? -8.559 -0.704 -11.479 1.00 98.38 324 VAL A CA 1
ATOM 2468 C C . VAL A 1 324 ? -8.087 0.730 -11.642 1.00 98.38 324 VAL A C 1
ATOM 2470 O O . VAL A 1 324 ? -8.273 1.567 -10.760 1.00 98.38 324 VAL A O 1
ATOM 2473 N N . GLY A 1 325 ? -7.468 1.015 -12.780 1.00 98.19 325 GLY A N 1
ATOM 2474 C CA . GLY A 1 325 ? -6.886 2.308 -13.089 1.00 98.19 325 GLY A CA 1
ATOM 2475 C C . GLY A 1 325 ? -7.252 2.780 -14.485 1.00 98.19 325 GLY A C 1
ATOM 2476 O O . GLY A 1 325 ? -7.261 1.997 -15.434 1.00 98.19 325 GLY A O 1
ATOM 2477 N N . LEU A 1 326 ? -7.521 4.074 -14.609 1.00 98.50 326 LEU A N 1
ATOM 2478 C CA . LEU A 1 326 ? -7.719 4.759 -15.878 1.00 98.50 326 LEU A CA 1
ATOM 2479 C C . LEU A 1 326 ? -6.692 5.879 -15.999 1.00 98.50 326 LEU A C 1
ATOM 2481 O O . LEU A 1 326 ? -6.498 6.652 -15.061 1.00 98.50 326 LEU A O 1
ATOM 2485 N N . SER A 1 327 ? -6.070 5.982 -17.167 1.00 98.00 327 SER A N 1
ATOM 2486 C CA . SER A 1 327 ? -5.117 7.039 -17.482 1.00 98.00 327 SER A CA 1
ATOM 2487 C C . SER A 1 327 ? -5.479 7.692 -18.805 1.00 98.00 327 SER A C 1
ATOM 2489 O O . SER A 1 327 ? -5.842 7.008 -19.764 1.00 98.00 327 SER A O 1
ATOM 2491 N N . ALA A 1 328 ? -5.320 9.006 -18.877 1.00 97.56 328 ALA A N 1
ATOM 2492 C CA . ALA A 1 328 ? -5.373 9.766 -20.116 1.00 97.56 328 ALA A CA 1
ATOM 2493 C C . ALA A 1 328 ? -4.179 10.715 -20.159 1.00 97.56 328 ALA A C 1
ATOM 2495 O O . ALA A 1 328 ? -3.835 11.329 -19.147 1.00 97.56 328 ALA A O 1
ATOM 2496 N N . GLY A 1 329 ? -3.545 10.834 -21.319 1.00 96.25 329 GLY A N 1
ATOM 2497 C CA . GLY A 1 329 ? -2.400 11.713 -21.480 1.00 96.25 329 GLY A CA 1
ATOM 2498 C C . GLY A 1 329 ? -2.279 12.284 -22.879 1.00 96.25 329 GLY A C 1
ATOM 2499 O O . GLY A 1 329 ? -2.855 11.763 -23.837 1.00 96.25 329 GLY A O 1
ATOM 2500 N N . THR A 1 330 ? -1.517 13.365 -22.964 1.00 95.44 330 THR A N 1
ATOM 2501 C CA . THR A 1 330 ? -1.153 14.035 -24.211 1.00 95.44 330 THR A CA 1
ATOM 2502 C C . THR A 1 330 ? 0.348 14.240 -24.240 1.00 95.44 330 THR A C 1
ATOM 2504 O O . THR A 1 330 ? 0.967 14.525 -23.211 1.00 95.44 330 THR A O 1
ATOM 2507 N N . GLU A 1 331 ? 0.931 14.110 -25.420 1.00 93.44 331 GLU A N 1
ATOM 2508 C CA . GLU A 1 331 ? 2.198 14.756 -25.717 1.00 93.44 331 GLU A CA 1
ATOM 2509 C C . GLU A 1 331 ? 1.947 16.260 -25.904 1.00 93.44 331 GLU A C 1
ATOM 2511 O O . GLU A 1 331 ? 0.954 16.650 -26.516 1.00 93.44 331 GLU A O 1
ATOM 2516 N N . THR A 1 332 ? 2.770 17.116 -25.304 1.00 89.38 332 THR A N 1
ATOM 2517 C CA . THR A 1 332 ? 2.634 18.582 -25.388 1.00 89.38 332 THR A CA 1
ATOM 2518 C C . THR A 1 332 ? 3.593 19.202 -26.397 1.00 89.38 332 THR A C 1
ATOM 2520 O O . THR A 1 332 ? 3.414 20.357 -26.779 1.00 89.38 332 THR A O 1
ATOM 2523 N N . THR A 1 333 ? 4.605 18.449 -26.831 1.00 86.06 333 THR A N 1
ATOM 2524 C CA . THR A 1 333 ? 5.515 18.810 -27.927 1.00 86.06 333 THR A CA 1
ATOM 2525 C C . THR A 1 333 ? 4.852 18.653 -29.294 1.00 86.06 333 THR A C 1
ATOM 2527 O O . THR A 1 333 ? 5.033 19.514 -30.153 1.00 86.06 333 THR A O 1
ATOM 2530 N N . ASP A 1 334 ? 4.020 17.623 -29.459 1.00 77.69 334 ASP A N 1
ATOM 2531 C CA . ASP A 1 334 ? 3.183 17.394 -30.637 1.00 77.69 334 ASP A CA 1
ATOM 2532 C C . ASP A 1 334 ? 1.696 17.364 -30.231 1.00 77.69 334 ASP A C 1
ATOM 2534 O O . ASP A 1 334 ? 1.224 16.423 -29.590 1.00 77.69 334 ASP A O 1
ATOM 2538 N N . ASN A 1 335 ? 0.947 18.414 -30.592 1.00 64.69 335 ASN A N 1
ATOM 2539 C CA . ASN A 1 335 ? -0.430 18.664 -30.132 1.00 64.69 335 ASN A CA 1
ATOM 2540 C C . ASN A 1 335 ? -1.472 17.612 -30.590 1.00 64.69 335 ASN A C 1
ATOM 2542 O O . ASN A 1 335 ? -2.638 17.710 -30.202 1.00 64.69 335 ASN A O 1
ATOM 2546 N N . ASP A 1 336 ? -1.081 16.604 -31.379 1.00 75.25 336 ASP A N 1
ATOM 2547 C CA . ASP A 1 336 ? -1.982 15.596 -31.959 1.00 75.25 336 ASP A CA 1
ATOM 2548 C C . ASP A 1 336 ? -1.804 14.168 -31.392 1.00 75.25 336 ASP A C 1
ATOM 2550 O O . ASP A 1 336 ? -2.460 13.210 -31.847 1.00 75.25 336 ASP A O 1
ATOM 2554 N N . VAL A 1 337 ? -0.957 13.980 -30.375 1.00 84.56 337 VAL A N 1
ATOM 2555 C CA . VAL A 1 337 ? -0.695 12.660 -29.775 1.00 84.56 337 VAL A CA 1
ATOM 2556 C C . VAL A 1 337 ? -1.373 12.534 -28.411 1.00 84.56 337 VAL A C 1
ATOM 2558 O O . VAL A 1 337 ? -0.803 12.812 -27.362 1.00 84.56 337 VAL A O 1
ATOM 2561 N N . ASN A 1 338 ? -2.616 12.046 -28.436 1.00 93.62 338 ASN A N 1
ATOM 2562 C CA . ASN A 1 338 ? -3.378 11.680 -27.241 1.00 93.62 338 ASN A CA 1
ATOM 2563 C C . ASN A 1 338 ? -3.413 10.161 -27.051 1.00 93.62 338 ASN A C 1
ATOM 2565 O O . ASN A 1 338 ? -3.534 9.401 -28.021 1.00 93.62 338 ASN A O 1
ATOM 2569 N N . PHE A 1 339 ? -3.395 9.713 -25.799 1.00 94.50 339 PHE A N 1
ATOM 2570 C CA . PHE A 1 339 ? -3.520 8.303 -25.454 1.00 94.50 339 PHE A CA 1
ATOM 2571 C C . PHE A 1 339 ? -4.402 8.067 -24.228 1.00 94.50 339 PHE A C 1
ATOM 2573 O O . PHE A 1 339 ? -4.576 8.930 -23.370 1.00 94.50 339 PHE A O 1
ATOM 2580 N N . GLY A 1 340 ? -4.963 6.861 -24.167 1.00 97.00 340 GLY A N 1
ATOM 2581 C CA . GLY A 1 340 ? -5.785 6.389 -23.060 1.00 97.00 340 GLY A CA 1
ATOM 2582 C C . GLY A 1 340 ? -5.377 4.977 -22.666 1.00 97.00 340 GLY A C 1
ATOM 2583 O O . GLY A 1 340 ? -4.954 4.193 -23.521 1.00 97.00 340 GLY A O 1
ATOM 2584 N N . ILE A 1 341 ? -5.473 4.674 -21.374 1.00 97.81 341 ILE A N 1
ATOM 2585 C CA . ILE A 1 341 ? -5.035 3.403 -20.797 1.00 97.81 341 ILE A CA 1
ATOM 2586 C C . ILE A 1 341 ? -6.039 2.957 -19.739 1.00 97.81 341 ILE A C 1
ATOM 2588 O O . ILE A 1 341 ? -6.431 3.747 -18.883 1.00 97.81 341 ILE A O 1
ATOM 2592 N N . ALA A 1 342 ? -6.411 1.683 -19.777 1.00 98.38 342 ALA A N 1
ATOM 2593 C CA . ALA A 1 342 ? -7.081 0.992 -18.687 1.00 98.38 342 ALA A CA 1
ATOM 2594 C C . ALA A 1 342 ? -6.144 -0.086 -18.134 1.00 98.38 342 ALA A C 1
ATOM 2596 O O . ALA A 1 342 ? -5.543 -0.844 -18.899 1.00 98.38 342 ALA A O 1
ATOM 2597 N N . ARG A 1 343 ? -6.012 -0.138 -16.811 1.00 97.62 343 ARG A N 1
ATOM 2598 C CA . ARG A 1 343 ? -5.196 -1.110 -16.081 1.00 97.62 343 ARG A CA 1
ATOM 2599 C C . ARG A 1 343 ? -6.036 -1.781 -15.013 1.00 97.62 343 ARG A C 1
ATOM 2601 O O . ARG A 1 343 ? -6.945 -1.163 -14.459 1.00 97.62 343 ARG A O 1
ATOM 2608 N N . GLY A 1 344 ? -5.689 -3.008 -14.675 1.00 98.00 344 GLY A N 1
ATOM 2609 C CA . GLY A 1 344 ? -6.251 -3.666 -13.510 1.00 98.00 344 GLY A CA 1
ATOM 2610 C C . GLY A 1 344 ? -5.326 -4.735 -12.973 1.00 98.00 344 GLY A C 1
ATOM 2611 O O . GLY A 1 344 ? -4.355 -5.121 -13.624 1.00 98.00 344 GLY A O 1
ATOM 2612 N N . GLY A 1 345 ? -5.631 -5.194 -11.768 1.00 97.69 345 GLY A N 1
ATOM 2613 C CA . GLY A 1 345 ? -4.898 -6.278 -11.144 1.00 97.69 345 GLY A CA 1
ATOM 2614 C C . GLY A 1 345 ? -5.649 -6.908 -9.987 1.00 97.69 345 GLY A C 1
ATOM 2615 O O . GLY A 1 345 ? -6.575 -6.316 -9.427 1.00 97.69 345 GLY A O 1
ATOM 2616 N N . LEU A 1 346 ? -5.237 -8.129 -9.671 1.00 98.06 346 LEU A N 1
ATOM 2617 C CA . LEU A 1 346 ? -5.749 -8.973 -8.602 1.00 98.06 346 LEU A CA 1
ATOM 2618 C C . LEU A 1 346 ? -4.557 -9.567 -7.847 1.00 98.06 346 LEU A C 1
ATOM 2620 O O . LEU A 1 346 ? -3.561 -9.943 -8.460 1.00 98.06 346 LEU A O 1
ATOM 2624 N N . GLY A 1 347 ? -4.676 -9.680 -6.533 1.00 97.50 347 GLY A N 1
ATOM 2625 C CA . GLY A 1 347 ? -3.693 -10.293 -5.652 1.00 97.50 347 GLY A CA 1
ATOM 2626 C C . GLY A 1 347 ? -4.396 -11.160 -4.617 1.00 97.50 347 GLY A C 1
ATOM 2627 O O . GLY A 1 347 ? -5.367 -10.727 -4.000 1.00 97.50 347 GLY A O 1
ATOM 2628 N N . PHE A 1 348 ? -3.910 -12.379 -4.433 1.00 96.94 348 PHE A N 1
ATOM 2629 C CA . PHE A 1 348 ? -4.368 -13.311 -3.413 1.00 96.94 348 PHE A CA 1
ATOM 2630 C C . PHE A 1 348 ? -3.167 -13.821 -2.628 1.00 96.94 348 PHE A C 1
ATOM 2632 O O . PHE A 1 348 ? -2.179 -14.252 -3.221 1.00 96.94 348 PHE A O 1
ATOM 2639 N N . LEU A 1 349 ? -3.293 -13.820 -1.307 1.00 96.44 349 LEU A N 1
ATOM 2640 C CA . LEU A 1 349 ? -2.366 -14.435 -0.371 1.00 96.44 349 LEU A CA 1
ATOM 2641 C C . LEU A 1 349 ? -3.153 -15.413 0.494 1.00 96.44 349 LEU A C 1
ATOM 2643 O O . LEU A 1 349 ? -4.131 -15.018 1.127 1.00 96.44 349 LEU A O 1
ATOM 2647 N N . LEU A 1 350 ? -2.775 -16.686 0.496 1.00 94.88 350 LEU A N 1
ATOM 2648 C CA . LEU A 1 350 ? -3.515 -17.752 1.169 1.00 94.88 350 LEU A CA 1
ATOM 2649 C C . LEU A 1 350 ? -2.552 -18.651 1.940 1.00 94.88 350 LEU A C 1
ATOM 2651 O O . LEU A 1 350 ? -1.521 -19.048 1.407 1.00 94.88 350 LEU A O 1
ATOM 2655 N N . TRP A 1 351 ? -2.932 -19.053 3.149 1.00 93.00 351 TRP A N 1
ATOM 2656 C CA . TRP A 1 351 ? -2.276 -20.153 3.858 1.00 93.00 351 TRP A CA 1
ATOM 2657 C C . TRP A 1 351 ? -2.922 -21.473 3.440 1.00 93.00 351 TRP A C 1
ATOM 2659 O O . TRP A 1 351 ? -4.151 -21.585 3.404 1.00 93.00 351 TRP A O 1
ATOM 2669 N N . LEU A 1 352 ? -2.114 -22.469 3.073 1.00 90.44 352 LEU A N 1
ATOM 2670 C CA . LEU A 1 352 ? -2.636 -23.762 2.639 1.00 90.44 352 LEU A CA 1
ATOM 2671 C C . LEU A 1 352 ? -3.242 -24.532 3.828 1.00 90.44 352 LEU A C 1
ATOM 2673 O O . LEU A 1 352 ? -2.735 -24.446 4.942 1.00 90.44 352 LEU A O 1
ATOM 2677 N N . PRO A 1 353 ? -4.319 -25.311 3.623 1.00 87.94 353 PRO A N 1
ATOM 2678 C CA . PRO A 1 353 ? -4.913 -26.110 4.692 1.00 87.94 353 PRO A CA 1
ATOM 2679 C C . PRO A 1 353 ? -3.984 -27.252 5.131 1.00 87.94 353 PRO A C 1
ATOM 2681 O O . PRO A 1 353 ? -2.993 -27.573 4.467 1.00 87.94 353 PRO A O 1
ATOM 2684 N N . GLU A 1 354 ? -4.329 -27.918 6.236 1.00 87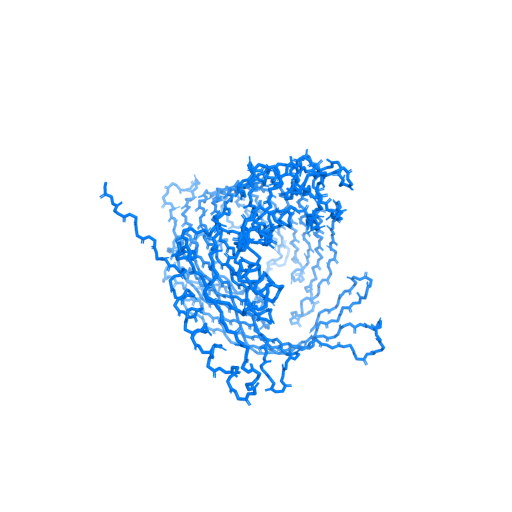.44 354 GLU A N 1
ATOM 2685 C CA . GLU A 1 354 ? -3.620 -29.118 6.691 1.00 87.44 354 GLU A CA 1
ATOM 2686 C C . GLU A 1 354 ? -3.450 -30.153 5.556 1.00 87.44 354 GLU A C 1
ATOM 2688 O O . GLU A 1 354 ? -4.387 -30.394 4.788 1.00 87.44 354 GLU A O 1
ATOM 2693 N N . PRO A 1 355 ? -2.267 -30.790 5.432 1.00 86.88 355 PRO A N 1
ATOM 2694 C CA . PRO A 1 355 ? -1.118 -30.749 6.347 1.00 86.88 355 PRO A CA 1
ATOM 2695 C C . PRO A 1 355 ? -0.099 -29.618 6.070 1.00 86.88 355 PRO A C 1
ATOM 2697 O O . PRO A 1 355 ? 1.018 -29.668 6.580 1.00 86.88 355 PRO A O 1
ATOM 2700 N N . LEU A 1 356 ? -0.433 -28.618 5.248 1.00 88.56 356 LEU A N 1
ATOM 2701 C CA . LEU A 1 356 ? 0.489 -27.584 4.756 1.00 88.56 356 LEU A CA 1
ATOM 2702 C C . LEU A 1 356 ? 0.251 -26.195 5.377 1.00 88.56 356 LEU A C 1
ATOM 2704 O O . LEU A 1 356 ? 0.525 -25.193 4.733 1.00 88.56 356 LEU A O 1
ATOM 2708 N N . GLN A 1 357 ? -0.187 -26.128 6.635 1.00 87.56 357 GLN A N 1
ATOM 2709 C CA . GLN A 1 357 ? -0.544 -24.872 7.321 1.00 87.56 357 GLN A CA 1
ATOM 2710 C C . GLN A 1 357 ? 0.570 -23.809 7.407 1.00 87.56 357 GLN A C 1
ATOM 2712 O O . GLN A 1 357 ? 0.273 -22.635 7.580 1.00 87.56 357 GLN A O 1
ATOM 2717 N N . ASP A 1 358 ? 1.839 -24.199 7.241 1.00 88.44 358 ASP A N 1
ATOM 2718 C CA . ASP A 1 358 ? 2.988 -23.276 7.225 1.00 88.44 358 ASP A CA 1
ATOM 2719 C C . ASP A 1 358 ? 3.402 -22.851 5.800 1.00 88.44 358 ASP A C 1
ATOM 2721 O O . ASP A 1 358 ? 4.479 -22.281 5.603 1.00 88.44 358 ASP A O 1
ATOM 2725 N N . VAL A 1 359 ? 2.621 -23.232 4.787 1.00 93.88 359 VAL A N 1
ATOM 2726 C CA . VAL A 1 359 ? 2.877 -22.919 3.380 1.00 93.88 359 VAL A CA 1
ATOM 2727 C C . VAL A 1 359 ? 1.937 -21.809 2.944 1.00 93.88 359 VAL A C 1
ATOM 2729 O O . VAL A 1 359 ? 0.718 -21.923 3.062 1.00 93.88 359 VAL A O 1
ATOM 2732 N N . GLU A 1 360 ? 2.524 -20.761 2.391 1.00 95.31 360 GLU A N 1
ATOM 2733 C CA . GLU A 1 360 ? 1.823 -19.641 1.791 1.00 95.31 360 GLU A CA 1
ATOM 2734 C C . GLU A 1 360 ? 1.749 -19.835 0.273 1.00 95.31 360 GLU A C 1
ATOM 2736 O O . GLU A 1 360 ? 2.698 -20.307 -0.361 1.00 95.31 360 GLU A O 1
ATOM 2741 N N . MET A 1 361 ? 0.614 -19.470 -0.312 1.00 96.38 361 MET A N 1
ATOM 2742 C CA . MET A 1 361 ? 0.401 -19.379 -1.747 1.00 96.38 361 MET A CA 1
ATOM 2743 C C . MET A 1 361 ? 0.044 -17.942 -2.115 1.00 96.38 361 MET A C 1
ATOM 2745 O O . MET A 1 361 ? -0.901 -17.365 -1.573 1.00 96.38 361 MET A O 1
ATOM 2749 N N . ARG A 1 362 ? 0.769 -17.399 -3.088 1.00 96.38 362 ARG A N 1
ATOM 2750 C CA . ARG A 1 362 ? 0.572 -16.068 -3.651 1.00 96.38 362 ARG A CA 1
ATOM 2751 C C . ARG A 1 362 ? 0.159 -16.184 -5.112 1.00 96.38 362 ARG A C 1
ATOM 2753 O O . ARG A 1 362 ? 0.802 -16.886 -5.889 1.00 96.38 362 ARG A O 1
ATOM 2760 N N . ILE A 1 363 ? -0.921 -15.505 -5.482 1.00 97.38 363 ILE A N 1
ATOM 2761 C CA . ILE A 1 363 ? -1.385 -15.389 -6.868 1.00 97.38 363 ILE A CA 1
ATOM 2762 C C . ILE A 1 363 ? -1.524 -13.910 -7.185 1.00 97.38 363 ILE A C 1
ATOM 2764 O O . ILE A 1 363 ? -2.316 -13.218 -6.553 1.00 97.38 363 ILE A O 1
ATOM 2768 N N . GLU A 1 364 ? -0.793 -13.433 -8.180 1.00 97.25 364 GLU A N 1
ATOM 2769 C CA . GLU A 1 364 ? -0.852 -12.047 -8.635 1.00 97.25 364 GLU A CA 1
ATOM 2770 C C . GLU A 1 364 ? -1.170 -12.021 -10.124 1.00 97.25 364 GLU A C 1
ATOM 2772 O O . GLU A 1 364 ? -0.670 -12.830 -10.899 1.00 97.25 364 GLU A O 1
ATOM 2777 N N . ASN A 1 365 ? -2.028 -11.096 -10.529 1.00 96.25 365 ASN A N 1
ATOM 2778 C CA . ASN A 1 365 ? -2.335 -10.838 -11.921 1.00 96.25 365 ASN A CA 1
ATOM 2779 C C . ASN A 1 365 ? -2.390 -9.337 -12.154 1.00 96.25 365 ASN A C 1
ATOM 2781 O O . ASN A 1 365 ? -2.950 -8.596 -11.344 1.00 96.25 365 ASN A O 1
ATOM 2785 N N . SER A 1 366 ? -1.902 -8.896 -13.304 1.00 96.12 366 SER A N 1
ATOM 2786 C CA . SER A 1 366 ? -2.215 -7.571 -13.806 1.00 96.12 366 SER A CA 1
ATOM 2787 C C . SER A 1 366 ? -2.417 -7.566 -15.311 1.00 96.12 366 SER A C 1
ATOM 2789 O O . SER A 1 366 ? -2.047 -8.501 -16.019 1.00 96.12 366 SER A O 1
ATOM 2791 N N . TRP A 1 367 ? -3.069 -6.523 -15.806 1.00 96.88 367 TRP A N 1
ATOM 2792 C CA . TRP A 1 367 ? -3.338 -6.351 -17.223 1.00 96.88 367 TRP A CA 1
ATOM 2793 C C . TRP A 1 367 ? -3.420 -4.876 -17.598 1.00 96.88 367 TRP A C 1
ATOM 2795 O O . TRP A 1 367 ? -3.711 -4.002 -16.777 1.00 96.88 367 TRP A O 1
ATOM 2805 N N . GLN A 1 368 ? -3.177 -4.609 -18.876 1.00 97.38 368 GLN A N 1
ATOM 2806 C CA . GLN A 1 368 ? -3.238 -3.293 -19.482 1.00 97.38 368 GLN A CA 1
ATOM 2807 C C . GLN A 1 368 ? -3.867 -3.376 -20.871 1.00 97.38 368 GLN A C 1
ATOM 2809 O O . GLN A 1 368 ? -3.551 -4.251 -21.677 1.00 97.38 368 GLN A O 1
ATOM 2814 N N . ILE A 1 369 ? -4.717 -2.401 -21.175 1.00 96.75 369 ILE A N 1
ATOM 2815 C CA . ILE A 1 369 ? -5.227 -2.145 -22.516 1.00 96.75 369 ILE A CA 1
ATOM 2816 C C . ILE A 1 369 ? -5.020 -0.661 -22.801 1.00 96.75 369 ILE A C 1
ATOM 2818 O O . ILE A 1 369 ? -5.480 0.184 -22.034 1.00 96.75 369 ILE A O 1
ATOM 2822 N N . SER A 1 370 ? -4.336 -0.332 -23.895 1.00 95.62 370 SER A N 1
ATOM 2823 C CA . SER A 1 370 ? -4.021 1.054 -24.236 1.00 95.62 370 SER A CA 1
ATOM 2824 C C . SER A 1 370 ? -4.281 1.376 -25.709 1.00 95.62 370 SER A C 1
ATOM 2826 O O . SER A 1 370 ? -4.520 0.488 -26.525 1.00 95.62 370 SER A O 1
ATOM 2828 N N . SER A 1 371 ? -4.277 2.661 -26.064 1.00 93.12 371 SER A N 1
ATOM 2829 C CA . SER A 1 371 ? -4.344 3.079 -27.468 1.00 93.12 371 SER A CA 1
ATOM 2830 C C . SER A 1 371 ? -3.019 2.836 -28.206 1.00 93.12 371 SER A C 1
ATOM 2832 O O . SER A 1 371 ? -1.962 2.665 -27.602 1.00 93.12 371 SER A O 1
ATOM 2834 N N . SER A 1 372 ? -3.043 2.879 -29.541 1.00 88.00 372 SER A N 1
ATOM 2835 C CA . SER A 1 372 ? -1.833 2.733 -30.368 1.00 88.00 372 SER A CA 1
ATOM 2836 C C . SER A 1 372 ? -0.807 3.854 -30.169 1.00 88.00 372 SER A C 1
ATOM 2838 O O . SER A 1 372 ? 0.364 3.668 -30.477 1.00 88.00 372 SER A O 1
ATOM 2840 N N . LYS A 1 373 ? -1.229 5.013 -29.656 1.00 89.38 373 LYS A N 1
ATOM 2841 C CA . LYS A 1 373 ? -0.376 6.187 -29.420 1.00 89.38 373 LYS A CA 1
ATOM 2842 C C . LYS A 1 373 ? 0.216 6.235 -28.004 1.00 89.38 373 LYS A C 1
ATOM 2844 O O . LYS A 1 373 ? 0.685 7.281 -27.573 1.00 89.38 373 LYS A O 1
ATOM 2849 N N . THR A 1 374 ? 0.145 5.143 -27.243 1.00 91.19 374 THR A N 1
ATOM 2850 C CA . THR A 1 374 ? 0.728 5.095 -25.896 1.00 91.19 374 THR A CA 1
ATOM 2851 C C . THR A 1 374 ? 2.250 5.266 -25.961 1.00 91.19 374 THR A C 1
ATOM 2853 O O . THR A 1 374 ? 2.902 4.514 -26.691 1.00 91.19 374 THR A O 1
ATOM 2856 N N . PRO A 1 375 ? 2.824 6.229 -25.218 1.00 89.62 375 PRO A N 1
ATOM 2857 C CA . PRO A 1 375 ? 4.259 6.470 -25.232 1.00 89.62 375 PRO A CA 1
ATOM 2858 C C . PRO A 1 375 ? 5.018 5.314 -24.577 1.00 89.62 375 PRO A C 1
ATOM 2860 O O . PRO A 1 375 ? 4.468 4.569 -23.765 1.00 89.62 375 PRO A O 1
ATOM 2863 N N . ALA A 1 376 ? 6.304 5.180 -24.915 1.00 86.56 376 ALA A N 1
ATOM 2864 C CA . ALA A 1 376 ? 7.140 4.045 -24.517 1.00 86.56 376 ALA A CA 1
ATOM 2865 C C . ALA A 1 376 ? 7.141 3.783 -23.000 1.00 86.56 376 ALA A C 1
ATOM 2867 O O . ALA A 1 376 ? 7.044 2.635 -22.577 1.00 86.56 376 ALA A O 1
ATOM 2868 N N . TYR A 1 377 ? 7.192 4.844 -22.189 1.00 87.38 377 TYR A N 1
ATOM 2869 C CA . TYR A 1 377 ? 7.240 4.753 -20.727 1.00 87.38 377 TYR A CA 1
ATOM 2870 C C . TYR A 1 377 ? 5.906 4.327 -20.079 1.00 87.38 377 TYR A C 1
ATOM 2872 O O . TYR A 1 377 ? 5.871 4.070 -18.880 1.00 87.38 377 TYR A O 1
ATOM 2880 N N . GLU A 1 378 ? 4.810 4.260 -20.846 1.00 92.50 378 GLU A N 1
ATOM 2881 C CA . GLU A 1 378 ? 3.490 3.786 -20.396 1.00 92.50 378 GLU A CA 1
ATOM 2882 C C . GLU A 1 378 ? 3.129 2.390 -20.928 1.00 92.50 378 GLU A C 1
ATOM 2884 O O . GLU A 1 378 ? 2.037 1.881 -20.641 1.00 92.50 378 GLU A O 1
ATOM 2889 N N . LEU A 1 379 ? 3.993 1.775 -21.738 1.00 92.12 379 LEU A N 1
ATOM 2890 C CA . LEU A 1 379 ? 3.748 0.439 -22.272 1.00 92.12 379 LEU A CA 1
ATOM 2891 C C . LEU A 1 379 ? 3.788 -0.610 -21.158 1.00 92.12 379 LEU A C 1
ATOM 2893 O O . LEU A 1 379 ? 4.493 -0.468 -20.162 1.00 92.12 379 LEU A O 1
ATOM 2897 N N . HIS A 1 380 ? 3.026 -1.682 -21.346 1.00 91.75 380 HIS A N 1
ATOM 2898 C CA . HIS A 1 380 ? 3.117 -2.855 -20.492 1.00 91.75 380 HIS A CA 1
ATOM 2899 C C . HIS A 1 380 ? 4.394 -3.611 -20.861 1.00 91.75 380 HIS A C 1
ATOM 2901 O O . HIS A 1 380 ? 4.597 -3.916 -22.036 1.00 91.75 380 HIS A O 1
ATOM 2907 N N . SER A 1 381 ? 5.258 -3.891 -19.893 1.00 87.56 381 SER A N 1
ATOM 2908 C CA . SER A 1 381 ? 6.528 -4.582 -20.114 1.00 87.56 381 SER A CA 1
ATOM 2909 C C . SER A 1 381 ? 6.687 -5.761 -19.166 1.00 87.56 381 SER A C 1
ATOM 2911 O O . SER A 1 381 ? 6.044 -5.841 -18.118 1.00 87.56 381 SER A O 1
ATOM 2913 N N . PHE A 1 382 ? 7.570 -6.684 -19.537 1.00 81.69 382 PHE A N 1
ATOM 2914 C CA . PHE A 1 382 ? 7.992 -7.751 -18.641 1.00 81.69 382 PHE A CA 1
ATOM 2915 C C . PHE A 1 382 ? 8.988 -7.199 -17.616 1.00 81.69 382 PHE A C 1
ATOM 2917 O O . PHE A 1 382 ? 10.043 -6.681 -17.981 1.00 81.69 382 PHE A O 1
ATOM 2924 N N . ASP A 1 383 ? 8.665 -7.322 -16.329 1.00 72.25 383 ASP A N 1
ATOM 2925 C CA . ASP A 1 383 ? 9.466 -6.749 -15.233 1.00 72.25 383 ASP A CA 1
ATOM 2926 C C . ASP A 1 383 ? 10.629 -7.666 -14.790 1.00 72.25 383 ASP A C 1
ATOM 2928 O O . ASP A 1 383 ? 11.325 -7.397 -13.813 1.00 72.25 383 ASP A O 1
ATOM 2932 N N . GLY A 1 384 ? 10.851 -8.783 -15.499 1.00 75.94 384 GLY A N 1
ATOM 2933 C CA . GLY A 1 384 ? 11.887 -9.772 -15.196 1.00 75.94 384 GLY A CA 1
ATOM 2934 C C . GLY A 1 384 ? 11.723 -10.349 -13.789 1.00 75.94 384 GLY A C 1
ATOM 2935 O O . GLY A 1 384 ? 10.997 -11.310 -13.579 1.00 75.94 384 GLY A O 1
ATOM 2936 N N . VAL A 1 385 ? 12.360 -9.736 -12.794 1.00 72.81 385 VAL A N 1
ATOM 2937 C CA . VAL A 1 385 ? 12.509 -10.250 -11.422 1.00 72.81 385 VAL A CA 1
ATOM 2938 C C . VAL A 1 385 ? 11.185 -10.406 -10.656 1.00 72.81 385 VAL A C 1
ATOM 2940 O O . VAL A 1 385 ? 11.100 -11.281 -9.800 1.00 72.81 385 VAL A O 1
ATOM 2943 N N . SER A 1 386 ? 10.162 -9.591 -10.929 1.00 73.38 386 SER A N 1
ATOM 2944 C CA . SER A 1 386 ? 8.923 -9.581 -10.127 1.00 73.38 386 SER A CA 1
ATOM 2945 C C . SER A 1 386 ? 7.729 -10.306 -10.770 1.00 73.38 386 SER A C 1
ATOM 2947 O O . SER A 1 386 ? 6.857 -10.782 -10.048 1.00 73.38 386 SER A O 1
ATOM 2949 N N . ARG A 1 387 ? 7.672 -10.386 -12.109 1.00 77.19 387 ARG A N 1
ATOM 2950 C CA . ARG A 1 387 ? 6.480 -10.848 -12.855 1.00 77.19 387 ARG A CA 1
ATOM 2951 C C . ARG A 1 387 ? 6.749 -11.842 -13.979 1.00 77.19 387 ARG A C 1
ATOM 2953 O O . ARG A 1 387 ? 5.835 -12.542 -14.381 1.00 77.19 387 ARG A O 1
ATOM 2960 N N . GLN A 1 388 ? 7.965 -11.880 -14.522 1.00 87.69 388 GLN A N 1
ATOM 2961 C CA . GLN A 1 388 ? 8.323 -12.782 -15.621 1.00 87.69 388 GLN A CA 1
ATOM 2962 C C . GLN A 1 388 ? 9.761 -13.261 -15.426 1.00 87.69 388 GLN A C 1
ATOM 2964 O O . GLN A 1 388 ? 10.675 -12.937 -16.193 1.00 87.69 388 GLN A O 1
ATOM 2969 N N . ARG A 1 389 ? 9.974 -13.995 -14.333 1.00 88.31 389 ARG A N 1
ATOM 2970 C CA . ARG A 1 389 ? 11.311 -14.371 -13.865 1.00 88.31 389 ARG A CA 1
ATOM 2971 C C . ARG A 1 389 ? 12.010 -15.272 -14.866 1.00 88.31 389 ARG A C 1
ATOM 2973 O O . ARG A 1 389 ? 11.380 -16.071 -15.550 1.00 88.31 389 ARG A O 1
ATOM 2980 N N . GLY A 1 390 ? 13.330 -15.138 -14.953 1.00 83.38 390 GLY A N 1
ATOM 2981 C CA . GLY A 1 390 ? 14.150 -15.844 -15.942 1.00 83.38 390 GLY A CA 1
ATOM 2982 C C . GLY A 1 390 ? 14.270 -15.141 -17.300 1.00 83.38 390 GLY A C 1
ATOM 2983 O O . GLY A 1 390 ? 15.020 -15.624 -18.142 1.00 83.38 390 GLY A O 1
ATOM 2984 N N . PHE A 1 391 ? 13.598 -14.001 -17.498 1.00 82.50 391 PHE A N 1
ATOM 2985 C CA . PHE A 1 391 ? 13.746 -13.139 -18.676 1.00 82.50 391 PHE A CA 1
ATOM 2986 C C . PHE A 1 391 ? 14.348 -11.781 -18.305 1.00 82.50 391 PHE A C 1
ATOM 2988 O O . PHE A 1 391 ? 14.291 -11.358 -17.145 1.00 82.50 391 PHE A O 1
ATOM 2995 N N . ALA A 1 392 ? 14.940 -11.101 -19.290 1.00 75.56 392 ALA A N 1
ATOM 2996 C CA . ALA A 1 392 ? 15.493 -9.772 -19.075 1.00 75.56 392 ALA A CA 1
ATOM 2997 C C . ALA A 1 392 ? 14.357 -8.746 -18.873 1.00 75.56 392 ALA A C 1
ATOM 2999 O O . ALA A 1 392 ? 13.319 -8.829 -19.538 1.00 75.56 392 ALA A O 1
ATOM 3000 N N . PRO A 1 393 ? 14.525 -7.772 -17.962 1.00 73.12 393 PRO A N 1
ATOM 3001 C CA . PRO A 1 393 ? 13.538 -6.715 -17.790 1.00 73.12 393 PRO A CA 1
ATOM 3002 C C . PRO A 1 393 ? 13.445 -5.876 -19.070 1.00 73.12 393 PRO A C 1
ATOM 3004 O O . PRO A 1 393 ? 14.458 -5.616 -19.717 1.00 73.12 393 PRO A O 1
ATOM 3007 N N . TYR A 1 394 ? 12.233 -5.446 -19.428 1.00 73.00 394 TYR A N 1
ATOM 3008 C CA . TYR A 1 394 ? 11.949 -4.648 -20.630 1.00 73.00 394 TYR A CA 1
ATOM 3009 C C . TYR A 1 394 ? 12.412 -5.273 -21.960 1.00 73.00 394 TYR A C 1
ATOM 3011 O O . TYR A 1 394 ? 12.505 -4.560 -22.955 1.00 73.00 394 TYR A O 1
ATOM 3019 N N . GLU A 1 395 ? 12.651 -6.591 -22.016 1.00 74.31 395 GLU A N 1
ATOM 3020 C CA . GLU A 1 395 ? 12.998 -7.279 -23.273 1.00 74.31 395 GLU A CA 1
ATOM 3021 C C . GLU A 1 395 ? 11.917 -7.071 -24.346 1.00 74.31 395 GLU A C 1
ATOM 3023 O O . GLU A 1 395 ? 12.222 -6.868 -25.520 1.00 74.31 395 GLU A O 1
ATOM 3028 N N . TYR A 1 396 ? 10.652 -7.060 -23.916 1.00 84.44 396 TYR A N 1
ATOM 3029 C CA . TYR A 1 396 ? 9.505 -6.753 -24.759 1.00 84.44 396 TYR A CA 1
ATOM 3030 C C . TYR A 1 396 ? 8.557 -5.783 -24.054 1.00 84.44 396 TYR A C 1
ATOM 3032 O O . TYR A 1 396 ? 8.330 -5.877 -22.841 1.00 84.44 396 TYR A O 1
ATOM 3040 N N . ALA A 1 397 ? 7.957 -4.889 -24.840 1.00 88.25 397 ALA A N 1
ATOM 3041 C CA . ALA A 1 397 ? 6.914 -3.975 -24.389 1.00 88.25 397 ALA A CA 1
ATOM 3042 C C . ALA A 1 397 ? 5.723 -3.944 -25.363 1.00 88.25 397 ALA A C 1
ATOM 3044 O O . ALA A 1 397 ? 5.878 -4.120 -26.575 1.00 88.25 397 ALA A O 1
ATOM 3045 N N . GLY A 1 398 ? 4.520 -3.726 -24.828 1.00 90.94 398 GLY A N 1
ATOM 3046 C CA . GLY A 1 398 ? 3.259 -3.785 -25.565 1.00 90.94 398 GLY A CA 1
ATOM 3047 C C . GLY A 1 398 ? 2.256 -2.697 -25.188 1.00 90.94 398 GLY A C 1
ATOM 3048 O O . GLY A 1 398 ? 2.186 -2.266 -24.036 1.00 90.94 398 GLY A O 1
ATOM 3049 N N . ASN A 1 399 ? 1.425 -2.280 -26.152 1.00 92.94 399 ASN A N 1
ATOM 3050 C CA . ASN A 1 399 ? 0.232 -1.462 -25.872 1.00 92.94 399 ASN A CA 1
ATOM 3051 C C . ASN A 1 399 ? -0.719 -2.209 -24.918 1.00 92.94 399 ASN A C 1
ATOM 3053 O O . ASN A 1 399 ? -1.266 -1.650 -23.964 1.00 92.94 399 ASN A O 1
ATOM 3057 N N . HIS A 1 400 ? -0.888 -3.502 -25.179 1.00 95.06 400 HIS A N 1
ATOM 3058 C CA . HIS A 1 400 ? -1.722 -4.396 -24.398 1.00 95.06 400 HIS A CA 1
ATOM 3059 C C . HIS A 1 400 ? -0.867 -5.480 -23.763 1.00 95.06 400 HIS A C 1
ATOM 3061 O O . HIS A 1 400 ? 0.092 -5.957 -24.375 1.00 95.06 400 HIS A O 1
ATOM 3067 N N . GLY A 1 401 ? -1.269 -5.932 -22.583 1.00 95.38 401 GLY A N 1
ATOM 3068 C CA . GLY A 1 401 ? -0.672 -7.113 -21.994 1.00 95.38 401 GLY A CA 1
ATOM 3069 C C . GLY A 1 401 ? -1.354 -7.581 -20.726 1.00 95.38 401 GLY A C 1
ATOM 3070 O O . GLY A 1 401 ? -2.240 -6.908 -20.198 1.00 95.38 401 GLY A O 1
ATOM 3071 N N . ALA A 1 402 ? -0.959 -8.767 -20.290 1.00 96.50 402 ALA A N 1
ATOM 3072 C CA . ALA A 1 402 ? -1.355 -9.345 -19.021 1.00 96.50 402 ALA A CA 1
ATOM 3073 C C . ALA A 1 402 ? -0.239 -10.241 -18.483 1.00 96.50 402 ALA A C 1
ATOM 3075 O O . ALA A 1 402 ? 0.415 -10.937 -19.261 1.00 96.50 402 ALA A O 1
ATOM 3076 N N . ASP A 1 403 ? -0.080 -10.253 -17.166 1.00 95.19 403 ASP A N 1
ATOM 3077 C CA . ASP A 1 403 ? 0.850 -11.101 -16.425 1.00 95.19 403 ASP A CA 1
ATOM 3078 C C . ASP A 1 403 ? 0.109 -11.865 -15.324 1.00 95.19 403 ASP A C 1
ATOM 3080 O O . ASP A 1 403 ? -0.872 -11.379 -14.761 1.00 95.19 403 ASP A O 1
ATOM 3084 N N . VAL A 1 404 ? 0.535 -13.096 -15.057 1.00 96.75 404 VAL A N 1
ATOM 3085 C CA . VAL A 1 404 ? 0.063 -13.923 -13.945 1.00 96.75 404 VAL A CA 1
ATOM 3086 C C . VAL A 1 404 ? 1.266 -14.584 -13.293 1.00 96.75 404 VAL A C 1
ATOM 3088 O O . VAL A 1 404 ? 2.022 -15.289 -13.957 1.00 96.75 404 VAL A O 1
ATOM 3091 N N . THR A 1 405 ? 1.369 -14.420 -11.981 1.00 96.81 405 THR A N 1
ATOM 3092 C CA . THR A 1 405 ? 2.361 -15.056 -11.122 1.00 96.81 405 THR A CA 1
ATOM 3093 C C . THR A 1 405 ? 1.650 -15.967 -10.136 1.00 96.81 405 THR A C 1
ATOM 3095 O O . THR A 1 405 ? 0.720 -15.545 -9.448 1.00 96.81 405 THR A O 1
ATOM 3098 N N . VAL A 1 406 ? 2.112 -17.209 -10.029 1.00 97.50 406 VAL A N 1
ATOM 3099 C CA . VAL A 1 406 ? 1.734 -18.133 -8.957 1.00 97.50 406 VAL A CA 1
ATOM 3100 C C . VAL A 1 406 ? 2.996 -18.544 -8.222 1.00 97.50 406 VAL A C 1
ATOM 3102 O O . VAL A 1 406 ? 3.936 -19.049 -8.831 1.00 97.50 406 VAL A O 1
ATOM 3105 N N . GLU A 1 407 ? 3.014 -18.360 -6.911 1.00 97.00 407 GLU A N 1
ATOM 3106 C CA . GLU A 1 407 ? 4.148 -18.690 -6.058 1.00 97.00 407 GLU A CA 1
ATOM 3107 C C . GLU A 1 407 ? 3.684 -19.437 -4.813 1.00 97.00 407 GLU A C 1
ATOM 3109 O O . GLU A 1 407 ? 2.635 -19.140 -4.245 1.00 97.00 407 GLU A O 1
ATOM 3114 N N . VAL A 1 408 ? 4.475 -20.417 -4.394 1.00 97.38 408 VAL A N 1
ATOM 3115 C CA . VAL A 1 408 ? 4.313 -21.104 -3.115 1.00 97.38 408 VAL A CA 1
ATOM 3116 C C . VAL A 1 408 ? 5.601 -20.981 -2.324 1.00 97.38 408 VAL A C 1
ATOM 3118 O O . VAL A 1 408 ? 6.683 -21.220 -2.864 1.00 97.38 408 VAL A O 1
ATOM 3121 N N . ALA A 1 409 ? 5.493 -20.625 -1.051 1.00 96.19 409 ALA A N 1
ATOM 3122 C CA . ALA A 1 409 ? 6.631 -20.421 -0.168 1.00 96.19 409 ALA A CA 1
ATOM 3123 C C . ALA A 1 409 ? 6.378 -21.061 1.198 1.00 96.19 409 ALA A C 1
ATOM 3125 O O . ALA A 1 409 ? 5.243 -21.156 1.661 1.00 96.19 409 ALA A O 1
ATOM 3126 N N . LYS A 1 410 ? 7.444 -21.507 1.862 1.00 94.81 410 LYS A N 1
ATOM 3127 C CA . LYS A 1 410 ? 7.373 -22.010 3.239 1.00 94.81 410 LYS A CA 1
ATOM 3128 C C . LYS A 1 410 ? 8.462 -21.368 4.070 1.00 94.81 410 LYS A C 1
ATOM 3130 O O . LYS A 1 410 ? 9.629 -21.560 3.759 1.00 94.81 410 LYS A O 1
ATOM 3135 N N . THR A 1 411 ? 8.103 -20.702 5.160 1.00 91.38 411 THR A N 1
ATOM 3136 C CA . THR A 1 411 ? 9.088 -20.138 6.091 1.00 91.38 411 THR A CA 1
ATOM 3137 C C . THR A 1 411 ? 9.397 -21.132 7.204 1.00 91.38 411 THR A C 1
ATOM 3139 O O . THR A 1 411 ? 8.491 -21.713 7.798 1.00 91.38 411 THR A O 1
ATOM 3142 N N . PHE A 1 412 ? 10.676 -21.337 7.514 1.00 91.31 412 PHE A N 1
ATOM 3143 C CA . PHE A 1 412 ? 11.103 -22.088 8.694 1.00 91.31 412 PHE A CA 1
ATOM 3144 C C . PHE A 1 412 ? 12.446 -21.581 9.229 1.00 91.31 412 PHE A C 1
ATOM 3146 O O . PHE A 1 412 ? 13.187 -20.869 8.550 1.00 91.31 412 PHE A O 1
ATOM 3153 N N . THR A 1 413 ? 12.768 -21.957 10.465 1.00 89.19 413 THR A N 1
ATOM 3154 C CA . THR A 1 413 ? 14.048 -21.695 11.131 1.00 89.19 413 THR A CA 1
ATOM 3155 C C . THR A 1 413 ? 14.847 -23.002 11.193 1.00 89.19 413 THR A C 1
ATOM 3157 O O . THR A 1 413 ? 14.624 -23.820 12.083 1.00 89.19 413 THR A O 1
ATOM 3160 N N . PRO A 1 414 ? 15.768 -23.270 10.241 1.00 81.06 414 PRO A N 1
ATOM 3161 C CA . PRO A 1 414 ? 16.487 -24.549 10.212 1.00 81.06 414 PRO A CA 1
ATOM 3162 C C . PRO A 1 414 ? 17.446 -24.743 11.393 1.00 81.06 414 PRO A C 1
ATOM 3164 O O . PRO A 1 414 ? 17.917 -25.854 11.633 1.00 81.06 414 PRO A O 1
ATOM 3167 N N . TRP A 1 415 ? 17.779 -23.661 12.095 1.00 85.56 415 TRP A N 1
ATOM 3168 C CA . TRP A 1 415 ? 18.716 -23.636 13.213 1.00 85.56 415 TRP A CA 1
ATOM 3169 C C . TRP A 1 415 ? 17.987 -23.307 14.525 1.00 85.56 415 TRP A C 1
ATOM 3171 O O . TRP A 1 415 ? 16.762 -23.284 14.572 1.00 85.56 415 TRP A O 1
ATOM 3181 N N . ALA A 1 416 ? 18.738 -23.069 15.607 1.00 82.38 416 ALA A N 1
ATOM 3182 C CA . ALA A 1 416 ? 18.183 -22.637 16.893 1.00 82.38 416 ALA A CA 1
ATOM 3183 C C . ALA A 1 416 ? 17.252 -21.412 16.752 1.00 82.38 416 ALA A C 1
ATOM 3185 O O . ALA A 1 416 ? 17.286 -20.716 15.744 1.00 82.38 416 ALA A O 1
ATOM 3186 N N . GLU A 1 417 ? 16.482 -21.108 17.796 1.00 75.88 417 GLU A N 1
ATOM 3187 C CA . GLU A 1 417 ? 15.420 -20.080 17.830 1.00 75.88 417 GLU A CA 1
ATOM 3188 C C . GLU A 1 417 ? 15.851 -18.667 17.362 1.00 75.88 417 GLU A C 1
ATOM 3190 O O . GLU A 1 417 ? 15.017 -17.877 16.943 1.00 75.88 417 GLU A O 1
ATOM 3195 N N . ASN A 1 418 ? 17.159 -18.376 17.343 1.00 81.62 418 ASN A N 1
ATOM 3196 C CA . ASN A 1 418 ? 17.748 -17.112 16.870 1.00 81.62 418 ASN A CA 1
ATOM 3197 C C . ASN A 1 418 ? 18.508 -17.231 15.529 1.00 81.62 418 ASN A C 1
ATOM 3199 O O . ASN A 1 418 ? 19.319 -16.368 15.185 1.00 81.62 418 ASN A O 1
ATOM 3203 N N . GLY A 1 419 ? 18.338 -18.340 14.814 1.00 86.62 419 GLY A N 1
ATOM 3204 C CA . GLY A 1 419 ? 18.952 -18.581 13.514 1.00 86.62 419 GLY A CA 1
ATOM 3205 C C . GLY A 1 419 ? 18.293 -17.776 12.389 1.00 86.62 419 GLY A C 1
ATOM 3206 O O . GLY A 1 419 ? 17.227 -17.191 12.582 1.00 86.62 419 GLY A O 1
ATOM 3207 N N . PRO A 1 420 ? 18.910 -17.745 11.197 1.00 92.00 420 PRO A N 1
ATOM 3208 C CA . PRO A 1 420 ? 18.288 -17.133 10.032 1.00 92.00 420 PRO A CA 1
ATOM 3209 C C . PRO A 1 420 ? 16.946 -17.795 9.697 1.00 92.00 420 PRO A C 1
ATOM 3211 O O . PRO A 1 420 ? 16.810 -19.020 9.760 1.00 92.00 420 PRO A O 1
ATOM 3214 N N . LEU A 1 421 ? 15.980 -16.975 9.293 1.00 93.12 421 LEU A N 1
ATOM 3215 C CA . LEU A 1 421 ? 14.732 -17.420 8.683 1.00 93.12 421 LEU A CA 1
ATOM 3216 C C . LEU A 1 421 ? 15.020 -17.803 7.235 1.00 93.12 421 LEU A C 1
ATOM 3218 O O . LEU A 1 421 ? 15.596 -17.006 6.495 1.00 93.12 421 LEU A O 1
ATOM 3222 N N . VAL A 1 422 ? 14.628 -19.010 6.837 1.00 94.75 422 VAL A N 1
ATOM 3223 C CA . VAL A 1 422 ? 14.783 -19.504 5.467 1.00 94.75 422 VAL A CA 1
ATOM 3224 C C . VAL A 1 422 ? 13.399 -19.725 4.876 1.00 94.75 422 VAL A C 1
ATOM 3226 O O . VAL A 1 422 ? 12.569 -20.417 5.466 1.00 94.75 422 VAL A O 1
ATOM 3229 N N . ALA A 1 423 ? 13.165 -19.133 3.711 1.00 95.44 423 ALA A N 1
ATOM 3230 C CA . ALA A 1 423 ? 11.918 -19.235 2.972 1.00 95.44 423 ALA A CA 1
ATOM 3231 C C . ALA A 1 423 ? 12.199 -19.691 1.533 1.00 95.44 423 ALA A C 1
ATOM 3233 O O . ALA A 1 423 ? 12.350 -18.841 0.648 1.00 95.44 423 ALA A O 1
ATOM 3234 N N . PRO A 1 424 ? 12.331 -21.009 1.274 1.00 96.25 424 PRO A N 1
ATOM 3235 C CA . PRO A 1 424 ? 12.306 -21.516 -0.087 1.00 96.25 424 PRO A CA 1
ATOM 3236 C C . PRO A 1 424 ? 10.956 -21.230 -0.737 1.00 96.25 424 PRO A C 1
ATOM 3238 O O . PRO A 1 424 ? 9.905 -21.315 -0.092 1.00 96.25 424 PRO A O 1
ATOM 3241 N N . PHE A 1 425 ? 10.998 -20.968 -2.036 1.00 96.38 425 PHE A N 1
ATOM 3242 C CA . PHE A 1 425 ? 9.816 -20.766 -2.852 1.00 96.38 425 PHE A CA 1
ATOM 3243 C C . PHE A 1 425 ? 9.949 -21.454 -4.210 1.00 96.38 425 PHE A C 1
ATOM 3245 O O . PHE A 1 425 ? 11.048 -21.705 -4.710 1.00 96.38 425 PHE A O 1
ATOM 3252 N N . ALA A 1 426 ? 8.803 -21.755 -4.807 1.00 97.19 426 ALA A N 1
ATOM 3253 C CA . ALA A 1 426 ? 8.675 -22.201 -6.185 1.00 97.19 426 ALA A CA 1
ATOM 3254 C C . ALA A 1 426 ? 7.624 -21.346 -6.884 1.00 97.19 426 ALA A C 1
ATOM 3256 O O . ALA A 1 426 ? 6.638 -20.949 -6.261 1.00 97.19 426 ALA A O 1
ATOM 3257 N N . PHE A 1 427 ? 7.825 -21.077 -8.169 1.00 96.56 427 PHE A N 1
ATOM 3258 C CA . PHE A 1 427 ? 6.935 -20.204 -8.916 1.00 96.56 427 PHE A CA 1
ATOM 3259 C C . PHE A 1 427 ? 6.678 -20.660 -10.347 1.00 96.56 427 PHE A C 1
ATOM 3261 O O . PHE A 1 427 ? 7.469 -21.404 -10.937 1.00 96.56 427 PHE A O 1
ATOM 3268 N N . VAL A 1 428 ? 5.580 -20.148 -10.899 1.00 97.69 428 VAL A N 1
ATOM 3269 C CA . VAL A 1 428 ? 5.232 -20.173 -12.317 1.00 97.69 428 VAL A CA 1
ATOM 3270 C C . VAL A 1 428 ? 4.739 -18.784 -12.708 1.00 97.69 428 VAL A C 1
ATOM 3272 O O . VAL A 1 428 ? 3.787 -18.280 -12.113 1.00 97.69 428 VAL A O 1
ATOM 3275 N N . ASP A 1 429 ? 5.357 -18.214 -13.736 1.00 96.25 429 ASP A N 1
ATOM 3276 C CA . ASP A 1 429 ? 5.001 -16.914 -14.293 1.00 96.25 429 ASP A CA 1
ATOM 3277 C C . ASP A 1 429 ? 4.556 -17.096 -15.749 1.00 96.25 429 ASP A C 1
ATOM 3279 O O . ASP A 1 429 ? 5.166 -17.854 -16.513 1.00 96.25 429 ASP A O 1
ATOM 3283 N N . ALA A 1 430 ? 3.497 -16.403 -16.150 1.00 95.94 430 ALA A N 1
ATOM 3284 C CA . ALA A 1 430 ? 3.007 -16.391 -17.520 1.00 95.94 430 ALA A CA 1
ATOM 3285 C C . ALA A 1 430 ? 2.603 -14.978 -17.925 1.00 95.94 430 ALA A C 1
ATOM 3287 O O . ALA A 1 430 ? 1.819 -14.331 -17.232 1.00 95.94 430 ALA A O 1
ATOM 3288 N N . SER A 1 431 ? 3.080 -14.527 -19.081 1.00 94.44 431 SER A N 1
ATOM 3289 C CA . SER A 1 431 ? 2.797 -13.183 -19.573 1.00 94.44 431 SER A CA 1
ATOM 3290 C C . SER A 1 431 ? 2.464 -13.170 -21.060 1.00 94.44 431 SER A C 1
ATOM 3292 O O . SER A 1 431 ? 2.957 -13.985 -21.841 1.00 94.44 431 SER A O 1
ATOM 3294 N N . TYR A 1 432 ? 1.632 -12.216 -21.465 1.00 94.94 432 TYR A N 1
ATOM 3295 C CA . TYR A 1 432 ? 1.232 -11.979 -22.847 1.00 94.94 432 TYR A CA 1
ATOM 3296 C C . TYR A 1 432 ? 1.311 -10.488 -23.174 1.00 94.94 432 TYR A C 1
ATOM 3298 O O . TYR A 1 432 ? 0.856 -9.654 -22.396 1.00 94.94 432 TYR A O 1
ATOM 3306 N N . LEU A 1 433 ? 1.839 -10.162 -24.351 1.00 93.75 433 LEU A N 1
ATOM 3307 C CA . LEU A 1 433 ? 1.916 -8.814 -24.907 1.00 93.75 433 LEU A CA 1
ATOM 3308 C C . LEU A 1 433 ? 1.329 -8.780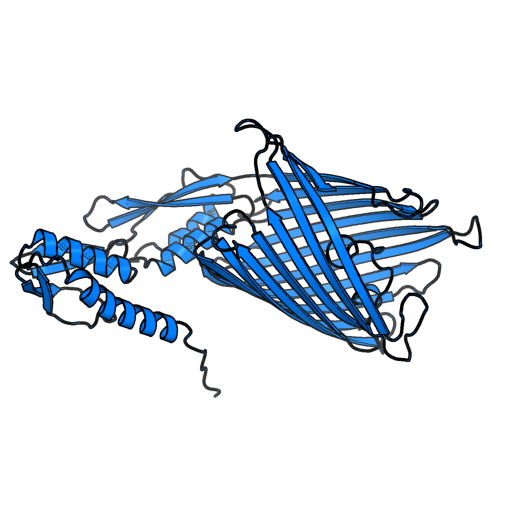 -26.309 1.00 93.75 433 LEU A C 1
ATOM 3310 O O . LEU A 1 433 ? 1.486 -9.724 -27.088 1.00 93.75 433 LEU A O 1
ATOM 3314 N N . ALA A 1 434 ? 0.718 -7.652 -26.654 1.00 93.25 434 ALA A N 1
ATOM 3315 C CA . ALA A 1 434 ? 0.322 -7.350 -28.018 1.00 93.25 434 ALA A CA 1
ATOM 3316 C C . ALA A 1 434 ? 0.545 -5.873 -28.360 1.00 93.25 434 ALA A C 1
ATOM 3318 O O . ALA A 1 434 ? 0.254 -4.972 -27.565 1.00 93.25 434 ALA A O 1
ATOM 3319 N N . ASN A 1 435 ? 1.008 -5.641 -29.585 1.00 89.81 435 ASN A N 1
ATOM 3320 C CA . ASN A 1 435 ? 1.169 -4.323 -30.180 1.00 89.81 435 ASN A CA 1
ATOM 3321 C C . ASN A 1 435 ? 0.236 -4.149 -31.374 1.00 89.81 435 ASN A C 1
ATOM 3323 O O . ASN A 1 435 ? -0.105 -5.086 -32.098 1.00 89.81 435 ASN A O 1
ATOM 3327 N N . THR A 1 436 ? -0.163 -2.905 -31.599 1.00 83.12 436 THR A N 1
ATOM 3328 C CA . THR A 1 436 ? -0.910 -2.530 -32.802 1.00 83.12 436 THR A CA 1
ATOM 3329 C C . THR A 1 436 ? -0.001 -2.610 -34.035 1.00 83.12 436 THR A C 1
ATOM 3331 O O . THR A 1 436 ? 1.194 -2.342 -33.947 1.00 83.12 436 THR A O 1
ATOM 3334 N N . SER A 1 437 ? -0.545 -2.982 -35.200 1.00 69.94 437 SER A N 1
ATOM 3335 C CA . SER A 1 437 ? 0.247 -3.313 -36.404 1.00 69.94 437 SER A CA 1
ATOM 3336 C C . SER A 1 437 ? 1.172 -2.195 -36.904 1.00 69.94 437 SER A C 1
ATOM 3338 O O . SER A 1 437 ? 2.150 -2.483 -37.586 1.00 69.94 437 SER A O 1
ATOM 3340 N N . GLY A 1 438 ? 0.889 -0.936 -36.555 1.00 64.56 438 GLY A N 1
ATOM 3341 C CA . GLY A 1 438 ? 1.736 0.219 -36.874 1.00 64.56 438 GLY A CA 1
ATOM 3342 C C . GLY A 1 438 ? 2.933 0.431 -35.938 1.00 64.56 438 GLY A C 1
ATOM 3343 O O . GLY A 1 438 ? 3.745 1.302 -36.214 1.00 64.56 438 GLY A O 1
ATOM 3344 N N . ASN A 1 439 ? 3.049 -0.344 -34.857 1.00 70.06 439 ASN A N 1
ATOM 3345 C CA . ASN A 1 439 ? 4.060 -0.187 -33.804 1.00 70.06 439 ASN A CA 1
ATOM 3346 C C . ASN A 1 439 ? 4.937 -1.438 -33.627 1.00 70.06 439 ASN A C 1
ATOM 3348 O O . ASN A 1 439 ? 5.518 -1.636 -32.561 1.00 70.06 439 ASN A O 1
ATOM 3352 N N . VAL A 1 440 ? 4.997 -2.304 -34.644 1.00 71.25 440 VAL A N 1
ATOM 3353 C CA . VAL A 1 440 ? 5.737 -3.567 -34.568 1.00 71.25 440 VAL A CA 1
ATOM 3354 C C . VAL A 1 440 ? 7.226 -3.336 -34.833 1.00 71.25 440 VAL A C 1
ATOM 3356 O O . VAL A 1 440 ? 7.602 -2.882 -35.912 1.00 71.25 440 VAL A O 1
ATOM 3359 N N . ALA A 1 441 ? 8.064 -3.692 -33.863 1.00 71.81 441 ALA A N 1
ATOM 3360 C CA . ALA A 1 441 ? 9.527 -3.651 -33.924 1.00 71.81 441 ALA A CA 1
ATOM 3361 C C . ALA A 1 441 ? 10.128 -4.873 -33.197 1.00 71.81 441 ALA A C 1
ATOM 3363 O O . ALA A 1 441 ? 9.390 -5.708 -32.676 1.00 71.81 441 ALA A O 1
ATOM 3364 N N . ALA A 1 442 ? 11.459 -5.010 -33.173 1.00 66.25 442 ALA A N 1
ATOM 3365 C CA . ALA A 1 442 ? 12.128 -6.157 -32.544 1.00 66.25 442 ALA A CA 1
ATOM 3366 C C . ALA A 1 442 ? 11.865 -6.250 -31.024 1.00 66.25 442 ALA A C 1
ATOM 3368 O O . ALA A 1 442 ? 11.628 -7.336 -30.507 1.00 66.25 442 ALA A O 1
ATOM 3369 N N . ASP A 1 443 ? 11.830 -5.107 -30.341 1.00 66.88 443 ASP A N 1
ATOM 3370 C CA . ASP A 1 443 ? 11.486 -4.908 -28.923 1.00 66.88 443 ASP A CA 1
ATOM 3371 C C . ASP A 1 443 ? 9.972 -4.691 -28.691 1.00 66.88 443 ASP A C 1
ATOM 3373 O O . ASP A 1 443 ? 9.489 -4.632 -27.557 1.00 66.88 443 ASP A O 1
ATOM 3377 N N . ARG A 1 444 ? 9.197 -4.600 -29.781 1.00 80.38 444 ARG A N 1
ATOM 3378 C CA . ARG A 1 444 ? 7.735 -4.426 -29.795 1.00 80.38 444 ARG A CA 1
ATOM 3379 C C . ARG A 1 444 ? 7.072 -5.431 -30.736 1.00 80.38 444 ARG A C 1
ATOM 3381 O O . ARG A 1 444 ? 6.523 -5.049 -31.771 1.00 80.38 444 ARG A O 1
ATOM 3388 N N . PRO A 1 445 ? 7.119 -6.730 -30.421 1.00 81.62 445 PRO A N 1
ATOM 3389 C CA . PRO A 1 445 ? 6.537 -7.758 -31.272 1.00 81.62 445 PRO A CA 1
ATOM 3390 C C . PRO A 1 445 ? 5.022 -7.564 -31.404 1.00 81.62 445 PRO A C 1
ATOM 3392 O O . PRO A 1 445 ? 4.365 -7.061 -30.491 1.00 81.62 445 PRO A O 1
ATOM 3395 N N . GLY A 1 446 ? 4.448 -7.979 -32.538 1.00 85.69 446 GLY A N 1
ATOM 3396 C CA . GLY A 1 446 ? 3.001 -7.873 -32.771 1.00 85.69 446 GLY A CA 1
ATOM 3397 C C . GLY A 1 446 ? 2.188 -8.613 -31.706 1.00 85.69 446 GLY A C 1
ATOM 3398 O O . GLY A 1 446 ? 1.219 -8.073 -31.176 1.00 85.69 446 GLY A O 1
ATOM 3399 N N . ASN A 1 447 ? 2.624 -9.818 -31.345 1.00 90.31 447 ASN A N 1
ATOM 3400 C CA . ASN A 1 447 ? 2.137 -10.577 -30.202 1.00 90.31 447 ASN A CA 1
ATOM 3401 C C . ASN A 1 447 ? 3.230 -11.512 -29.668 1.00 90.31 447 ASN A C 1
ATOM 3403 O O . ASN A 1 447 ? 3.914 -12.171 -30.447 1.00 90.31 447 ASN A O 1
ATOM 3407 N N . THR A 1 448 ? 3.363 -11.599 -28.345 1.00 91.62 448 THR A N 1
ATOM 3408 C CA . THR A 1 448 ? 4.341 -12.475 -27.682 1.00 91.62 448 THR A CA 1
ATOM 3409 C C . THR A 1 448 ? 3.759 -13.029 -26.396 1.00 91.62 448 THR A C 1
ATOM 3411 O O . THR A 1 448 ? 3.150 -12.296 -25.625 1.00 91.62 448 THR A O 1
ATOM 3414 N N . GLY A 1 449 ? 3.962 -14.323 -26.157 1.00 92.62 449 GLY A N 1
ATOM 3415 C CA . GLY A 1 449 ? 3.653 -14.975 -24.889 1.00 92.62 449 GLY A CA 1
ATOM 3416 C C . GLY A 1 449 ? 4.904 -15.623 -24.313 1.00 92.62 449 GLY A C 1
ATOM 3417 O O . GLY A 1 449 ? 5.644 -16.270 -25.053 1.00 92.62 449 GLY A O 1
ATOM 3418 N N . LEU A 1 450 ? 5.126 -15.457 -23.012 1.00 92.12 450 LEU A N 1
ATOM 3419 C CA . LEU A 1 450 ? 6.234 -16.054 -22.274 1.00 92.12 450 LEU A CA 1
ATOM 3420 C C . LEU A 1 450 ? 5.699 -16.843 -21.082 1.00 92.12 450 LEU A C 1
ATOM 3422 O O . LEU A 1 450 ? 4.696 -16.472 -20.477 1.00 92.12 450 LEU A O 1
ATOM 3426 N N . VAL A 1 451 ? 6.385 -17.934 -20.752 1.00 95.25 451 VAL A N 1
ATOM 3427 C CA . VAL A 1 451 ? 6.128 -18.732 -19.553 1.00 95.25 451 VAL A CA 1
ATOM 3428 C C . VAL A 1 451 ? 7.469 -19.090 -18.937 1.00 95.25 451 VAL A C 1
ATOM 3430 O O . VAL A 1 451 ? 8.399 -19.473 -19.650 1.00 95.25 451 VAL A O 1
ATOM 3433 N N . SER A 1 452 ? 7.566 -18.988 -17.620 1.00 94.62 452 SER A N 1
ATOM 3434 C CA . SER A 1 452 ? 8.708 -19.473 -16.857 1.00 94.62 452 SER A CA 1
ATOM 3435 C C . SER A 1 452 ? 8.259 -20.162 -15.581 1.00 94.62 452 SER A C 1
ATOM 3437 O O . SER A 1 452 ? 7.148 -19.983 -15.091 1.00 94.62 452 SER A O 1
ATOM 3439 N N . ALA A 1 453 ? 9.144 -20.997 -15.057 1.00 96.38 453 ALA A N 1
ATOM 3440 C CA . ALA A 1 453 ? 8.999 -21.603 -13.752 1.00 96.38 453 ALA A CA 1
ATOM 3441 C C . ALA A 1 453 ? 10.379 -21.681 -13.109 1.00 96.38 453 ALA A C 1
ATOM 3443 O O . ALA A 1 453 ? 11.390 -21.815 -13.805 1.00 96.38 453 ALA A O 1
ATOM 3444 N N . GLY A 1 454 ? 10.424 -21.617 -11.787 1.00 94.94 454 GLY A N 1
ATOM 3445 C CA . GLY A 1 454 ? 11.684 -21.649 -11.068 1.00 94.94 454 GLY A CA 1
ATOM 3446 C C . GLY A 1 454 ? 11.510 -21.897 -9.584 1.00 94.94 454 GLY A C 1
ATOM 3447 O O . GLY A 1 454 ? 10.403 -22.054 -9.070 1.00 94.94 454 GLY A O 1
ATOM 3448 N N . VAL A 1 455 ? 12.649 -21.955 -8.908 1.00 95.81 455 VAL A N 1
ATOM 3449 C CA . VAL A 1 455 ? 12.756 -22.086 -7.459 1.00 95.81 455 VAL A CA 1
ATOM 3450 C C . VAL A 1 455 ? 13.778 -21.081 -6.961 1.00 95.81 455 VAL A C 1
ATOM 3452 O O . VAL A 1 455 ? 14.702 -20.734 -7.696 1.00 95.81 455 VAL A O 1
ATOM 3455 N N . GLY A 1 456 ? 13.625 -20.645 -5.722 1.00 94.00 456 GLY A N 1
ATOM 3456 C CA . GLY A 1 456 ? 14.582 -19.770 -5.064 1.00 94.00 456 GLY A CA 1
ATOM 3457 C C . GLY A 1 456 ? 14.446 -19.851 -3.555 1.00 94.00 456 GLY A C 1
ATOM 3458 O O . GLY A 1 456 ? 13.685 -20.666 -3.021 1.00 94.00 456 GLY A O 1
ATOM 3459 N N . SER A 1 457 ? 15.208 -19.028 -2.850 1.00 94.69 457 SER A N 1
ATOM 3460 C CA . SER A 1 457 ? 15.105 -18.916 -1.401 1.00 94.69 457 SER A CA 1
ATOM 3461 C C . SER A 1 457 ? 15.433 -17.514 -0.923 1.00 94.69 457 SER A C 1
ATOM 3463 O O . SER A 1 457 ? 16.408 -16.898 -1.351 1.00 94.69 457 SER A O 1
ATOM 3465 N N . THR A 1 458 ? 14.672 -17.066 0.069 1.00 94.88 458 THR A N 1
ATOM 3466 C CA . THR A 1 458 ? 15.019 -15.901 0.883 1.00 94.88 458 THR A CA 1
ATOM 3467 C C . THR A 1 458 ? 15.646 -16.371 2.190 1.00 94.88 458 THR A C 1
ATOM 3469 O O . THR A 1 458 ? 15.156 -17.313 2.814 1.00 94.88 458 THR A O 1
ATOM 3472 N N . VAL A 1 459 ? 16.740 -15.737 2.607 1.00 95.06 459 VAL A N 1
ATOM 3473 C CA . VAL A 1 459 ? 17.386 -15.948 3.906 1.00 95.06 459 VAL A CA 1
ATOM 3474 C C . VAL A 1 459 ? 17.463 -14.612 4.631 1.00 95.06 459 VAL A C 1
ATOM 3476 O O . VAL A 1 459 ? 18.169 -13.709 4.185 1.00 95.06 459 VAL A O 1
ATOM 3479 N N . SER A 1 460 ? 16.767 -14.494 5.757 1.00 94.50 460 SER A N 1
ATOM 3480 C CA . SER A 1 460 ? 16.677 -13.261 6.547 1.00 94.50 460 SER A CA 1
ATOM 3481 C C . SER A 1 460 ? 17.335 -13.436 7.911 1.00 94.50 460 SER A C 1
ATOM 3483 O O . SER A 1 460 ? 17.082 -14.409 8.622 1.00 94.50 460 SER A O 1
ATOM 3485 N N . PHE A 1 461 ? 18.175 -12.479 8.294 1.00 91.75 461 PHE A N 1
ATOM 3486 C CA . PHE A 1 461 ? 18.931 -12.484 9.542 1.00 91.75 461 PHE A CA 1
ATOM 3487 C C . PHE A 1 461 ? 18.356 -11.454 10.522 1.00 91.75 461 PHE A C 1
ATOM 3489 O O . PHE A 1 461 ? 17.873 -10.396 10.121 1.00 91.75 461 PHE A O 1
ATOM 3496 N N . ALA A 1 462 ? 18.463 -11.722 11.827 1.00 87.69 462 ALA A N 1
ATOM 3497 C CA . ALA A 1 462 ? 17.905 -10.860 12.877 1.00 87.69 462 ALA A CA 1
ATOM 3498 C C . ALA A 1 462 ? 18.472 -9.423 12.892 1.00 87.69 462 ALA A C 1
ATOM 3500 O O . ALA A 1 462 ? 17.845 -8.512 13.421 1.00 87.69 462 ALA A O 1
ATOM 3501 N N . ASN A 1 463 ? 19.648 -9.201 12.299 1.00 87.44 463 ASN A N 1
ATOM 3502 C CA . ASN A 1 463 ? 20.260 -7.878 12.159 1.00 87.44 463 ASN A CA 1
ATOM 3503 C C . ASN A 1 463 ? 19.713 -7.062 10.967 1.00 87.44 463 ASN A C 1
ATOM 3505 O O . ASN A 1 463 ? 20.248 -5.993 10.679 1.00 87.44 463 ASN A O 1
ATOM 3509 N N . GLY A 1 464 ? 18.695 -7.562 10.258 1.00 86.56 464 GLY A N 1
ATOM 3510 C CA . GLY A 1 464 ? 18.075 -6.897 9.107 1.00 86.56 464 GLY A CA 1
ATOM 3511 C C . GLY A 1 464 ? 18.773 -7.150 7.768 1.00 86.56 464 GLY A C 1
ATOM 3512 O O . GLY A 1 464 ? 18.315 -6.651 6.743 1.00 86.56 464 GLY A O 1
ATOM 3513 N N . PHE A 1 465 ? 19.856 -7.931 7.743 1.00 91.50 465 PHE A N 1
ATOM 3514 C CA . PHE A 1 465 ? 20.451 -8.400 6.494 1.00 91.50 465 PHE A CA 1
ATOM 3515 C C . PHE A 1 465 ? 19.567 -9.488 5.870 1.00 91.50 465 PHE A C 1
ATOM 3517 O O . PHE A 1 465 ? 19.059 -10.357 6.580 1.00 91.50 465 PHE A O 1
ATOM 3524 N N . SER A 1 466 ? 19.395 -9.464 4.549 1.00 92.31 466 SER A N 1
ATOM 3525 C CA . SER A 1 466 ? 18.699 -10.522 3.815 1.00 92.31 466 SER A CA 1
ATOM 3526 C C . SER A 1 466 ? 19.415 -10.857 2.511 1.00 92.31 466 SER A C 1
ATOM 3528 O O . SER A 1 466 ? 20.069 -10.008 1.903 1.00 92.31 466 SER A O 1
ATOM 3530 N N . LEU A 1 467 ? 19.308 -12.119 2.110 1.00 91.25 467 LEU A N 1
ATOM 3531 C CA . LEU A 1 467 ? 19.783 -12.650 0.839 1.00 91.25 467 LEU A CA 1
ATOM 3532 C C . LEU A 1 467 ? 18.600 -13.267 0.104 1.00 91.25 467 LEU A C 1
ATOM 3534 O O . LEU A 1 467 ? 17.814 -13.993 0.708 1.00 91.25 467 LEU A O 1
ATOM 3538 N N . VAL A 1 468 ? 18.503 -13.005 -1.193 1.00 88.50 468 VAL A N 1
ATOM 3539 C CA . VAL A 1 468 ? 17.514 -13.618 -2.083 1.00 88.50 468 VAL A CA 1
ATOM 3540 C C . VAL A 1 468 ? 18.272 -14.176 -3.278 1.00 88.50 468 VAL A C 1
ATOM 3542 O O . VAL A 1 468 ? 19.140 -13.484 -3.819 1.00 88.50 468 VAL A O 1
ATOM 3545 N N . GLY A 1 469 ? 17.975 -15.415 -3.660 1.00 85.19 469 GLY A N 1
ATOM 3546 C CA . GLY A 1 469 ? 18.631 -16.102 -4.771 1.00 85.19 469 GLY A CA 1
ATOM 3547 C C . GLY A 1 469 ? 17.770 -17.172 -5.403 1.00 85.19 469 GLY A C 1
ATOM 3548 O O . GLY A 1 469 ? 16.836 -17.659 -4.722 1.00 85.19 469 GLY A O 1
#

Mean predicted aligned error: 9.71 Å

Secondary structure (DSSP, 8-state):
--------THHHHHHHHHHHHHHHHHHTGGG---PPEEEEEEES--TTTTT-SEEEEESSHHHHHHHHHHHHHHTT-TTEEEEEETTEEEEEE-EEEEEE-TTS-TTTHHHHHHHHHTTTTS---HHHHHHHHHHHHTSTTEEEEEEEEE-SSTTEEEEEEEEEE--EEEEEEEEEE--TTS-EEEEEEEEEEESSSSTT-EEEEEEEEEEEETTEEEEEEEEEEEEE-STTSEEEEEEEEEEEEEEEETTEEEEEEEEEEEEEEEEEEEEEEE-SSEEEEEEEEEEEEEEEESSS--EEEEEEEEEEEEEEE-GGG-EEEEEEEEEEEEESSSTT-EEEEEEEEEEEEEEPPTT-TTEEEEEEEEEEEE-TT--GGGSEE--TTTTSTTS-TTSSEESEEEEEEEEEEE-B-SSSTTSPEEEEEEEEEEEEEE--GGG--SSS-SEEEEEEEEEEEEEE-TTS-EEE-

Sequence (469 aa):
MAADRSPDSGRFTRLWRAALMAVAVAVCSDGAYAFETRNWVVDGLPADADGRETVELPANPDAARRILAHKLENFGYPLARVDLVEERLVITYGTVTAIDVSALDEAVRPLIGRYLGQLVGTSPTTDRLDQVITRINDIAGFTGSILLQPGTAAGEYTAVAAGEMRRQSGVLSVRNTPTQNFDTRDVSLHQSFYSLLTSGDVLRIDLNGGQTSAGSTAYAGQISHQFPVNDTGTFAETRLSHFDASSDLPNEPGQTTDSKSTSGALVLGQSFSRYLDSANYLYSELNYRRDSGSTFENTEHAVLRTVFVETHTYDAGANFTWGVGLSAGTETTDNDVNFGIARGGLGFLLWLPEPLQDVEMRIENSWQISSSKTPAYELHSFDGVSRQRGFAPYEYAGNHGADVTVEVAKTFTPWAENGPLVAPFAFVDASYLANTSGNVAADRPGNTGLVSAGVGSTVSFANGFSLVG